Protein 6PNV (pdb70)

Foldseek 3Di:
DFQWAWFWPFAQVPAAEAEQAFAAEPDPDDDLDGLSVLLQVQCRVLSRYDYDDNVPQPDRDNDLQPDDLVSQVVVVHFKHKYWYWYQDPVQWIKTKIWIATSPPDGSDTQDMDIDTGHSVCSSVVSLVVSQVVCCSVPVFGGQQNWKKWWWFQFPDDAFRIFTWMAGPRRHPIDTLDTASFYKAAWEAALVRQKIWIWDCRVVAIWIWIAGRPPRDIGTQDDAPHDWAQWYHQNVRQWIWFWDCNVVAIFIWIAGVVPSDIDTQDDDPWHWGNWEDALVSFKTWIWTCPVPAIFIWMDGSVDDDIGTLQPDAPHWHNWYAANNRQKIWTWGDHPNATAIWIAGSPPRDIGTQDDAGQWDNWEARNSRQKIKTKHDPPQAIWIKMTTNVNRIIITIGGNRGHMGRMYIHHRD

Structure (mmCIF, N/CA/C/O backbone):
data_6PNV
#
_entry.id   6PNV
#
_cell.length_a   63.894
_cell.length_b   40.570
_cell.length_c   77.994
_cell.angle_alpha   90.000
_cell.angle_beta   111.610
_cell.angle_gamma   90.000
#
_symmetry.space_group_name_H-M   'P 1 21 1'
#
loop_
_entity.id
_entity.type
_entity.pdbx_description
1 polymer 'Tol-Pal system protein TolB'
2 non-polymer 'POTASSIUM ION'
3 non-polymer 'SODIUM ION'
4 water water
#
loop_
_atom_site.group_PDB
_atom_site.id
_atom_site.type_symbol
_atom_site.label_atom_id
_atom_site.label_alt_id
_atom_site.label_comp_id
_atom_site.label_asym_id
_atom_site.label_entity_id
_atom_site.label_seq_id
_atom_site.pdbx_PDB_ins_code
_atom_site.Cartn_x
_atom_site.Cartn_y
_atom_site.Cartn_z
_atom_site.occupancy
_atom_site.B_iso_or_equiv
_atom_site.auth_seq_id
_atom_site.auth_comp_id
_atom_site.auth_asym_id
_atom_site.auth_atom_id
_atom_site.pdbx_PDB_model_num
ATOM 1 N N . SER A 1 1 ? -11.534 9.606 0.282 1.00 29.97 21 SER A N 1
ATOM 2 C CA . SER A 1 1 ? -12.099 10.957 -0.022 1.00 27.50 21 SER A CA 1
ATOM 3 C C . SER A 1 1 ? -12.566 11.004 -1.479 1.00 22.86 21 SER A C 1
ATOM 4 O O . SER A 1 1 ? -12.162 10.119 -2.268 1.00 17.89 21 SER A O 1
ATOM 7 N N . ASN A 1 2 ? -13.369 12.019 -1.807 1.00 22.51 22 ASN A N 1
ATOM 8 C CA . ASN A 1 2 ? -13.929 12.191 -3.172 1.00 21.50 22 ASN A CA 1
ATOM 9 C C . ASN A 1 2 ? -14.212 13.682 -3.387 1.00 21.12 22 ASN A C 1
ATOM 10 O O . ASN A 1 2 ? -15.393 14.088 -3.315 1.00 24.44 22 ASN A O 1
ATOM 15 N N . ALA A 1 3 ? -13.164 14.467 -3.653 1.00 17.81 23 ALA A N 1
ATOM 16 C CA . ALA A 1 3 ? -13.319 15.929 -3.838 1.00 17.95 23 ALA A CA 1
ATOM 17 C C . ALA A 1 3 ? -13.993 16.257 -5.177 1.00 16.99 23 ALA A C 1
ATOM 18 O O . ALA A 1 3 ? -14.724 17.248 -5.231 1.00 17.21 23 ALA A O 1
ATOM 20 N N . VAL A 1 4 ? -13.728 15.470 -6.222 1.00 15.85 24 VAL A N 1
ATOM 21 C CA . VAL A 1 4 ? -14.303 15.725 -7.573 1.00 17.40 24 VAL A CA 1
ATOM 22 C C . VAL A 1 4 ? -15.601 14.933 -7.651 1.00 16.51 24 VAL A C 1
ATOM 23 O O . VAL A 1 4 ? -15.597 13.752 -7.258 1.00 16.59 24 VAL A O 1
ATOM 27 N N . ARG A 1 5 ? -16.672 15.593 -8.079 1.00 16.84 25 ARG A N 1
ATOM 28 C CA . ARG A 1 5 ? -18.012 14.957 -8.130 1.00 17.63 25 ARG A CA 1
ATOM 29 C C . ARG A 1 5 ? -18.655 15.322 -9.468 1.00 18.04 25 ARG A C 1
ATOM 30 O O . ARG A 1 5 ? -18.648 16.513 -9.807 1.00 20.89 25 ARG A O 1
ATOM 38 N N . ILE A 1 6 ? -19.171 14.322 -10.185 1.00 17.22 26 ILE A N 1
ATOM 39 C CA . ILE A 1 6 ? -19.826 14.534 -11.511 1.00 16.89 26 ILE A CA 1
ATOM 40 C C . ILE A 1 6 ? -21.232 15.128 -11.321 1.00 16.90 26 ILE A C 1
ATOM 41 O O . ILE A 1 6 ? -22.039 14.518 -10.601 1.00 19.68 26 ILE A O 1
ATOM 46 N N . GLU A 1 7 ? -21.491 16.291 -11.931 1.00 17.12 27 GLU A N 1
ATOM 47 C CA . GLU A 1 7 ? -22.847 16.911 -11.992 1.00 17.77 27 GLU A CA 1
ATOM 48 C C . GLU A 1 7 ? -23.249 16.976 -13.472 1.00 15.67 27 GLU A C 1
ATOM 49 O O . GLU A 1 7 ? -22.644 17.739 -14.221 1.00 16.27 27 GLU A O 1
ATOM 55 N N A ILE A 1 8 ? -24.221 16.167 -13.881 0.70 15.30 28 ILE A N 1
ATOM 56 N N B ILE A 1 8 ? -24.241 16.175 -13.863 0.30 15.73 28 ILE A N 1
ATOM 57 C CA A ILE A 1 8 ? -24.686 16.161 -15.299 0.70 15.14 28 ILE A CA 1
ATOM 58 C CA B ILE A 1 8 ? -24.732 16.171 -15.271 0.30 15.88 28 ILE A CA 1
ATOM 59 C C A ILE A 1 8 ? -25.401 17.480 -15.606 0.70 15.77 28 ILE A C 1
ATOM 60 C C B ILE A 1 8 ? -25.360 17.535 -15.564 0.30 15.95 28 ILE A C 1
ATOM 61 O O A ILE A 1 8 ? -26.319 17.849 -14.847 0.70 18.56 28 ILE A O 1
ATOM 62 O O B ILE A 1 8 ? -26.150 18.010 -14.724 0.30 17.27 28 ILE A O 1
ATOM 71 N N . THR A 1 9 ? -25.012 18.134 -16.705 1.00 16.02 29 THR A N 1
ATOM 72 C CA . THR A 1 9 ? -25.562 19.449 -17.129 1.00 15.96 29 THR A CA 1
ATOM 73 C C . THR A 1 9 ? -26.401 19.277 -18.396 1.00 16.62 29 THR A C 1
ATOM 74 O O . THR A 1 9 ? -27.304 20.107 -18.620 1.00 18.52 29 THR A O 1
ATOM 78 N N . GLN A 1 10 ? -26.095 18.257 -19.198 1.00 14.76 30 GLN A N 1
ATOM 79 C CA . GLN A 1 10 ? -26.887 17.980 -20.417 1.00 15.58 30 GLN A CA 1
ATOM 80 C C . GLN A 1 10 ? -26.997 16.465 -20.553 1.00 16.26 30 GLN A C 1
ATOM 81 O O . GLN A 1 10 ? -26.010 15.804 -20.947 1.00 15.06 30 GLN A O 1
ATOM 87 N N . GLY A 1 11 ? -28.143 15.932 -20.151 1.00 17.30 31 GLY A N 1
ATOM 88 C CA . GLY A 1 11 ? -28.359 14.487 -20.296 1.00 18.16 31 GLY A CA 1
ATOM 89 C C . GLY A 1 11 ? -28.753 14.158 -21.722 1.00 18.43 31 GLY A C 1
ATOM 90 O O . GLY A 1 11 ? -28.996 15.097 -22.524 1.00 18.42 31 GLY A O 1
ATOM 91 N N . VAL A 1 12 ? -28.803 12.867 -22.028 1.00 18.28 32 VAL A N 1
ATOM 92 C CA . VAL A 1 12 ? -29.229 12.379 -23.369 1.00 18.59 32 VAL A CA 1
ATOM 93 C C . VAL A 1 12 ? -30.661 11.861 -23.192 1.00 19.15 32 VAL A C 1
ATOM 94 O O . VAL A 1 12 ? -30.828 10.709 -22.740 1.00 18.31 32 VAL A O 1
ATOM 98 N N . ASP A 1 13 ? -31.652 12.717 -23.476 1.00 20.35 33 ASP A N 1
ATOM 99 C CA . ASP A 1 13 ? -33.081 12.375 -23.225 1.00 22.12 33 ASP A CA 1
ATOM 100 C C . ASP A 1 13 ? -33.449 11.024 -23.853 1.00 21.53 33 ASP A C 1
ATOM 101 O O . ASP A 1 13 ? -34.227 10.284 -23.226 1.00 21.95 33 ASP A O 1
ATOM 106 N N . SER A 1 14 ? -32.880 10.702 -25.016 1.00 20.91 34 SER A N 1
ATOM 107 C CA . SER A 1 14 ? -33.295 9.486 -25.765 1.00 20.71 34 SER A CA 1
ATOM 108 C C . SER A 1 14 ? -32.358 8.306 -25.497 1.00 18.08 34 SER A C 1
ATOM 109 O O . SER A 1 14 ? -32.491 7.300 -26.211 1.00 19.60 34 SER A O 1
ATOM 112 N N . ALA A 1 15 ? -31.474 8.402 -24.499 1.00 16.07 35 ALA A N 1
ATOM 113 C CA . ALA A 1 15 ? -30.527 7.292 -24.233 1.00 14.68 35 ALA A CA 1
ATOM 114 C C . ALA A 1 15 ? -31.284 5.985 -23.954 1.00 13.53 35 ALA A C 1
ATOM 115 O O . ALA A 1 15 ? -32.396 6.014 -23.417 1.00 15.18 35 ALA A O 1
ATOM 117 N N . ARG A 1 16 ? -30.649 4.861 -24.277 1.00 12.45 36 ARG A N 1
ATOM 118 C CA . ARG A 1 16 ? -31.276 3.526 -24.137 1.00 11.83 36 ARG A CA 1
ATOM 119 C C . ARG A 1 16 ? -31.819 3.290 -22.733 1.00 11.45 36 ARG A C 1
ATOM 120 O O . ARG A 1 16 ? -31.065 3.275 -21.766 1.00 10.71 36 ARG A O 1
ATOM 128 N N . PRO A 1 17 ? -33.145 3.102 -22.566 1.00 11.68 37 PRO A N 1
ATOM 129 C CA . PRO A 1 17 ? -33.685 2.788 -21.251 1.00 11.80 37 PRO A CA 1
ATOM 130 C C . PRO A 1 17 ? -33.193 1.415 -20.776 1.00 10.71 37 PRO A C 1
ATOM 131 O O . PRO A 1 17 ? -33.091 0.486 -21.569 1.00 12.84 37 PRO A O 1
ATOM 135 N N . ILE A 1 18 ? -32.938 1.316 -19.482 1.00 10.46 38 ILE A N 1
ATOM 136 C CA . ILE A 1 18 ? -32.502 0.041 -18.867 1.00 10.26 38 ILE A CA 1
ATOM 137 C C . ILE A 1 18 ? -33.044 0.025 -17.437 1.00 10.10 38 ILE A C 1
ATOM 138 O O . ILE A 1 18 ? -33.214 1.109 -16.839 1.00 10.47 38 ILE A O 1
ATOM 143 N N . GLY A 1 19 ? -33.339 -1.171 -16.945 1.00 9.76 39 GLY A N 1
ATOM 144 C CA . GLY A 1 19 ? -33.752 -1.339 -15.550 1.00 10.35 39 GLY A CA 1
ATOM 145 C C . GLY A 1 19 ? -32.572 -1.779 -14.714 1.00 9.98 39 GLY A C 1
ATOM 146 O O . GLY A 1 19 ? -31.896 -2.725 -15.115 1.00 12.36 39 GLY A O 1
ATOM 147 N N . VAL A 1 20 ? -32.270 -1.047 -13.648 1.00 10.18 40 VAL A N 1
ATOM 148 C CA . VAL A 1 20 ? -31.211 -1.470 -12.690 1.00 10.01 40 VAL A CA 1
ATOM 149 C C . VAL A 1 20 ? -31.882 -1.543 -11.321 1.00 10.53 40 VAL A C 1
ATOM 150 O O . VAL A 1 20 ? -32.261 -0.495 -10.757 1.00 12.06 40 VAL A O 1
ATOM 154 N N . VAL A 1 21 ? -32.018 -2.756 -10.814 1.00 11.41 41 VAL A N 1
ATOM 155 C CA . VAL A 1 21 ? -32.727 -3.015 -9.539 1.00 12.26 41 VAL A CA 1
ATOM 156 C C . VAL A 1 21 ? -31.723 -2.996 -8.395 1.00 12.18 41 VAL A C 1
ATOM 157 O O . VAL A 1 21 ? -30.581 -3.436 -8.556 1.00 12.91 41 VAL A O 1
ATOM 161 N N A PRO A 1 22 ? -32.082 -2.441 -7.218 0.60 13.20 42 PRO A N 1
ATOM 162 N N B PRO A 1 22 ? -32.086 -2.472 -7.201 0.40 12.96 42 PRO A N 1
ATOM 163 C CA A PRO A 1 22 ? -31.196 -2.514 -6.062 0.60 13.50 42 PRO A CA 1
ATOM 164 C CA B PRO A 1 22 ? -31.171 -2.506 -6.066 0.40 13.19 42 PRO A CA 1
ATOM 165 C C A PRO A 1 22 ? -30.785 -3.976 -5.825 0.60 13.08 42 PRO A C 1
ATOM 166 C C B PRO A 1 22 ? -30.787 -3.968 -5.800 0.40 13.11 42 PRO A C 1
ATOM 167 O O A PRO A 1 22 ? -31.628 -4.862 -5.989 0.60 13.92 42 PRO A O 1
ATOM 168 O O B PRO A 1 22 ? -31.649 -4.835 -5.908 0.40 14.02 42 PRO A O 1
ATOM 175 N N . PHE A 1 23 ? -29.509 -4.206 -5.500 1.00 13.18 43 PHE A N 1
ATOM 176 C CA . PHE A 1 23 ? -29.005 -5.582 -5.247 1.00 13.85 43 PHE A CA 1
ATOM 177 C C . PHE A 1 23 ? -29.505 -6.048 -3.880 1.00 14.90 43 PHE A C 1
ATOM 178 O O . PHE A 1 23 ? -29.637 -5.215 -2.962 1.00 16.99 43 PHE A O 1
ATOM 186 N N . LYS A 1 24 ? -29.761 -7.351 -3.756 1.00 15.00 44 LYS A N 1
ATOM 187 C CA A LYS A 1 24 ? -30.281 -7.933 -2.488 0.60 16.78 44 LYS A CA 1
ATOM 188 C CA B LYS A 1 24 ? -30.285 -7.904 -2.479 0.40 16.36 44 LYS A CA 1
ATOM 189 C C . LYS A 1 24 ? -29.111 -8.182 -1.531 1.00 16.55 44 LYS A C 1
ATOM 190 O O . LYS A 1 24 ? -28.272 -9.033 -1.857 1.00 16.94 44 LYS A O 1
ATOM 201 N N . TRP A 1 25 ? -29.068 -7.454 -0.411 1.00 17.92 45 TRP A N 1
ATOM 202 C CA . TRP A 1 25 ? -28.016 -7.621 0.629 1.00 18.43 45 TRP A CA 1
ATOM 203 C C . TRP A 1 25 ? -28.418 -8.800 1.519 1.00 19.29 45 TRP A C 1
ATOM 204 O O . TRP A 1 25 ? -29.516 -8.733 2.089 1.00 20.34 45 TRP A O 1
ATOM 215 N N . ALA A 1 26 ? -27.569 -9.831 1.616 1.00 20.14 46 ALA A N 1
ATOM 216 C CA . ALA A 1 26 ? -27.870 -11.068 2.384 1.00 22.08 46 ALA A CA 1
ATOM 217 C C . ALA A 1 26 ? -27.391 -10.995 3.840 1.00 24.91 46 ALA A C 1
ATOM 218 O O . ALA A 1 26 ? -27.739 -11.911 4.597 1.00 29.91 46 ALA A O 1
ATOM 220 N N . GLY A 1 27 ? -26.668 -9.943 4.231 1.00 23.59 47 GLY A N 1
ATOM 221 C CA . GLY A 1 27 ? -26.124 -9.876 5.599 1.00 23.93 47 GLY A CA 1
ATOM 222 C C . GLY A 1 27 ? -27.083 -9.187 6.559 1.00 25.39 47 GLY A C 1
ATOM 223 O O . GLY A 1 27 ? -28.176 -8.774 6.171 1.00 27.78 47 GLY A O 1
ATOM 224 N N . PRO A 1 28 ? -26.691 -9.028 7.839 1.00 28.95 48 PRO A N 1
ATOM 225 C CA . PRO A 1 28 ? -27.535 -8.353 8.815 1.00 30.44 48 PRO A CA 1
ATOM 226 C C . PRO A 1 28 ? -27.398 -6.831 8.694 1.00 30.18 48 PRO A C 1
ATOM 227 O O . PRO A 1 28 ? -26.419 -6.362 8.122 1.00 27.43 48 PRO A O 1
ATOM 231 N N . GLY A 1 29 ? -28.385 -6.111 9.229 1.00 31.45 49 GLY A N 1
ATOM 232 C CA . GLY A 1 29 ? -28.384 -4.637 9.228 1.00 32.26 49 GLY A CA 1
ATOM 233 C C . GLY A 1 29 ? -28.375 -4.052 7.826 1.00 29.84 49 GLY A C 1
ATOM 234 O O . GLY A 1 29 ? -28.819 -4.733 6.877 1.00 31.20 49 GLY A O 1
ATOM 235 N N . ALA A 1 30 ? -27.842 -2.838 7.697 1.00 30.22 50 ALA A N 1
ATOM 236 C CA . ALA A 1 30 ? -27.829 -2.102 6.415 1.00 29.65 50 ALA A CA 1
ATOM 237 C C . ALA A 1 30 ? -26.694 -2.576 5.498 1.00 27.83 50 ALA A C 1
ATOM 238 O O . ALA A 1 30 ? -25.597 -2.921 5.994 1.00 25.37 50 ALA A O 1
ATOM 240 N N . ALA A 1 31 ? -26.955 -2.561 4.191 1.00 26.73 51 ALA A N 1
ATOM 241 C CA . ALA A 1 31 ? -25.938 -2.943 3.186 1.00 25.67 51 ALA A CA 1
ATOM 242 C C . ALA A 1 31 ? -24.735 -2.015 3.321 1.00 24.62 51 ALA A C 1
ATOM 243 O O . ALA A 1 31 ? -24.894 -0.837 3.645 1.00 26.22 51 ALA A O 1
ATOM 245 N N . PRO A 1 32 ? -23.497 -2.511 3.097 1.00 25.61 52 PRO A N 1
ATOM 246 C CA . PRO A 1 32 ? -22.301 -1.670 3.211 1.00 26.42 52 PRO A CA 1
ATOM 247 C C . PRO A 1 32 ? -22.197 -0.635 2.078 1.00 25.56 52 PRO A C 1
ATOM 248 O O . PRO A 1 32 ? -21.515 0.376 2.248 1.00 25.62 52 PRO A O 1
ATOM 252 N N . GLU A 1 33 ? -22.866 -0.911 0.956 1.00 22.61 53 GLU A N 1
ATOM 253 C CA A GLU A 1 33 ? -22.852 0.006 -0.209 0.60 21.27 53 GLU A CA 1
ATOM 254 C CA B GLU A 1 33 ? -22.847 0.000 -0.221 0.40 20.68 53 GLU A CA 1
ATOM 255 C C . GLU A 1 33 ? -24.205 -0.088 -0.926 1.00 19.55 53 GLU A C 1
ATOM 256 O O . GLU A 1 33 ? -25.132 -0.731 -0.375 1.00 21.96 53 GLU A O 1
ATOM 267 N N . ASP A 1 34 ? -24.330 0.597 -2.057 1.00 16.12 54 ASP A N 1
ATOM 268 C CA . ASP A 1 34 ? -25.552 0.515 -2.890 1.00 15.68 54 ASP A CA 1
ATOM 269 C C . ASP A 1 34 ? -25.025 0.194 -4.286 1.00 13.75 54 ASP A C 1
ATOM 270 O O . ASP A 1 34 ? -24.842 1.118 -5.087 1.00 12.93 54 ASP A O 1
ATOM 275 N N . ILE A 1 35 ? -24.710 -1.084 -4.511 1.00 12.98 55 ILE A N 1
ATOM 276 C CA . ILE A 1 35 ? -24.086 -1.511 -5.798 1.00 11.95 55 ILE A CA 1
ATOM 277 C C . ILE A 1 35 ? -25.021 -1.204 -6.970 1.00 11.57 55 ILE A C 1
ATOM 278 O O . ILE A 1 35 ? -24.524 -0.776 -7.998 1.00 11.11 55 ILE A O 1
ATOM 283 N N . GLY A 1 36 ? -26.313 -1.481 -6.841 1.00 11.03 56 GLY A N 1
ATOM 284 C CA . GLY A 1 36 ? -27.234 -1.162 -7.945 1.00 11.60 56 GLY A CA 1
ATOM 285 C C . GLY A 1 36 ? -27.171 0.312 -8.273 1.00 11.37 56 GLY A C 1
ATOM 286 O O . GLY A 1 36 ? -27.264 0.676 -9.452 1.00 11.14 56 GLY A O 1
ATOM 287 N N . GLY A 1 37 ? -26.987 1.146 -7.254 1.00 11.12 57 GLY A N 1
ATOM 288 C CA . GLY A 1 37 ? -26.891 2.593 -7.481 1.00 11.90 57 GLY A CA 1
ATOM 289 C C . GLY A 1 37 ? -25.641 2.937 -8.264 1.00 10.91 57 GLY A C 1
ATOM 290 O O . GLY A 1 37 ? -25.702 3.840 -9.102 1.00 11.81 57 GLY A O 1
ATOM 291 N N . ILE A 1 38 ? -24.525 2.264 -7.976 1.00 10.18 58 ILE A N 1
ATOM 292 C CA . ILE A 1 38 ? -23.249 2.496 -8.701 1.00 10.07 58 ILE A CA 1
ATOM 293 C C . ILE A 1 38 ? -23.443 2.079 -10.163 1.00 9.54 58 ILE A C 1
ATOM 294 O O . ILE A 1 38 ? -23.001 2.824 -11.063 1.00 9.71 58 ILE A O 1
ATOM 299 N N . VAL A 1 39 ? -24.070 0.919 -10.393 1.00 9.25 59 VAL A N 1
ATOM 300 C CA . VAL A 1 39 ? -24.309 0.450 -11.785 1.00 8.73 59 VAL A CA 1
ATOM 301 C C . VAL A 1 39 ? -25.159 1.478 -12.543 1.00 8.93 59 VAL A C 1
ATOM 302 O O . VAL A 1 39 ? -24.786 1.854 -13.670 1.00 9.37 59 VAL A O 1
ATOM 306 N N . ALA A 1 40 ? -26.254 1.938 -11.942 1.00 9.03 60 ALA A N 1
ATOM 307 C CA . ALA A 1 40 ? -27.117 2.917 -12.637 1.00 8.69 60 ALA A CA 1
ATOM 308 C C . ALA A 1 40 ? -26.338 4.217 -12.877 1.00 8.59 60 ALA A C 1
ATOM 309 O O . ALA A 1 40 ? -26.470 4.774 -13.966 1.00 9.29 60 ALA A O 1
ATOM 311 N N . ALA A 1 41 ? -25.600 4.701 -11.877 1.00 8.73 61 ALA A N 1
ATOM 312 C CA . ALA A 1 41 ? -24.804 5.941 -12.051 1.00 8.92 61 ALA A CA 1
ATOM 313 C C . ALA A 1 41 ? -23.769 5.763 -13.177 1.00 8.81 61 ALA A C 1
ATOM 314 O O . ALA A 1 41 ? -23.634 6.656 -14.035 1.00 9.27 61 ALA A O 1
ATOM 316 N N . ASP A 1 42 ? -23.080 4.629 -13.208 1.00 8.58 62 ASP A N 1
ATOM 317 C CA . ASP A 1 42 ? -22.073 4.377 -14.267 1.00 8.34 62 ASP A CA 1
ATOM 318 C C . ASP A 1 42 ? -22.749 4.387 -15.641 1.00 8.26 62 ASP A C 1
ATOM 319 O O . ASP A 1 42 ? -22.279 5.101 -16.539 1.00 8.25 62 ASP A O 1
ATOM 324 N N . LEU A 1 43 ? -23.830 3.618 -15.804 1.00 8.11 63 LEU A N 1
ATOM 325 C CA . LEU A 1 43 ? -24.474 3.553 -17.134 1.00 8.51 63 LEU A CA 1
ATOM 326 C C . LEU A 1 43 ? -24.990 4.940 -17.529 1.00 8.93 63 LEU A C 1
ATOM 327 O O . LEU A 1 43 ? -24.847 5.303 -18.712 1.00 9.71 63 LEU A O 1
ATOM 332 N N . ARG A 1 44 ? -25.513 5.714 -16.579 1.00 8.61 64 ARG A N 1
ATOM 333 C CA . ARG A 1 44 ? -25.980 7.079 -16.931 1.00 10.22 64 ARG A CA 1
ATOM 334 C C . ARG A 1 44 ? -24.774 7.959 -17.295 1.00 10.42 64 ARG A C 1
ATOM 335 O O . ARG A 1 44 ? -24.875 8.723 -18.279 1.00 10.57 64 ARG A O 1
ATOM 343 N N . ASN A 1 45 ? -23.682 7.855 -16.535 1.00 10.23 65 ASN A N 1
ATOM 344 C CA . ASN A 1 45 ? -22.467 8.695 -16.734 1.00 12.19 65 ASN A CA 1
ATOM 345 C C . ASN A 1 45 ? -21.847 8.459 -18.103 1.00 11.15 65 ASN A C 1
ATOM 346 O O . ASN A 1 45 ? -21.074 9.326 -18.541 1.00 13.56 65 ASN A O 1
ATOM 351 N N . SER A 1 46 ? -22.176 7.328 -18.727 1.00 11.23 66 SER A N 1
ATOM 352 C CA . SER A 1 46 ? -21.590 6.982 -20.039 1.00 11.82 66 SER A CA 1
ATOM 353 C C . SER A 1 46 ? -22.259 7.783 -21.152 1.00 12.03 66 SER A C 1
ATOM 354 O O . SER A 1 46 ? -21.697 7.810 -22.263 1.00 13.08 66 SER A O 1
ATOM 357 N N . GLY A 1 47 ? -23.453 8.321 -20.895 1.00 12.00 67 GLY A N 1
ATOM 358 C CA . GLY A 1 47 ? -24.253 9.005 -21.930 1.00 13.29 67 GLY A CA 1
ATOM 359 C C . GLY A 1 47 ? -24.971 8.025 -22.866 1.00 12.95 67 GLY A C 1
ATOM 360 O O . GLY A 1 47 ? -25.654 8.484 -23.782 1.00 14.89 67 GLY A O 1
ATOM 361 N N A LYS A 1 48 ? -24.865 6.712 -22.625 0.50 11.94 68 LYS A N 1
ATOM 362 N N B LYS A 1 48 ? -24.832 6.717 -22.617 0.50 12.65 68 LYS A N 1
ATOM 363 C CA A LYS A 1 48 ? -25.476 5.712 -23.549 0.50 11.67 68 LYS A CA 1
ATOM 364 C CA B LYS A 1 48 ? -25.387 5.661 -23.510 0.50 12.67 68 LYS A CA 1
ATOM 365 C C A LYS A 1 48 ? -26.653 4.963 -22.919 0.50 11.61 68 LYS A C 1
ATOM 366 C C B LYS A 1 48 ? -26.676 5.040 -22.950 0.50 11.90 68 LYS A C 1
ATOM 367 O O A LYS A 1 48 ? -27.205 4.081 -23.600 0.50 11.56 68 LYS A O 1
ATOM 368 O O B LYS A 1 48 ? -27.375 4.380 -23.738 0.50 12.05 68 LYS A O 1
ATOM 379 N N . PHE A 1 49 ? -27.008 5.288 -21.678 1.00 10.85 69 PHE A N 1
ATOM 380 C CA . PHE A 1 49 ? -28.172 4.629 -21.033 1.00 10.25 69 PHE A CA 1
ATOM 381 C C . PHE A 1 49 ? -28.967 5.623 -20.201 1.00 10.59 69 PHE A C 1
ATOM 382 O O . PHE A 1 49 ? -28.399 6.586 -19.676 1.00 10.74 69 PHE A O 1
ATOM 390 N N . ASN A 1 50 ? -30.251 5.309 -20.044 1.00 10.95 70 ASN A N 1
ATOM 391 C CA . ASN A 1 50 ? -31.174 6.070 -19.170 1.00 11.38 70 ASN A CA 1
ATOM 392 C C . ASN A 1 50 ? -31.793 5.073 -18.192 1.00 11.41 70 ASN A C 1
ATOM 393 O O . ASN A 1 50 ? -32.865 4.515 -18.456 1.00 12.53 70 ASN A O 1
ATOM 398 N N . PRO A 1 51 ? -31.102 4.751 -17.074 1.00 10.66 71 PRO A N 1
ATOM 399 C CA . PRO A 1 51 ? -31.659 3.834 -16.080 1.00 10.45 71 PRO A CA 1
ATOM 400 C C . PRO A 1 51 ? -32.959 4.388 -15.477 1.00 10.65 71 PRO A C 1
ATOM 401 O O . PRO A 1 51 ? -33.032 5.549 -15.129 1.00 12.23 71 PRO A O 1
ATOM 405 N N . LEU A 1 52 ? -33.976 3.536 -15.392 1.00 11.48 72 LEU A N 1
ATOM 406 C CA . LEU A 1 52 ? -35.290 3.955 -14.836 1.00 12.87 72 LEU A CA 1
ATOM 407 C C . LEU A 1 52 ? -35.127 4.411 -13.379 1.00 13.41 72 LEU A C 1
ATOM 408 O O . LEU A 1 52 ? -34.390 3.748 -12.636 1.00 12.60 72 LEU A O 1
ATOM 413 N N . ASP A 1 53 ? -35.793 5.496 -12.975 1.00 14.64 73 ASP A N 1
ATOM 414 C CA A ASP A 1 53 ? -35.656 5.956 -11.564 0.70 16.44 73 ASP A CA 1
ATOM 415 C CA B ASP A 1 53 ? -35.723 5.981 -11.569 0.30 16.05 73 ASP A CA 1
ATOM 416 C C . ASP A 1 53 ? -36.126 4.834 -10.634 1.00 16.52 73 ASP A C 1
ATOM 417 O O . ASP A 1 53 ? -37.138 4.162 -10.952 1.00 16.80 73 ASP A O 1
ATOM 426 N N . ARG A 1 54 ? -35.392 4.648 -9.534 1.00 16.80 74 ARG A N 1
ATOM 427 C CA . ARG A 1 54 ? -35.677 3.569 -8.557 1.00 19.24 74 ARG A CA 1
ATOM 428 C C . ARG A 1 54 ? -37.123 3.658 -8.069 1.00 20.17 74 ARG A C 1
ATOM 429 O O . ARG A 1 54 ? -37.727 2.594 -7.813 1.00 22.83 74 ARG A O 1
ATOM 437 N N . SER A 1 55 ? -37.669 4.873 -7.979 1.00 21.29 75 SER A N 1
ATOM 438 C CA . SER A 1 55 ? -39.051 5.048 -7.460 1.00 22.90 75 SER A CA 1
ATOM 439 C C . SER A 1 55 ? -40.097 4.581 -8.484 1.00 21.66 75 SER A C 1
ATOM 440 O O . SER A 1 55 ? -41.248 4.377 -8.067 1.00 24.11 75 SER A O 1
ATOM 443 N N . ARG A 1 56 ? -39.691 4.342 -9.741 1.00 22.29 76 ARG A N 1
ATOM 444 C CA A ARG A 1 56 ? -40.644 3.948 -10.820 0.50 22.29 76 ARG A CA 1
ATOM 445 C CA B ARG A 1 56 ? -40.622 3.955 -10.838 0.50 22.22 76 ARG A CA 1
ATOM 446 C C . ARG A 1 56 ? -40.428 2.488 -11.249 1.00 21.26 76 ARG A C 1
ATOM 447 O O . ARG A 1 56 ? -41.061 2.081 -12.231 1.00 21.52 76 ARG A O 1
ATOM 462 N N . LEU A 1 57 ? -39.583 1.729 -10.542 1.00 20.49 77 LEU A N 1
ATOM 463 C CA . LEU A 1 57 ? -39.413 0.306 -10.958 1.00 19.19 77 LEU A CA 1
ATOM 464 C C . LEU A 1 57 ? -40.745 -0.429 -10.802 1.00 19.59 77 LEU A C 1
ATOM 465 O O . LEU A 1 57 ? -41.439 -0.264 -9.794 1.00 22.20 77 LEU A O 1
ATOM 470 N N . PRO A 1 58 ? -41.166 -1.250 -11.797 1.00 19.02 78 PRO A N 1
ATOM 471 C CA . PRO A 1 58 ? -42.412 -2.016 -11.680 1.00 20.58 78 PRO A CA 1
ATOM 472 C C . PRO A 1 58 ? -42.355 -3.129 -10.619 1.00 21.14 78 PRO A C 1
ATOM 473 O O . PRO A 1 58 ? -43.396 -3.547 -10.136 1.00 24.40 78 PRO A O 1
ATOM 477 N N . GLN A 1 59 ? -41.143 -3.571 -10.287 1.00 19.40 79 GLN A N 1
ATOM 478 C CA . GLN A 1 59 ? -40.872 -4.622 -9.269 1.00 19.57 79 GLN A CA 1
ATOM 479 C C . GLN A 1 59 ? -39.399 -4.506 -8.880 1.00 18.90 79 GLN A C 1
ATOM 480 O O . GLN A 1 59 ? -38.638 -3.856 -9.636 1.00 20.14 79 GLN A O 1
ATOM 486 N N . GLN A 1 60 ? -39.019 -5.094 -7.746 1.00 21.09 80 GLN A N 1
ATOM 487 C CA . GLN A 1 60 ? -37.596 -5.105 -7.310 1.00 20.83 80 GLN A CA 1
ATOM 488 C C . GLN A 1 60 ? -37.182 -6.567 -7.159 1.00 19.29 80 GLN A C 1
ATOM 489 O O . GLN A 1 60 ? -36.957 -7.052 -6.054 1.00 21.52 80 GLN A O 1
ATOM 495 N N . PRO A 1 61 ? -37.085 -7.322 -8.279 1.00 17.63 81 PRO A N 1
ATOM 496 C CA . PRO A 1 61 ? -36.680 -8.725 -8.233 1.00 17.73 81 PRO A CA 1
ATOM 497 C C . PRO A 1 61 ? -35.274 -8.884 -7.646 1.00 16.69 81 PRO A C 1
ATOM 498 O O . PRO A 1 61 ? -34.396 -8.137 -8.049 1.00 16.56 81 PRO A O 1
ATOM 502 N N . ALA A 1 62 ? -35.110 -9.841 -6.724 1.00 18.14 82 ALA A N 1
ATOM 503 C CA . ALA A 1 62 ? -33.821 -10.117 -6.043 1.00 18.48 82 ALA A CA 1
ATOM 504 C C . ALA A 1 62 ? -33.058 -11.223 -6.777 1.00 16.93 82 ALA A C 1
ATOM 505 O O . ALA A 1 62 ? -31.891 -11.434 -6.428 1.00 18.11 82 ALA A O 1
ATOM 507 N N . THR A 1 63 ? -33.705 -11.892 -7.741 1.00 16.14 83 THR A N 1
ATOM 508 C CA . THR A 1 63 ? -33.074 -12.979 -8.534 1.00 17.32 83 THR A CA 1
ATOM 509 C C . THR A 1 63 ? -33.492 -12.847 -9.998 1.00 16.73 83 THR A C 1
ATOM 510 O O . THR A 1 63 ? -34.489 -12.173 -10.289 1.00 17.17 83 THR A O 1
ATOM 514 N N . ALA A 1 64 ? -32.740 -13.483 -10.890 1.00 16.31 84 ALA A N 1
ATOM 515 C CA . ALA A 1 64 ? -33.075 -13.433 -12.327 1.00 16.66 84 ALA A CA 1
ATOM 516 C C . ALA A 1 64 ? -34.450 -14.067 -12.569 1.00 17.46 84 ALA A C 1
ATOM 517 O O . ALA A 1 64 ? -35.204 -13.552 -13.417 1.00 19.88 84 ALA A O 1
ATOM 519 N N . GLN A 1 65 ? -34.773 -15.139 -11.836 1.00 20.08 85 GLN A N 1
ATOM 520 C CA . GLN A 1 65 ? -36.055 -15.860 -12.064 1.00 21.93 85 GLN A CA 1
ATOM 521 C C . GLN A 1 65 ? -37.249 -14.987 -11.650 1.00 21.73 85 GLN A C 1
ATOM 522 O O . GLN A 1 65 ? -38.335 -15.175 -12.225 1.00 23.33 85 GLN A O 1
ATOM 528 N N . GLU A 1 66 ? -37.061 -14.077 -10.693 1.00 19.00 86 GLU A N 1
ATOM 529 C CA . GLU A 1 66 ? -38.167 -13.198 -10.225 1.00 20.98 86 GLU A CA 1
ATOM 530 C C . GLU A 1 66 ? -38.460 -12.094 -11.251 1.00 19.61 86 GLU A C 1
ATOM 531 O O . GLU A 1 66 ? -39.507 -11.439 -11.115 1.00 21.66 86 GLU A O 1
ATOM 537 N N . VAL A 1 67 ? -37.572 -11.865 -12.223 1.00 18.26 87 VAL A N 1
ATOM 538 C CA . VAL A 1 67 ? -37.844 -10.792 -13.225 1.00 17.18 87 VAL A CA 1
ATOM 539 C C . VAL A 1 67 ? -39.096 -11.174 -14.028 1.00 18.49 87 VAL A C 1
ATOM 540 O O . VAL A 1 67 ? -39.182 -12.336 -14.473 1.00 21.31 87 VAL A O 1
ATOM 544 N N . GLN A 1 68 ? -40.051 -10.247 -14.138 1.00 19.36 88 GLN A N 1
ATOM 545 C CA . GLN A 1 68 ? -41.288 -10.429 -14.950 1.00 21.40 88 GLN A CA 1
ATOM 546 C C . GLN A 1 68 ? -41.094 -9.589 -16.207 1.00 20.94 88 GLN A C 1
ATOM 547 O O . GLN A 1 68 ? -41.376 -8.396 -16.202 1.00 20.93 88 GLN A O 1
ATOM 553 N N . PRO A 1 69 ? -40.608 -10.168 -17.327 1.00 21.08 89 PRO A N 1
ATOM 554 C CA . PRO A 1 69 ? -40.243 -9.362 -18.495 1.00 20.71 89 PRO A CA 1
ATOM 555 C C . PRO A 1 69 ? -41.324 -8.426 -19.058 1.00 22.02 89 PRO A C 1
ATOM 556 O O . PRO A 1 69 ? -41.001 -7.323 -19.469 1.00 21.93 89 PRO A O 1
ATOM 560 N N A THR A 1 70 ? -42.585 -8.859 -19.010 0.50 23.37 90 THR A N 1
ATOM 561 N N B THR A 1 70 ? -42.581 -8.868 -19.031 0.50 23.40 90 THR A N 1
ATOM 562 C CA A THR A 1 70 ? -43.690 -8.056 -19.599 0.50 26.16 90 THR A CA 1
ATOM 563 C CA B THR A 1 70 ? -43.696 -8.059 -19.592 0.50 26.01 90 THR A CA 1
ATOM 564 C C A THR A 1 70 ? -43.789 -6.693 -18.898 0.50 24.99 90 THR A C 1
ATOM 565 C C B THR A 1 70 ? -43.775 -6.692 -18.900 0.50 24.90 90 THR A C 1
ATOM 566 O O A THR A 1 70 ? -44.119 -5.707 -19.584 0.50 25.72 90 THR A O 1
ATOM 567 O O B THR A 1 70 ? -44.077 -5.702 -19.595 0.50 25.32 90 THR A O 1
ATOM 574 N N . ALA A 1 71 ? -43.482 -6.642 -17.597 1.00 23.53 91 ALA A N 1
ATOM 575 C CA . ALA A 1 71 ? -43.556 -5.387 -16.808 1.00 23.36 91 ALA A CA 1
ATOM 576 C C . ALA A 1 71 ? -42.535 -4.364 -17.316 1.00 21.54 91 ALA A C 1
ATOM 577 O O . ALA A 1 71 ? -42.807 -3.141 -17.252 1.00 23.36 91 ALA A O 1
ATOM 579 N N . TRP A 1 72 ? -41.385 -4.841 -17.771 1.00 19.22 92 TRP A N 1
ATOM 580 C CA . TRP A 1 72 ? -40.317 -3.943 -18.265 1.00 18.16 92 TRP A C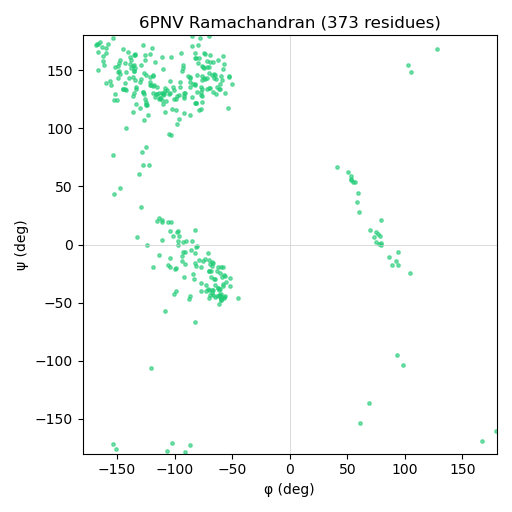A 1
ATOM 581 C C . TRP A 1 72 ? -40.512 -3.618 -19.747 1.00 18.54 92 TRP A C 1
ATOM 582 O O . TRP A 1 72 ? -40.343 -2.438 -20.114 1.00 18.37 92 TRP A O 1
ATOM 593 N N . SER A 1 73 ? -40.822 -4.626 -20.566 1.00 19.09 93 SER A N 1
ATOM 594 C CA . SER A 1 73 ? -41.050 -4.392 -22.015 1.00 20.53 93 SER A CA 1
ATOM 595 C C . SER A 1 73 ? -42.191 -3.382 -22.193 1.00 20.91 93 SER A C 1
ATOM 596 O O . SER A 1 73 ? -42.109 -2.555 -23.120 1.00 21.45 93 SER A O 1
ATOM 599 N N . ALA A 1 74 ? -43.177 -3.416 -21.293 1.00 21.83 94 ALA A N 1
ATOM 600 C CA . ALA A 1 74 ? -44.331 -2.489 -21.371 1.00 23.19 94 ALA A CA 1
ATOM 601 C C . ALA A 1 74 ? -43.846 -1.035 -21.271 1.00 22.95 94 ALA A C 1
ATOM 602 O O . ALA A 1 74 ? -44.538 -0.147 -21.815 1.00 24.58 94 ALA A O 1
ATOM 604 N N . LEU A 1 75 ? -42.675 -0.819 -20.661 1.00 22.64 95 LEU A N 1
ATOM 605 C CA . LEU A 1 75 ? -42.093 0.536 -20.452 1.00 22.56 95 LEU A CA 1
ATOM 606 C C . LEU A 1 75 ? -40.989 0.838 -21.475 1.00 22.53 95 LEU A C 1
ATOM 607 O O . LEU A 1 75 ? -40.320 1.873 -21.298 1.00 26.88 95 LEU A O 1
ATOM 612 N N . GLY A 1 76 ? -40.784 -0.015 -22.485 1.00 21.20 96 GLY A N 1
ATOM 613 C CA . GLY A 1 76 ? -39.729 0.231 -23.493 1.00 20.83 96 GLY A CA 1
ATOM 614 C C . GLY A 1 76 ? -38.350 -0.158 -22.983 1.00 17.90 96 GLY A C 1
ATOM 615 O O . GLY A 1 76 ? -37.324 0.332 -23.542 1.00 19.33 96 GLY A O 1
ATOM 616 N N . ILE A 1 77 ? -38.313 -1.019 -21.963 1.00 17.85 97 ILE A N 1
ATOM 617 C CA . ILE A 1 77 ? -37.028 -1.490 -21.372 1.00 16.00 97 ILE A CA 1
ATOM 618 C C . ILE A 1 77 ? -36.806 -2.945 -21.784 1.00 15.74 97 ILE A C 1
ATOM 619 O O . ILE A 1 77 ? -37.654 -3.781 -21.438 1.00 16.06 97 ILE A O 1
ATOM 624 N N . ASP A 1 78 ? -35.675 -3.230 -22.428 1.00 15.21 98 ASP A N 1
ATOM 625 C CA . ASP A 1 78 ? -35.437 -4.593 -22.968 1.00 14.70 98 ASP A CA 1
ATOM 626 C C . ASP A 1 78 ? -34.333 -5.317 -22.200 1.00 12.56 98 ASP A C 1
ATOM 627 O O . ASP A 1 78 ? -34.008 -6.438 -22.594 1.00 13.53 98 ASP A O 1
ATOM 632 N N . ALA A 1 79 ? -33.797 -4.714 -21.142 1.00 11.46 99 ALA A N 1
ATOM 633 C CA . ALA A 1 79 ? -32.788 -5.412 -20.314 1.00 11.10 99 ALA A CA 1
ATOM 634 C C . ALA A 1 79 ? -32.899 -4.931 -18.879 1.00 10.20 99 ALA A C 1
ATOM 635 O O . ALA A 1 79 ? -33.138 -3.738 -18.658 1.00 10.26 99 ALA A O 1
ATOM 637 N N . VAL A 1 80 ? -32.694 -5.856 -17.953 1.00 10.47 100 VAL A N 1
ATOM 638 C CA . VAL A 1 80 ? -32.787 -5.538 -16.509 1.00 10.16 100 VAL A CA 1
ATOM 639 C C . VAL A 1 80 ? -31.584 -6.133 -15.793 1.00 9.30 100 VAL A C 1
ATOM 640 O O . VAL A 1 80 ? -31.264 -7.305 -16.011 1.00 10.16 100 VAL A O 1
ATOM 644 N N . VAL A 1 81 ? -30.981 -5.325 -14.933 1.00 9.31 101 VAL A N 1
ATOM 645 C CA . VAL A 1 81 ? -29.872 -5.795 -14.073 1.00 9.53 101 VAL A CA 1
ATOM 646 C C . VAL A 1 81 ? -30.409 -6.084 -12.676 1.00 9.98 101 VAL A C 1
ATOM 647 O O . VAL A 1 81 ? -31.021 -5.191 -12.076 1.00 10.48 101 VAL A O 1
ATOM 651 N N . VAL A 1 82 ? -30.173 -7.297 -12.200 1.00 10.25 102 VAL A N 1
ATOM 652 C CA . VAL A 1 82 ? -30.484 -7.682 -10.796 1.00 10.84 102 VAL A CA 1
ATOM 653 C C . VAL A 1 82 ? -29.172 -8.131 -10.169 1.00 10.24 102 VAL A C 1
ATOM 654 O O . VAL A 1 82 ? -28.204 -8.367 -10.913 1.00 10.15 102 VAL A O 1
ATOM 658 N N . GLY A 1 83 ? -29.121 -8.205 -8.847 1.00 10.40 103 GLY A N 1
ATOM 659 C CA . GLY A 1 83 ? -27.871 -8.634 -8.215 1.00 10.48 103 GLY A CA 1
ATOM 660 C C . GLY A 1 83 ? -28.026 -8.949 -6.748 1.00 11.43 103 GLY A C 1
ATOM 661 O O . GLY A 1 83 ? -29.095 -8.681 -6.177 1.00 12.44 103 GLY A O 1
ATOM 662 N N . GLN A 1 84 ? -26.961 -9.498 -6.177 1.00 12.65 104 GLN A N 1
ATOM 663 C CA . GLN A 1 84 ? -26.926 -9.944 -4.772 1.00 13.05 104 GLN A CA 1
ATOM 664 C C . GLN A 1 84 ? -25.570 -9.570 -4.183 1.00 13.02 104 GLN A C 1
ATOM 665 O O . GLN A 1 84 ? -24.553 -9.621 -4.916 1.00 15.82 104 GLN A O 1
ATOM 671 N N . VAL A 1 85 ? -25.571 -9.184 -2.912 1.00 14.88 105 VAL A N 1
ATOM 672 C CA . VAL A 1 85 ? -24.301 -8.917 -2.181 1.00 14.54 105 VAL A CA 1
ATOM 673 C C . VAL A 1 85 ? -24.335 -9.804 -0.939 1.00 15.87 105 VAL A C 1
ATOM 674 O O . VAL A 1 85 ? -25.298 -9.698 -0.171 1.00 16.27 105 VAL A O 1
ATOM 678 N N . THR A 1 86 ? -23.335 -10.663 -0.771 1.00 17.64 106 THR A N 1
ATOM 679 C CA . THR A 1 86 ? -23.346 -11.617 0.361 1.00 18.35 106 THR A CA 1
ATOM 680 C C . THR A 1 86 ? -22.032 -11.499 1.114 1.00 16.87 106 THR A C 1
ATOM 681 O O . THR A 1 86 ? -20.973 -11.459 0.498 1.00 17.16 106 THR A O 1
ATOM 685 N N . PRO A 1 87 ? -22.065 -11.380 2.455 1.00 18.03 107 PRO A N 1
ATOM 686 C CA . PRO A 1 87 ? -20.839 -11.369 3.247 1.00 18.82 107 PRO A CA 1
ATOM 687 C C . PRO A 1 87 ? -20.315 -12.808 3.343 1.00 20.62 107 PRO A C 1
ATOM 688 O O . PRO A 1 87 ? -21.112 -13.704 3.551 1.00 23.05 107 PRO A O 1
ATOM 692 N N . ASN A 1 88 ? -19.012 -12.988 3.128 1.00 20.46 108 ASN A N 1
ATOM 693 C CA . ASN A 1 88 ? -18.338 -14.310 3.181 1.00 20.49 108 ASN A CA 1
ATOM 694 C C . ASN A 1 88 ? -17.782 -14.504 4.587 1.00 21.63 108 ASN A C 1
ATOM 695 O O . ASN A 1 88 ? -17.437 -13.534 5.260 1.00 20.64 108 ASN A O 1
ATOM 700 N N . PRO A 1 89 ? -17.694 -15.753 5.091 1.00 23.31 109 PRO A N 1
ATOM 701 C CA . PRO A 1 89 ? -17.166 -15.980 6.435 1.00 23.97 109 PRO A CA 1
ATOM 702 C C . PRO A 1 89 ?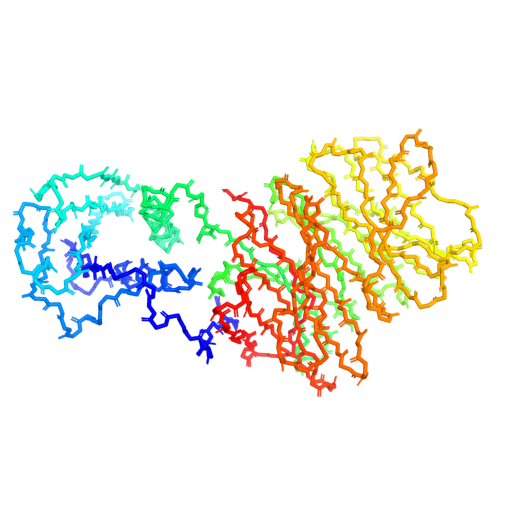 -15.725 -15.489 6.658 1.00 23.63 109 PRO A C 1
ATOM 703 O O . PRO A 1 89 ? -15.364 -15.302 7.804 1.00 25.80 109 PRO A O 1
ATOM 707 N N . ASP A 1 90 ? -14.953 -15.286 5.583 1.00 21.66 110 ASP A N 1
ATOM 708 C CA . ASP A 1 90 ? -13.543 -14.825 5.713 1.00 21.64 110 ASP A CA 1
ATOM 709 C C . ASP A 1 90 ? -13.503 -13.296 5.819 1.00 20.98 110 ASP A C 1
ATOM 710 O O . ASP A 1 90 ? -12.399 -12.745 5.874 1.00 20.65 110 ASP A O 1
ATOM 715 N N . GLY A 1 91 ? -14.663 -12.635 5.843 1.00 20.98 111 GLY A N 1
ATOM 716 C CA . GLY A 1 91 ? -14.712 -11.164 5.963 1.00 20.60 111 GLY A CA 1
ATOM 717 C C . GLY A 1 91 ? -14.798 -10.461 4.617 1.00 19.97 111 GLY A C 1
ATOM 718 O O . GLY A 1 91 ? -14.946 -9.219 4.618 1.00 21.37 111 GLY A O 1
ATOM 719 N N . SER A 1 92 ? -14.686 -11.210 3.511 1.00 19.39 112 SER A N 1
ATOM 720 C CA . SER A 1 92 ? -14.807 -10.603 2.157 1.00 18.14 112 SER A CA 1
ATOM 721 C C . SER A 1 92 ? -16.283 -10.566 1.747 1.00 17.79 112 SER A C 1
ATOM 722 O O . SER A 1 92 ? -17.144 -10.871 2.585 1.00 17.10 112 SER A O 1
ATOM 725 N N . TYR A 1 93 ? -16.549 -10.191 0.498 1.00 16.99 113 TYR A N 1
ATOM 726 C CA . TYR A 1 93 ? -17.935 -10.114 -0.021 1.00 16.68 113 TYR A CA 1
ATOM 727 C C . TYR A 1 93 ? -18.000 -10.730 -1.405 1.00 16.14 113 TYR A C 1
ATOM 728 O O . TYR A 1 93 ? -16.965 -10.747 -2.130 1.00 16.57 113 TYR A O 1
ATOM 737 N N . ASN A 1 94 ? -19.160 -11.292 -1.726 1.00 16.57 114 ASN A N 1
ATOM 738 C CA . ASN A 1 94 ? -19.418 -11.732 -3.115 1.00 16.14 114 ASN A CA 1
ATOM 739 C C . ASN A 1 94 ? -20.461 -10.776 -3.677 1.00 15.11 114 ASN A C 1
ATOM 740 O O . ASN A 1 94 ? -21.528 -10.632 -3.061 1.00 15.81 114 ASN A O 1
ATOM 745 N N . VAL A 1 95 ? -20.101 -10.092 -4.750 1.00 13.42 115 VAL A N 1
ATOM 746 C CA . VAL A 1 95 ? -21.012 -9.145 -5.449 1.00 13.81 115 VAL A CA 1
ATOM 747 C C . VAL A 1 95 ? -21.387 -9.834 -6.751 1.00 13.38 115 VAL A C 1
ATOM 748 O O . VAL A 1 95 ? -20.464 -10.079 -7.567 1.00 14.63 115 VAL A O 1
ATOM 752 N N . ALA A 1 96 ? -22.661 -10.196 -6.899 1.00 13.10 116 ALA A N 1
ATOM 753 C CA . ALA A 1 96 ? -23.103 -10.902 -8.118 1.00 12.55 116 ALA A CA 1
ATOM 754 C C . ALA A 1 96 ? -24.154 -10.076 -8.850 1.00 11.52 116 ALA A C 1
ATOM 755 O O . ALA A 1 96 ? -24.924 -9.368 -8.197 1.00 12.51 116 ALA A O 1
ATOM 757 N N . TYR A 1 97 ? -24.134 -10.162 -10.174 1.00 11.25 117 TYR A N 1
ATOM 758 C CA . TYR A 1 97 ? -25.173 -9.506 -10.994 1.00 10.32 117 TYR A CA 1
ATOM 759 C C . TYR A 1 97 ? -25.588 -10.491 -12.077 1.00 10.04 117 TYR A C 1
ATOM 760 O O . TYR A 1 97 ? -24.794 -11.390 -12.469 1.00 10.46 117 TYR A O 1
ATOM 769 N N . GLN A 1 98 ? -26.824 -10.320 -12.523 1.00 9.64 118 GLN A N 1
ATOM 770 C CA . GLN A 1 98 ? -27.318 -11.021 -13.722 1.00 9.82 118 GLN A CA 1
ATOM 771 C C . GLN A 1 98 ? -28.042 -9.987 -14.591 1.00 9.95 118 GLN A C 1
ATOM 772 O O . GLN A 1 98 ? -28.784 -9.152 -14.054 1.00 10.16 118 GLN A O 1
ATOM 778 N N . LEU A 1 99 ? -27.776 -10.029 -15.890 1.00 9.99 119 LEU A N 1
ATOM 779 C CA . LEU A 1 99 ? -28.414 -9.157 -16.893 1.00 10.03 119 LEU A CA 1
ATOM 780 C C . LEU A 1 99 ? -29.465 -10.011 -17.592 1.00 10.46 119 LEU A C 1
ATOM 781 O O . LEU A 1 99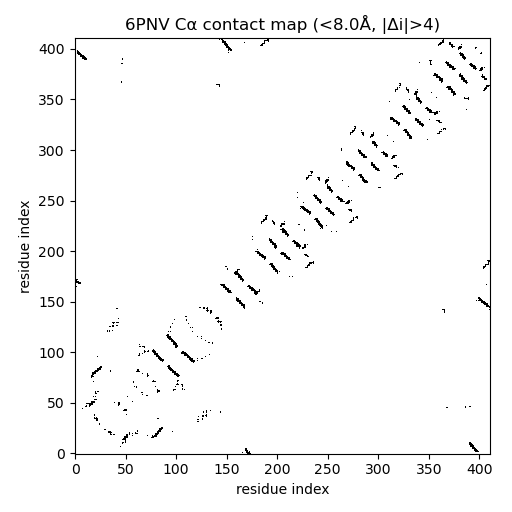 ? -29.108 -11.010 -18.235 1.00 11.15 119 LEU A O 1
ATOM 786 N N . VAL A 1 100 ? -30.722 -9.618 -17.437 1.00 10.43 120 VAL A N 1
ATOM 787 C CA . VAL A 1 100 ? -31.861 -10.415 -17.952 1.00 11.04 120 VAL A CA 1
ATOM 788 C C . VAL A 1 100 ? -32.503 -9.713 -19.147 1.00 11.58 120 VAL A C 1
ATOM 789 O O . VAL A 1 100 ? -32.822 -8.516 -19.059 1.00 11.57 120 VAL A O 1
ATOM 793 N N . ASP A 1 101 ? -32.678 -10.461 -20.228 1.00 13.43 121 ASP A N 1
ATOM 794 C CA . ASP A 1 101 ? -33.347 -9.921 -21.429 1.00 13.63 121 ASP A CA 1
ATOM 795 C C . ASP A 1 101 ? -34.847 -9.751 -21.148 1.00 14.38 121 ASP A C 1
ATOM 796 O O . ASP A 1 101 ? -35.462 -10.674 -20.601 1.00 14.35 121 ASP A O 1
ATOM 801 N N . THR A 1 102 ? -35.412 -8.598 -21.514 1.00 13.98 122 THR A N 1
ATOM 802 C CA . THR A 1 102 ? -36.876 -8.389 -21.372 1.00 15.06 122 THR A CA 1
ATOM 803 C C . THR A 1 102 ? -37.406 -7.888 -22.719 1.00 17.97 122 THR A C 1
ATOM 804 O O . THR A 1 102 ? -38.358 -7.089 -22.725 1.00 21.56 122 THR A O 1
ATOM 808 N N . GLY A 1 103 ? -36.783 -8.342 -23.809 1.00 18.86 123 GLY A N 1
ATOM 809 C CA . GLY A 1 103 ? -37.157 -7.955 -25.185 1.00 20.37 123 GLY A CA 1
ATOM 810 C C . GLY A 1 103 ? -37.544 -9.155 -26.033 1.00 22.10 123 GLY A C 1
ATOM 811 O O . GLY A 1 103 ? -38.626 -9.730 -25.792 1.00 23.66 123 GLY A O 1
ATOM 812 N N . GLY A 1 104 ? -36.655 -9.543 -26.952 1.00 23.32 124 GLY A N 1
ATOM 813 C CA . GLY A 1 104 ? -36.886 -10.635 -27.920 1.00 25.42 124 GLY A CA 1
ATOM 814 C C . GLY A 1 104 ? -36.651 -12.029 -27.359 1.00 24.96 124 GLY A C 1
ATOM 815 O O . GLY A 1 104 ? -37.129 -12.984 -27.998 1.00 29.40 124 GLY A O 1
ATOM 816 N N . ALA A 1 105 ? -35.923 -12.152 -26.244 1.00 21.74 125 ALA A N 1
ATOM 817 C CA . ALA A 1 105 ? -35.648 -13.454 -25.580 1.00 21.36 125 ALA A CA 1
ATOM 818 C C . ALA A 1 105 ? -35.964 -13.299 -24.097 1.00 20.06 125 ALA A C 1
ATOM 819 O O . ALA A 1 105 ? -35.106 -13.512 -23.238 1.00 18.13 125 ALA A O 1
ATOM 821 N N . PRO A 1 106 ? -37.229 -12.971 -23.757 1.00 20.37 126 PRO A N 1
ATOM 822 C CA . PRO A 1 106 ? -37.591 -12.624 -22.387 1.00 20.63 126 PRO A CA 1
ATOM 823 C C . PRO A 1 106 ? -37.243 -13.707 -21.362 1.00 19.14 126 PRO A C 1
ATOM 824 O O . PRO A 1 106 ? -37.540 -14.866 -21.586 1.00 21.86 126 PRO A O 1
ATOM 828 N N . GLY A 1 107 ? -36.573 -13.284 -20.289 1.00 18.17 127 GLY A N 1
ATOM 829 C CA . GLY A 1 107 ? -36.195 -14.174 -19.175 1.00 18.25 127 GLY A CA 1
ATOM 830 C C . GLY A 1 107 ? -34.808 -14.768 -19.343 1.00 18.05 127 GLY A C 1
ATOM 831 O O . GLY A 1 107 ? -34.288 -15.320 -18.356 1.00 21.01 127 GLY A O 1
ATOM 832 N N . THR A 1 108 ? -34.218 -14.675 -20.537 1.00 17.51 128 THR A N 1
ATOM 833 C CA A THR A 1 108 ? -32.871 -15.273 -20.741 0.50 17.49 128 THR A CA 1
ATOM 834 C CA B THR A 1 108 ? -32.857 -15.228 -20.790 0.50 16.97 128 THR A CA 1
ATOM 835 C C . THR A 1 108 ? -31.809 -14.420 -20.029 1.00 15.29 128 THR A C 1
ATOM 836 O O . THR A 1 108 ? -31.913 -13.187 -20.045 1.00 15.64 128 THR A O 1
ATOM 843 N N . VAL A 1 109 ? -30.846 -15.099 -19.408 1.00 14.86 129 VAL A N 1
ATOM 844 C CA . VAL A 1 109 ? -29.736 -14.385 -18.728 1.00 14.42 129 VAL A CA 1
ATOM 845 C C . VAL A 1 109 ? -28.667 -14.136 -19.795 1.00 14.46 129 VAL A C 1
ATOM 846 O O . VAL A 1 109 ? -28.073 -15.119 -20.276 1.00 16.58 129 VAL A O 1
ATOM 850 N N . LEU A 1 110 ? -28.473 -12.873 -20.173 1.00 14.11 130 LEU A N 1
ATOM 851 C CA . LEU A 1 110 ? -27.512 -12.468 -21.234 1.00 15.00 130 LEU A CA 1
ATOM 852 C C . LEU A 1 110 ? -26.079 -12.497 -20.713 1.00 14.22 130 LEU A C 1
ATOM 853 O O . LEU A 1 110 ? -25.145 -12.712 -21.508 1.00 17.27 130 LEU A O 1
ATOM 858 N N . ALA A 1 111 ? -25.910 -12.185 -19.438 1.00 13.76 131 ALA A N 1
ATOM 859 C CA . ALA A 1 111 ? -24.566 -12.120 -18.847 1.00 13.39 131 ALA A CA 1
ATOM 860 C C . ALA A 1 111 ? -24.704 -12.195 -17.337 1.00 12.09 131 ALA A C 1
ATOM 861 O O . ALA A 1 111 ? -25.731 -11.777 -16.798 1.00 12.40 131 ALA A O 1
ATOM 863 N N . GLN A 1 112 ? -23.660 -12.670 -16.693 1.00 12.47 132 GLN A N 1
ATOM 864 C CA . GLN A 1 112 ? -23.656 -12.708 -15.227 1.00 11.55 132 GLN A CA 1
ATOM 865 C C . GLN A 1 112 ? -22.227 -12.868 -14.750 1.00 11.77 132 GLN A C 1
ATOM 866 O O . GLN A 1 112 ? -21.345 -13.332 -15.534 1.00 12.93 132 GLN A O 1
ATOM 872 N N . ASN A 1 113 ? -22.016 -12.472 -13.513 1.00 11.63 133 ASN A N 1
ATOM 873 C CA . ASN A 1 113 ? -20.705 -12.750 -12.917 1.00 12.94 133 ASN A CA 1
ATOM 874 C C . ASN A 1 113 ? -20.865 -12.598 -11.414 1.00 12.79 133 ASN A C 1
ATOM 875 O O . ASN A 1 113 ? -21.948 -12.211 -10.939 1.00 14.41 133 ASN A O 1
ATOM 880 N N . SER A 1 114 ? -19.840 -13.018 -10.706 1.00 12.97 134 SER A N 1
ATOM 881 C CA A SER A 1 114 ? -19.777 -12.871 -9.234 0.50 14.09 134 SER A CA 1
ATOM 882 C CA B SER A 1 114 ? -19.770 -12.917 -9.232 0.50 13.95 134 SER A CA 1
ATOM 883 C C . SER A 1 114 ? -18.327 -12.553 -8.896 1.00 14.30 134 SER A C 1
ATOM 884 O O . SER A 1 114 ? -17.427 -13.241 -9.432 1.00 16.33 134 SER A O 1
ATOM 889 N N . TYR A 1 115 ? -18.144 -11.506 -8.112 1.00 14.40 135 TYR A N 1
ATOM 890 C CA . TYR A 1 115 ? -16.795 -11.005 -7.770 1.00 13.84 135 TYR A CA 1
ATOM 891 C C . TYR A 1 115 ? -16.542 -11.203 -6.290 1.00 15.30 135 TYR A C 1
ATOM 892 O O . TYR A 1 115 ? -17.370 -10.754 -5.483 1.00 15.61 135 TYR A O 1
ATOM 901 N N . LYS A 1 116 ? -15.446 -11.880 -5.973 1.00 14.35 136 LYS A N 1
ATOM 902 C CA . LYS A 1 116 ? -15.026 -12.003 -4.561 1.00 15.75 136 LYS A CA 1
ATOM 903 C C . LYS A 1 116 ? -14.068 -10.847 -4.290 1.00 15.80 136 LYS A C 1
ATOM 904 O O . LYS A 1 116 ? -12.958 -10.812 -4.901 1.00 17.00 136 LYS A O 1
ATOM 910 N N . VAL A 1 117 ? -14.494 -9.923 -3.432 1.00 15.39 137 VAL A N 1
ATOM 911 C CA . VAL A 1 117 ? -13.718 -8.674 -3.180 1.00 15.80 137 VAL A CA 1
ATOM 912 C C . VAL A 1 117 ? -13.702 -8.355 -1.689 1.00 16.32 137 VAL A C 1
ATOM 913 O O . VAL A 1 117 ? -14.652 -8.699 -0.962 1.00 17.71 137 VAL A O 1
ATOM 917 N N . ASN A 1 118 ? -12.642 -7.676 -1.283 1.00 17.35 138 ASN A N 1
ATOM 918 C CA . ASN A 1 118 ? -12.529 -7.142 0.086 1.00 18.70 138 ASN A CA 1
ATOM 919 C C . ASN A 1 118 ? -13.307 -5.812 0.096 1.00 18.74 138 ASN A C 1
ATOM 920 O O . ASN A 1 118 ? -13.549 -5.267 -0.997 1.00 18.57 138 ASN A O 1
ATOM 925 N N . LYS A 1 119 ? -13.696 -5.323 1.279 1.00 20.59 139 LYS A N 1
ATOM 926 C CA . LYS A 1 119 ? -14.494 -4.070 1.437 1.00 21.38 139 LYS A CA 1
ATOM 927 C C . LYS A 1 119 ? -13.954 -2.931 0.558 1.00 19.95 139 LYS A C 1
ATOM 928 O O . LYS A 1 119 ? -14.768 -2.227 -0.087 1.00 19.47 139 LYS A O 1
ATOM 934 N N . GLN A 1 120 ? -12.634 -2.729 0.565 1.00 19.31 140 GLN A N 1
ATOM 935 C CA . GLN A 1 120 ? -11.985 -1.633 -0.210 1.00 18.42 140 GLN A CA 1
ATOM 936 C C . GLN A 1 120 ? -12.429 -1.655 -1.675 1.00 17.13 140 GLN A C 1
ATOM 937 O O . GLN A 1 120 ? -12.484 -0.570 -2.283 1.00 17.18 140 GLN A O 1
ATOM 943 N N . TRP A 1 121 ? -12.775 -2.840 -2.193 1.00 15.48 141 TRP A N 1
ATOM 944 C CA . TRP A 1 121 ? -13.013 -3.009 -3.645 1.00 14.63 141 TRP A CA 1
ATOM 945 C C . TRP A 1 121 ? -14.499 -3.261 -3.938 1.00 14.41 141 TRP A C 1
ATOM 946 O O . TRP A 1 121 ? -14.791 -3.738 -5.030 1.00 14.79 141 TRP A O 1
ATOM 957 N N . LEU A 1 122 ? -15.404 -2.877 -3.026 1.00 13.78 142 LEU A N 1
ATOM 958 C CA . LEU A 1 122 ? -16.855 -3.015 -3.327 1.00 14.13 142 LEU A CA 1
ATOM 959 C C . LEU A 1 122 ? -17.239 -2.064 -4.468 1.00 11.90 142 LEU A C 1
ATOM 960 O O . LEU A 1 122 ? -17.966 -2.507 -5.374 1.00 12.13 142 LEU A O 1
ATOM 965 N N . ARG A 1 123 ? -16.764 -0.809 -4.451 1.00 11.60 143 ARG A N 1
ATOM 966 C CA . ARG A 1 123 ? -17.112 0.084 -5.586 1.00 10.93 143 ARG A CA 1
ATOM 967 C C . ARG A 1 123 ? -16.567 -0.544 -6.876 1.00 10.77 143 ARG A C 1
ATOM 968 O O . ARG A 1 123 ? -17.286 -0.540 -7.878 1.00 10.19 143 ARG A O 1
ATOM 976 N N . TYR A 1 124 ? -15.321 -1.035 -6.844 1.00 11.87 144 TYR A N 1
ATOM 977 C CA . TYR A 1 124 ? -14.678 -1.676 -8.025 1.00 12.33 144 TYR A CA 1
ATOM 978 C C . TYR A 1 124 ? -15.561 -2.836 -8.525 1.00 12.42 144 TYR A C 1
ATOM 979 O O . TYR A 1 124 ? -15.719 -2.983 -9.747 1.00 12.20 144 TYR A O 1
ATOM 988 N N . ALA A 1 125 ? -16.080 -3.665 -7.614 1.00 13.13 145 ALA A N 1
ATOM 989 C CA . ALA A 1 125 ? -17.007 -4.751 -8.019 1.00 12.81 145 ALA A CA 1
ATOM 990 C C . ALA A 1 125 ? -18.216 -4.157 -8.755 1.00 11.48 145 ALA A C 1
ATOM 991 O O . ALA A 1 125 ? -18.617 -4.723 -9.794 1.00 11.72 145 ALA A O 1
ATOM 993 N N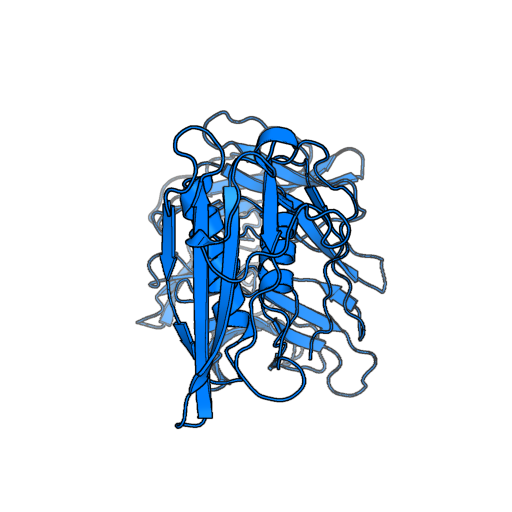 . GLY A 1 126 ? -18.791 -3.077 -8.216 1.00 10.66 146 GLY A N 1
ATOM 994 C CA . GLY A 1 126 ? -19.947 -2.456 -8.885 1.00 10.06 146 GLY A CA 1
ATOM 995 C C . GLY A 1 126 ? -19.544 -1.998 -10.273 1.00 9.26 146 GLY A C 1
ATOM 996 O O . GLY A 1 126 ? -20.284 -2.258 -11.248 1.00 9.80 146 GLY A O 1
ATOM 997 N N . HIS A 1 127 ? -18.368 -1.377 -10.367 1.00 8.80 147 HIS A N 1
ATOM 998 C CA . HIS A 1 127 ? -17.876 -0.887 -11.678 1.00 8.41 147 HIS A CA 1
ATOM 999 C C . HIS A 1 127 ? -17.621 -2.060 -12.635 1.00 9.04 147 HIS A C 1
ATOM 1000 O O . HIS A 1 127 ? -17.758 -1.861 -13.875 1.00 10.19 147 HIS A O 1
ATOM 1007 N N . THR A 1 128 ? -17.264 -3.229 -12.104 1.00 10.29 148 THR A N 1
ATOM 1008 C CA . THR A 1 128 ? -17.007 -4.390 -12.988 1.00 10.86 148 THR A CA 1
ATOM 1009 C C . THR A 1 128 ? -18.340 -4.841 -13.587 1.00 10.40 148 THR A C 1
ATOM 1010 O O . THR A 1 128 ? -18.403 -5.117 -14.802 1.00 10.87 148 THR A O 1
ATOM 1014 N N . ALA A 1 129 ? -19.381 -4.893 -12.754 1.00 9.71 149 ALA A N 1
ATOM 1015 C CA . ALA A 1 129 ? -20.719 -5.254 -13.268 1.00 9.25 149 ALA A CA 1
ATOM 1016 C C . ALA A 1 129 ? -21.126 -4.238 -14.345 1.00 8.60 149 ALA A C 1
ATOM 1017 O O . ALA A 1 129 ? -21.597 -4.647 -15.426 1.00 9.89 149 ALA A O 1
ATOM 1019 N N . SER A 1 130 ? -20.942 -2.947 -14.066 1.00 8.69 150 SER A N 1
ATOM 1020 C CA . SER A 1 130 ? -21.294 -1.906 -15.065 1.00 8.76 150 SER A CA 1
ATOM 1021 C C . SER A 1 130 ? -20.533 -2.152 -16.371 1.00 8.35 150 SER A C 1
ATOM 1022 O O . SER A 1 130 ? -21.131 -2.018 -17.447 1.00 8.49 150 SER A O 1
ATOM 1025 N N . ASP A 1 131 ? -19.234 -2.428 -16.256 1.00 8.46 151 ASP A N 1
ATOM 1026 C CA . ASP A 1 131 ? -18.373 -2.641 -17.442 1.00 9.28 151 ASP A CA 1
ATOM 1027 C C . ASP A 1 131 ? -18.909 -3.808 -18.263 1.00 8.89 151 ASP A C 1
ATOM 1028 O O . ASP A 1 131 ? -18.948 -3.698 -19.490 1.00 10.16 151 ASP A O 1
ATOM 1033 N N . GLU A 1 132 ? -19.313 -4.880 -17.596 1.00 8.86 152 GLU A N 1
ATOM 1034 C CA . GLU A 1 132 ? -19.803 -6.068 -18.342 1.00 9.80 152 GLU A CA 1
ATOM 1035 C C . GLU A 1 132 ? -21.150 -5.777 -18.992 1.00 9.59 152 GLU A C 1
ATOM 1036 O O . GLU A 1 132 ? -21.336 -6.170 -20.148 1.00 10.69 152 GLU A O 1
ATOM 1042 N N . VAL A 1 133 ? -22.077 -5.172 -18.250 1.00 9.38 153 VAL A N 1
ATOM 1043 C CA . VAL A 1 133 ? -23.404 -4.833 -18.824 1.00 10.57 153 VAL A CA 1
ATOM 1044 C C . VAL A 1 133 ? -23.212 -3.898 -20.019 1.00 9.62 153 VAL A C 1
ATOM 1045 O O . VAL A 1 133 ? -23.811 -4.130 -21.081 1.00 10.04 153 VAL A O 1
ATOM 1049 N N . PHE A 1 134 ? -22.375 -2.881 -19.834 1.00 9.87 154 PHE A N 1
ATOM 1050 C CA . PHE A 1 134 ? -22.137 -1.872 -20.887 1.00 9.40 154 PHE A CA 1
ATOM 1051 C C . PHE A 1 134 ? -21.585 -2.554 -22.144 1.00 10.00 154 PHE A C 1
ATOM 1052 O O . PHE A 1 134 ? -22.092 -2.320 -23.249 1.00 11.12 154 PHE A O 1
ATOM 1060 N N . GLU A 1 135 ? -20.581 -3.410 -21.977 1.00 10.04 155 GLU A N 1
ATOM 1061 C CA . GLU A 1 135 ? -19.959 -4.058 -23.156 1.00 10.74 155 GLU A CA 1
ATOM 1062 C C . GLU A 1 135 ? -20.909 -5.091 -23.774 1.00 10.72 155 GLU A C 1
ATOM 1063 O O . GLU A 1 135 ? -20.973 -5.171 -25.013 1.00 11.41 155 GLU A O 1
ATOM 1069 N N . LYS A 1 136 ? -21.649 -5.830 -22.948 1.00 10.70 156 LYS A N 1
ATOM 1070 C CA . LYS A 1 136 ? -22.571 -6.849 -23.499 1.00 11.49 156 LYS A CA 1
ATOM 1071 C C . LYS A 1 136 ? -23.601 -6.165 -24.402 1.00 12.46 156 LYS A C 1
ATOM 1072 O O . LYS A 1 136 ? -23.911 -6.731 -25.456 1.00 15.05 156 LYS A O 1
ATOM 1078 N N . LEU A 1 137 ? -24.077 -4.977 -24.016 1.00 12.33 157 LEU A N 1
ATOM 1079 C CA . LEU A 1 137 ? -25.193 -4.338 -24.762 1.00 13.49 157 LEU A CA 1
ATOM 1080 C C . LEU A 1 137 ? -24.709 -3.395 -25.868 1.00 14.30 157 LEU A C 1
ATOM 1081 O O . LEU A 1 137 ? -25.438 -3.277 -26.858 1.00 18.47 157 LEU A O 1
ATOM 1086 N N . THR A 1 138 ? -23.521 -2.785 -25.736 1.00 14.17 158 THR A N 1
ATOM 1087 C CA . THR A 1 138 ? -23.020 -1.803 -26.752 1.00 14.35 158 THR A CA 1
ATOM 1088 C C . THR A 1 138 ? -21.904 -2.357 -27.650 1.00 14.58 158 THR A C 1
ATOM 1089 O O . THR A 1 138 ? -21.650 -1.758 -28.716 1.00 15.73 158 THR A O 1
ATOM 1093 N N . GLY A 1 139 ? -21.258 -3.448 -27.254 1.00 13.32 159 GLY A N 1
ATOM 1094 C CA . GLY A 1 139 ? -20.080 -3.957 -27.981 1.00 13.42 159 GLY A CA 1
ATOM 1095 C C . GLY A 1 139 ? -18.844 -3.095 -27.750 1.00 13.50 159 GLY A C 1
ATOM 1096 O O . GLY A 1 139 ? -17.824 -3.354 -28.421 1.00 16.19 159 GLY A O 1
ATOM 1097 N N . ILE A 1 140 ? -18.928 -2.099 -26.853 1.00 12.37 160 ILE A N 1
ATOM 1098 C CA . ILE A 1 140 ? -17.795 -1.176 -26.540 1.00 11.88 160 ILE A CA 1
ATOM 1099 C C . ILE A 1 140 ? -17.288 -1.525 -25.138 1.00 10.94 160 ILE A C 1
ATOM 1100 O O . ILE A 1 140 ? -18.123 -1.725 -24.253 1.00 11.13 160 ILE A O 1
ATOM 1105 N N . LYS A 1 141 ? -15.975 -1.611 -24.958 1.00 11.39 161 LYS A N 1
ATOM 1106 C CA A LYS A 1 141 ? -15.425 -1.921 -23.617 0.70 11.22 161 LYS A CA 1
ATOM 1107 C CA B LYS A 1 141 ? -15.393 -1.895 -23.621 0.30 11.02 161 LYS A CA 1
ATOM 1108 C C . LYS A 1 141 ? -15.764 -0.764 -22.661 1.00 10.55 161 LYS A C 1
ATOM 1109 O O . LYS A 1 141 ? -15.675 0.406 -23.068 1.00 10.67 161 LYS A O 1
ATOM 1120 N N . GLY A 1 142 ? -16.143 -1.111 -21.439 1.00 10.27 162 GLY A N 1
ATOM 1121 C CA . GLY A 1 142 ? -16.481 -0.106 -20.423 1.00 9.84 162 GLY A CA 1
ATOM 1122 C C . GLY A 1 142 ? -15.245 0.555 -19.834 1.00 9.24 162 GLY A C 1
ATOM 1123 O O . GLY A 1 142 ? -14.176 -0.074 -19.802 1.00 10.39 162 GLY A O 1
ATOM 1124 N N . ALA A 1 143 ? -15.421 1.786 -19.354 1.00 8.59 163 ALA A N 1
ATOM 1125 C CA . ALA A 1 143 ? -14.334 2.577 -18.724 1.00 8.88 163 ALA A CA 1
ATOM 1126 C C . ALA A 1 143 ? -14.648 2.826 -17.238 1.00 8.53 163 ALA A C 1
ATOM 1127 O O . ALA A 1 143 ? -14.042 3.737 -16.640 1.00 10.04 163 ALA A O 1
ATOM 1129 N N . PHE A 1 144 ? -15.533 2.035 -16.626 1.00 8.17 164 PHE A N 1
ATOM 1130 C CA . PHE A 1 144 ? -15.948 2.383 -15.246 1.00 8.22 164 PHE A CA 1
ATOM 1131 C C . PHE A 1 144 ? -14.924 1.990 -14.182 1.00 8.31 164 PHE A C 1
ATOM 1132 O O . PHE A 1 144 ? -15.050 2.521 -13.049 1.00 9.43 164 PHE A O 1
ATOM 1140 N N . ARG A 1 145 ? -13.927 1.170 -14.524 1.00 8.71 165 ARG A N 1
ATOM 1141 C CA . ARG A 1 145 ? -12.854 0.782 -13.569 1.00 9.20 165 ARG A CA 1
ATOM 1142 C C . ARG A 1 145 ? -11.637 1.687 -13.770 1.00 9.26 165 ARG A C 1
ATOM 1143 O O . ARG A 1 145 ? -10.615 1.447 -13.131 1.00 11.66 165 ARG A O 1
ATOM 1151 N N . THR A 1 146 ? -11.773 2.718 -14.593 1.00 8.14 166 THR A N 1
ATOM 1152 C CA . THR A 1 146 ? -10.633 3.615 -14.879 1.00 8.50 166 THR A CA 1
ATOM 1153 C C . THR A 1 146 ? -10.486 4.713 -13.832 1.00 8.33 166 THR A C 1
ATOM 1154 O O . THR A 1 146 ? -11.375 4.901 -12.954 1.00 8.05 166 THR A O 1
ATOM 1158 N N . ARG A 1 147 ? -9.372 5.415 -13.950 1.00 8.55 167 ARG A N 1
ATOM 1159 C CA A ARG A 1 147 ? -9.013 6.508 -13.021 0.50 9.13 167 ARG A CA 1
ATOM 1160 C CA B ARG A 1 147 ? -8.996 6.504 -13.012 0.50 9.12 167 ARG A CA 1
ATOM 1161 C C . ARG A 1 147 ? -8.724 7.795 -13.785 1.00 8.99 167 ARG A C 1
ATOM 1162 O O . ARG A 1 147 ? -8.552 7.742 -15.011 1.00 9.35 167 ARG A O 1
ATOM 1177 N N . ILE A 1 148 ? -8.725 8.894 -13.062 1.00 6.79 168 ILE A N 1
ATOM 1178 C CA . ILE A 1 148 ? -8.330 10.200 -13.626 1.00 7.04 168 ILE A CA 1
ATOM 1179 C C . ILE A 1 148 ? -7.220 10.769 -12.747 1.00 7.53 168 ILE A C 1
ATOM 1180 O O . ILE A 1 148 ? -7.169 10.473 -11.541 1.00 8.36 168 ILE A O 1
ATOM 1185 N N . ALA A 1 149 ? -6.306 11.483 -13.375 1.00 6.97 169 ALA A N 1
ATOM 1186 C CA . ALA A 1 149 ? -5.290 12.269 -12.654 1.00 7.18 169 ALA A CA 1
ATOM 1187 C C . ALA A 1 149 ? -5.663 13.736 -12.881 1.00 7.06 169 ALA A C 1
ATOM 1188 O O . ALA A 1 149 ? -6.201 14.066 -13.957 1.00 8.52 169 ALA A O 1
ATOM 1190 N N . TYR A 1 150 ? -5.329 14.595 -11.938 1.00 7.08 170 TYR A N 1
ATOM 1191 C CA . TYR A 1 150 ? -5.660 16.033 -12.043 1.00 8.06 170 TYR A CA 1
ATOM 1192 C C . TYR A 1 150 ? -4.859 16.787 -10.994 1.00 8.56 170 TYR A C 1
ATOM 1193 O O . TYR A 1 150 ? -4.305 16.175 -10.066 1.00 9.05 170 TYR A O 1
ATOM 1202 N N . VAL A 1 151 ? -4.811 18.101 -11.151 1.00 9.56 171 VAL A N 1
ATOM 1203 C CA . VAL A 1 151 ? -4.046 18.936 -10.194 1.00 10.46 171 VAL A CA 1
ATOM 1204 C C . VAL A 1 151 ? -5.018 19.866 -9.465 1.00 10.92 171 VAL A C 1
ATOM 1205 O O . VAL A 1 151 ? -5.793 20.574 -10.127 1.00 10.25 171 VAL A O 1
ATOM 1209 N N . VAL A 1 152 ? -4.938 19.875 -8.134 1.00 11.47 172 VAL A N 1
ATOM 1210 C CA . VAL A 1 152 ? -5.799 20.746 -7.287 1.00 11.72 172 VAL A CA 1
ATOM 1211 C C . VAL A 1 152 ? -4.928 21.785 -6.590 1.00 12.20 172 VAL A C 1
ATOM 1212 O O . VAL A 1 152 ? -3.890 21.414 -6.008 1.00 13.39 172 VAL A O 1
ATOM 1216 N N . GLN A 1 153 ? -5.346 23.044 -6.698 1.00 11.94 173 GLN A N 1
ATOM 1217 C CA . GLN A 1 153 ? -4.726 24.142 -5.939 1.00 12.76 173 GLN A CA 1
ATOM 1218 C C . GLN A 1 153 ? -5.600 24.335 -4.706 1.00 13.03 173 GLN A C 1
ATOM 1219 O O . GLN A 1 153 ? -6.765 24.781 -4.851 1.00 13.26 173 GLN A O 1
ATOM 1225 N N . THR A 1 154 ? -5.081 23.940 -3.553 1.00 12.66 174 THR A N 1
ATOM 1226 C CA . THR A 1 154 ? -5.839 24.042 -2.288 1.00 13.16 174 THR A CA 1
ATOM 1227 C C . THR A 1 154 ? -5.673 25.441 -1.695 1.00 13.44 174 THR A C 1
ATOM 1228 O O . THR A 1 154 ? -4.961 26.276 -2.282 1.00 15.38 174 THR A O 1
ATOM 1232 N N . ASN A 1 155 ? -6.317 25.671 -0.557 1.00 15.35 175 ASN A N 1
ATOM 1233 C CA . ASN A 1 155 ? -6.266 26.968 0.160 1.00 18.27 175 ASN A CA 1
ATOM 1234 C C . ASN A 1 155 ? -5.093 26.940 1.163 1.00 19.12 175 ASN A C 1
ATOM 1235 O O . ASN A 1 155 ? -4.940 27.930 1.913 1.00 23.24 175 ASN A O 1
ATOM 1240 N N . GLY A 1 156 ? -4.319 25.838 1.170 1.00 19.35 176 GLY A N 1
ATOM 1241 C CA . GLY A 1 156 ? -3.208 25.549 2.101 1.00 21.96 176 GLY A CA 1
ATOM 1242 C C . GLY A 1 156 ? -1.981 26.394 1.843 1.00 20.41 176 GLY A C 1
ATOM 1243 O O . GLY A 1 156 ? -1.773 26.816 0.690 1.00 25.32 176 GLY A O 1
ATOM 1244 N N . GLY A 1 157 ? -1.144 26.526 2.872 1.00 19.80 177 GLY A N 1
ATOM 1245 C CA . GLY A 1 157 ? 0.025 27.406 2.846 1.00 22.11 177 GLY A CA 1
ATOM 1246 C C . GLY A 1 157 ? 1.246 26.807 2.176 1.00 20.02 177 GLY A C 1
ATOM 1247 O O . GLY A 1 157 ? 1.628 27.345 1.154 1.00 23.71 177 GLY A O 1
ATOM 1248 N N . GLN A 1 158 ? 1.852 25.764 2.756 1.00 18.78 178 GLN A N 1
ATOM 1249 C CA . GLN A 1 158 ? 3.209 25.359 2.292 1.00 16.85 178 GLN A CA 1
ATOM 1250 C C . GLN A 1 158 ? 3.157 24.584 0.972 1.00 15.24 178 GLN A C 1
ATOM 1251 O O . GLN A 1 158 ? 4.028 24.837 0.115 1.00 15.35 178 GLN A O 1
ATOM 1257 N N . PHE A 1 159 ? 2.183 23.695 0.805 1.00 14.32 179 PHE A N 1
ATOM 1258 C CA . PHE A 1 159 ? 2.108 22.819 -0.391 1.00 13.88 179 PHE A CA 1
ATOM 1259 C C . PHE A 1 159 ? 0.730 22.939 -1.017 1.00 13.93 179 PHE A C 1
ATOM 1260 O O . PHE A 1 159 ? -0.053 21.989 -0.977 1.00 16.21 179 PHE A O 1
ATOM 1268 N N . PRO A 1 160 ? 0.386 24.102 -1.613 1.00 13.93 180 PRO A N 1
ATOM 1269 C CA . PRO A 1 160 ? -0.960 24.291 -2.145 1.00 14.05 180 PRO A CA 1
ATOM 1270 C C . PRO A 1 160 ? -1.289 23.469 -3.397 1.00 13.38 180 PRO A C 1
ATOM 1271 O O . PRO A 1 160 ? -2.456 23.228 -3.662 1.00 14.17 180 PRO A O 1
ATOM 1275 N N . TYR A 1 161 ? -0.266 23.061 -4.139 1.00 12.41 181 TYR A N 1
ATOM 1276 C CA . TYR A 1 161 ? -0.511 22.297 -5.386 1.00 12.62 181 TYR A CA 1
ATOM 1277 C C . TYR A 1 161 ? -0.404 20.798 -5.132 1.00 11.11 181 TYR A C 1
ATOM 1278 O O . TYR A 1 161 ? 0.598 20.314 -4.576 1.00 12.17 181 TYR A O 1
ATOM 1287 N N . GLU A 1 162 ? -1.431 20.075 -5.567 1.00 10.56 182 GLU A N 1
ATOM 1288 C CA . GLU A 1 162 ? -1.448 18.613 -5.374 1.00 10.26 182 GLU A CA 1
ATOM 1289 C C . GLU A 1 162 ? -1.857 17.890 -6.650 1.00 10.02 182 GLU A C 1
ATOM 1290 O O . GLU A 1 162 ? -2.963 18.122 -7.161 1.00 11.46 182 GLU A O 1
ATOM 1296 N N . LEU A 1 163 ? -0.969 17.031 -7.115 1.00 8.64 183 LEU A N 1
ATOM 1297 C CA . LEU A 1 163 ? -1.296 16.084 -8.198 1.00 8.30 183 LEU A CA 1
ATOM 1298 C C . LEU A 1 163 ? -2.012 14.925 -7.511 1.00 7.49 183 LEU A C 1
ATOM 1299 O O . LEU A 1 163 ? -1.443 14.326 -6.578 1.00 7.96 183 LEU A O 1
ATOM 1304 N N . ARG A 1 164 ? -3.236 14.657 -7.936 1.00 7.84 184 ARG A N 1
ATOM 1305 C CA . ARG A 1 164 ? -4.051 13.596 -7.338 1.00 8.11 184 ARG A CA 1
ATOM 1306 C C . ARG A 1 164 ? -4.549 12.626 -8.400 1.00 7.74 184 ARG A C 1
ATOM 1307 O O . ARG A 1 164 ? -4.593 12.972 -9.586 1.00 8.52 184 ARG A O 1
ATOM 1315 N N . VAL A 1 165 ? -4.975 11.471 -7.917 1.00 7.58 185 VAL A N 1
ATOM 1316 C CA . VAL A 1 165 ? -5.617 10.422 -8.741 1.00 7.45 185 VAL A CA 1
ATOM 1317 C C . VAL A 1 165 ? -6.910 10.025 -8.037 1.00 7.59 185 VAL A C 1
ATOM 1318 O O . VAL A 1 165 ? -6.943 10.008 -6.788 1.00 8.89 185 VAL A O 1
ATOM 1322 N N . SER A 1 166 ? -7.941 9.759 -8.815 1.00 7.72 186 SER A N 1
ATOM 1323 C CA . SER A 1 166 ? -9.188 9.219 -8.232 1.00 7.85 186 SER A CA 1
ATOM 1324 C C . SER A 1 166 ? -9.812 8.250 -9.224 1.00 7.41 186 SER A C 1
ATOM 1325 O O . SER A 1 166 ? -9.357 8.177 -10.378 1.00 7.70 186 SER A O 1
ATOM 1328 N N . ASP A 1 167 ? -10.798 7.496 -8.773 1.00 7.75 187 ASP A N 1
ATOM 1329 C CA . ASP A 1 167 ? -11.612 6.739 -9.752 1.00 7.68 187 ASP A CA 1
ATOM 1330 C C . ASP A 1 167 ? -12.214 7.760 -10.736 1.00 7.25 187 ASP A C 1
ATOM 1331 O O . ASP A 1 167 ? -12.325 8.962 -10.382 1.00 7.61 187 ASP A O 1
ATOM 1336 N N . TYR A 1 168 ? -12.666 7.299 -11.892 1.00 6.94 188 TYR A N 1
ATOM 1337 C CA . TYR A 1 168 ? -13.216 8.226 -12.914 1.00 7.74 188 TYR A CA 1
ATOM 1338 C C . TYR A 1 168 ? -14.389 9.050 -12.347 1.00 7.51 188 TYR A C 1
ATOM 1339 O O . TYR A 1 168 ? -14.640 10.136 -12.876 1.00 8.89 188 TYR A O 1
ATOM 1348 N N . ASP A 1 169 ? -15.101 8.541 -11.335 1.00 7.69 189 ASP A N 1
ATOM 1349 C CA . ASP A 1 169 ? -16.285 9.214 -10.745 1.00 8.20 189 ASP A CA 1
ATOM 1350 C C . ASP A 1 169 ? -15.903 9.974 -9.469 1.00 8.19 189 ASP A C 1
ATOM 1351 O O . ASP A 1 169 ? -16.834 10.431 -8.778 1.00 8.74 189 ASP A O 1
ATOM 1356 N N . GLY A 1 170 ? -14.604 10.120 -9.190 1.00 8.50 190 GLY A N 1
ATOM 1357 C CA . GLY A 1 170 ? -14.114 10.937 -8.066 1.00 8.40 190 GLY A CA 1
ATOM 1358 C C . GLY A 1 170 ? -13.856 10.192 -6.772 1.00 8.85 190 GLY A C 1
ATOM 1359 O O . GLY A 1 170 ? -13.205 10.775 -5.889 1.00 9.72 190 GLY A O 1
ATOM 1360 N N . TYR A 1 171 ? -14.391 8.987 -6.609 1.00 8.91 191 TYR A N 1
ATOM 1361 C CA . TYR A 1 171 ? -14.139 8.257 -5.339 1.00 9.34 191 TYR A CA 1
ATOM 1362 C C . TYR A 1 171 ? -12.703 7.713 -5.273 1.00 9.38 191 TYR A C 1
ATOM 1363 O O . TYR A 1 171 ? -11.973 7.693 -6.282 1.00 9.11 191 TYR A O 1
ATOM 1372 N N . ASN A 1 172 ? -12.277 7.349 -4.059 1.00 10.59 192 ASN A N 1
ATOM 1373 C CA . ASN A 1 172 ? -10.928 6.760 -3.839 1.00 10.54 192 ASN A CA 1
ATOM 1374 C C . ASN A 1 172 ? -9.829 7.723 -4.299 1.00 10.00 192 ASN A C 1
ATOM 1375 O O . ASN A 1 172 ? -8.860 7.305 -4.925 1.00 10.80 192 ASN A O 1
ATOM 1380 N N . GLN A 1 173 ? -9.974 8.985 -3.941 1.00 10.11 193 GLN A N 1
ATOM 1381 C CA . GLN A 1 173 ? -8.949 9.989 -4.261 1.00 9.82 193 GLN A CA 1
ATOM 1382 C C . GLN A 1 173 ? -7.716 9.804 -3.375 1.00 9.79 193 GLN A C 1
ATOM 1383 O O . GLN A 1 173 ? -7.854 9.445 -2.187 1.00 11.71 193 GLN A O 1
ATOM 1389 N N . PHE A 1 174 ? -6.544 10.022 -3.965 1.00 9.67 194 PHE A N 1
ATOM 1390 C CA . PHE A 1 174 ? -5.298 10.040 -3.167 1.00 9.99 194 PHE A CA 1
ATOM 1391 C C . PHE A 1 174 ? -4.329 11.042 -3.799 1.00 9.09 194 PHE A C 1
ATOM 1392 O O . PHE A 1 174 ? -4.459 11.406 -4.984 1.00 8.98 194 PHE A O 1
ATOM 1400 N N . VAL A 1 175 ? -3.381 11.491 -2.990 1.00 9.84 195 VAL A N 1
ATOM 1401 C CA . VAL A 1 175 ? -2.368 12.479 -3.421 1.00 9.99 195 VAL A CA 1
ATOM 1402 C C . VAL A 1 175 ? -1.142 11.734 -3.940 1.00 10.07 195 VAL A C 1
ATOM 1403 O O . VAL A 1 175 ? -0.590 10.879 -3.227 1.00 12.18 195 VAL A O 1
ATOM 1407 N N . VAL A 1 176 ? -0.727 12.086 -5.147 1.00 10.07 196 VAL A N 1
ATOM 1408 C CA . VAL A 1 176 ? 0.488 11.551 -5.803 1.00 10.80 196 VAL A CA 1
ATOM 1409 C C . VAL A 1 176 ? 1.687 12.409 -5.381 1.00 11.09 196 VAL A C 1
ATOM 1410 O O . VAL A 1 176 ? 2.754 11.859 -5.045 1.00 11.28 196 VAL A O 1
ATOM 1414 N N . HIS A 1 177 ? 1.530 13.727 -5.446 1.00 10.60 197 HIS A N 1
ATOM 1415 C CA . HIS A 1 177 ? 2.645 14.632 -5.090 1.00 11.50 197 HIS A CA 1
ATOM 1416 C C . HIS A 1 177 ? 2.097 15.990 -4.667 1.00 11.50 197 HIS A C 1
ATOM 1417 O O . HIS A 1 177 ? 1.092 16.420 -5.221 1.00 10.98 197 HIS A O 1
ATOM 1424 N N . ARG A 1 178 ? 2.694 16.586 -3.648 1.00 13.24 198 ARG A N 1
ATOM 1425 C CA A ARG A 1 178 ? 2.302 17.949 -3.215 0.50 14.05 198 ARG A CA 1
ATOM 1426 C CA B ARG A 1 178 ? 2.300 17.947 -3.210 0.50 14.37 198 ARG A CA 1
ATOM 1427 C C . ARG A 1 178 ? 3.536 18.834 -3.392 1.00 14.57 198 ARG A C 1
ATOM 1428 O O . ARG A 1 178 ? 4.663 18.321 -3.203 1.00 16.07 198 ARG A O 1
ATOM 1443 N N . SER A 1 179 ? 3.312 20.094 -3.744 1.00 14.84 199 SER A N 1
ATOM 1444 C CA . SER A 1 179 ? 4.429 21.014 -4.039 1.00 15.54 199 SER A CA 1
ATOM 1445 C C . SER A 1 179 ? 4.065 22.441 -3.669 1.00 15.21 199 SER A C 1
ATOM 1446 O O . SER A 1 179 ? 2.903 22.823 -3.715 1.00 14.52 199 SER A O 1
ATOM 1449 N N . PRO A 1 180 ? 5.041 23.268 -3.257 1.00 16.38 200 PRO A N 1
ATOM 1450 C CA . PRO A 1 180 ? 4.786 24.693 -3.103 1.00 17.72 200 PRO A CA 1
ATOM 1451 C C . PRO A 1 180 ? 4.526 25.354 -4.462 1.00 18.05 200 PRO A C 1
ATOM 1452 O O . PRO A 1 180 ? 3.961 26.433 -4.514 1.00 20.65 200 PRO A O 1
ATOM 1456 N N . GLN A 1 181 ? 4.942 24.673 -5.528 1.00 20.73 201 GLN A N 1
ATOM 1457 C CA . GLN A 1 181 ? 4.907 25.269 -6.886 1.00 22.18 201 GLN A CA 1
ATOM 1458 C C . GLN A 1 181 ? 3.974 24.475 -7.791 1.00 20.81 201 GLN A C 1
ATOM 1459 O O . GLN A 1 181 ? 3.697 23.303 -7.561 1.00 19.01 201 GLN A O 1
ATOM 1465 N N . PRO A 1 182 ? 3.460 25.101 -8.865 1.00 24.03 202 PRO A N 1
ATOM 1466 C CA . PRO A 1 182 ? 2.541 24.423 -9.775 1.00 23.11 202 PRO A CA 1
ATOM 1467 C C . PRO A 1 182 ? 3.036 23.080 -10.330 1.00 20.06 202 PRO A C 1
ATOM 1468 O O . PRO A 1 182 ? 4.226 22.887 -10.504 1.00 21.40 202 PRO A O 1
ATOM 1472 N N . LEU A 1 183 ? 2.097 22.155 -10.494 1.00 15.41 203 LEU A N 1
ATOM 1473 C CA . LEU A 1 183 ? 2.357 20.832 -11.116 1.00 13.96 203 LEU A CA 1
ATOM 1474 C C . LEU A 1 183 ? 1.537 20.793 -12.399 1.00 13.39 203 LEU A C 1
ATOM 1475 O O . LEU A 1 183 ? 0.359 21.211 -12.357 1.00 15.50 203 LEU A O 1
ATOM 1480 N N . MET A 1 184 ? 2.127 20.315 -13.490 1.00 13.89 204 MET A N 1
ATOM 1481 C CA . MET A 1 184 ? 1.389 20.415 -14.766 1.00 15.23 204 MET A CA 1
ATOM 1482 C C . MET A 1 184 ? 1.495 19.143 -15.604 1.00 13.29 204 MET A C 1
ATOM 1483 O O . MET A 1 184 ? 2.410 18.313 -15.396 1.00 12.18 204 MET A O 1
ATOM 1488 N N . SER A 1 185 ? 0.532 19.017 -16.508 1.00 11.98 205 SER A N 1
ATOM 1489 C CA . SER A 1 185 ? 0.600 18.083 -17.655 1.00 11.39 205 SER A CA 1
ATOM 1490 C C . SER A 1 185 ? 0.824 16.630 -17.260 1.00 9.96 205 SER A C 1
ATOM 1491 O O . SER A 1 185 ? 1.705 15.969 -17.810 1.00 10.72 205 SER A O 1
ATOM 1494 N N . PRO A 1 186 ? 0.006 16.034 -16.371 1.00 9.90 206 PRO A N 1
ATOM 1495 C CA . PRO A 1 186 ? 0.174 14.621 -16.066 1.00 10.07 206 PRO A CA 1
ATOM 1496 C C . PRO A 1 186 ? -0.141 13.737 -17.280 1.00 9.56 206 PRO A C 1
ATOM 1497 O O . PRO A 1 186 ? -1.006 14.077 -18.097 1.00 9.15 206 PRO A O 1
ATOM 1501 N N . ALA A 1 187 ? 0.578 12.623 -17.374 1.00 9.07 207 ALA A N 1
ATOM 1502 C CA . ALA A 1 187 ? 0.394 11.655 -18.469 1.00 8.52 207 ALA A CA 1
ATOM 1503 C C . ALA A 1 187 ? 0.580 10.246 -17.910 1.00 8.06 207 ALA A C 1
ATOM 1504 O O . ALA A 1 187 ? 1.557 10.010 -17.191 1.00 8.66 207 ALA A O 1
ATOM 1506 N N . TRP A 1 188 ? -0.331 9.356 -18.277 1.00 7.46 208 TRP A N 1
ATOM 1507 C CA . TRP A 1 188 ? -0.319 7.961 -17.795 1.00 7.86 208 TRP A CA 1
ATOM 1508 C C . TRP A 1 188 ? 0.559 7.050 -18.649 1.00 8.92 208 TRP A C 1
ATOM 1509 O O . TRP A 1 188 ? 0.510 7.143 -19.882 1.00 8.73 208 TRP A O 1
ATOM 1520 N N . SER A 1 189 ? 1.284 6.147 -17.992 1.00 9.31 209 SER A N 1
ATOM 1521 C CA . SER A 1 189 ? 1.924 5.063 -18.767 1.00 9.99 209 SER A CA 1
ATOM 1522 C C . SER A 1 189 ? 0.804 4.129 -19.220 1.00 9.94 209 SER A C 1
ATOM 1523 O O . SER A 1 189 ? -0.226 4.027 -18.552 1.00 9.98 209 SER A O 1
ATOM 1526 N N . PRO A 1 190 ? 0.961 3.397 -20.341 1.00 10.24 210 PRO A N 1
ATOM 1527 C CA . PRO A 1 190 ? -0.130 2.563 -20.853 1.00 11.18 210 PRO A CA 1
ATOM 1528 C C . PRO A 1 190 ? -0.554 1.430 -19.904 1.00 11.88 210 PRO A C 1
ATOM 1529 O O . PRO A 1 190 ? -1.700 0.966 -20.017 1.00 12.57 210 PRO A O 1
ATOM 1533 N N . ASP A 1 191 ? 0.330 1.018 -18.992 1.00 11.98 211 ASP A N 1
ATOM 1534 C CA . ASP A 1 191 ? -0.039 -0.058 -18.029 1.00 13.06 211 ASP A CA 1
ATOM 1535 C C . ASP A 1 191 ? -0.744 0.557 -16.811 1.00 12.59 211 ASP A C 1
ATOM 1536 O O . ASP A 1 191 ? -1.168 -0.218 -15.947 1.00 16.13 211 ASP A O 1
ATOM 1541 N N . GLY A 1 192 ? -0.825 1.890 -16.740 1.00 11.27 212 GLY A N 1
ATOM 1542 C CA . GLY A 1 192 ? -1.534 2.598 -15.656 1.00 11.31 212 GLY A CA 1
ATOM 1543 C C . GLY A 1 192 ? -0.742 2.665 -14.361 1.00 11.33 212 GLY A C 1
ATOM 1544 O O . GLY A 1 192 ? -1.277 3.162 -13.374 1.00 12.30 212 GLY A O 1
ATOM 1545 N N . SER A 1 193 ? 0.522 2.243 -14.375 1.00 11.68 213 SER A N 1
ATOM 1546 C CA . SER A 1 193 ? 1.328 2.171 -13.129 1.00 11.74 213 SER A CA 1
ATOM 1547 C C . SER A 1 193 ? 2.114 3.455 -12.853 1.00 11.73 213 SER A C 1
ATOM 1548 O O . SER A 1 193 ? 2.602 3.614 -11.710 1.00 12.52 213 SER A O 1
ATOM 1551 N N . LYS A 1 194 ? 2.275 4.320 -13.858 1.00 11.48 214 LYS A N 1
ATOM 1552 C CA . LYS A 1 194 ? 3.133 5.506 -13.656 1.00 11.30 214 LYS A CA 1
ATOM 1553 C C . LYS A 1 194 ? 2.467 6.759 -14.206 1.00 9.85 214 LYS A C 1
ATOM 1554 O O . LYS A 1 194 ? 1.609 6.635 -15.112 1.00 10.51 214 LYS A O 1
ATOM 1560 N N . LEU A 1 195 ? 2.843 7.908 -13.637 1.00 9.41 215 LEU A N 1
ATOM 1561 C CA . LEU A 1 195 ? 2.439 9.239 -14.145 1.00 10.07 215 LEU A CA 1
ATOM 1562 C C . LEU A 1 195 ? 3.689 10.060 -14.372 1.00 10.28 215 LEU A C 1
ATOM 1563 O O . LEU A 1 195 ? 4.490 10.178 -13.430 1.00 11.78 215 LEU A O 1
ATOM 1568 N N . ALA A 1 196 ? 3.835 10.568 -15.586 1.00 10.53 216 ALA A N 1
ATOM 1569 C CA . ALA A 1 196 ? 4.835 11.599 -15.890 1.00 10.86 216 ALA A CA 1
ATOM 1570 C C . ALA A 1 196 ? 4.164 12.949 -15.630 1.00 10.68 216 ALA A C 1
ATOM 1571 O O . ALA A 1 196 ? 2.930 13.069 -15.825 1.00 11.25 216 ALA A O 1
ATOM 1573 N N . TYR A 1 197 ? 4.926 13.913 -15.140 1.00 10.64 217 TYR A N 1
ATOM 1574 C CA . TYR A 1 197 ? 4.363 15.257 -14.889 1.00 10.19 217 TYR A CA 1
ATOM 1575 C C . TYR A 1 197 ? 5.513 16.248 -14.824 1.00 10.92 217 TYR A C 1
ATOM 1576 O O . TYR A 1 197 ? 6.694 15.843 -14.764 1.00 11.65 217 TYR A O 1
ATOM 1585 N N . VAL A 1 198 ? 5.142 17.515 -14.834 1.00 11.66 218 VAL A N 1
ATOM 1586 C CA . VAL A 1 198 ? 6.122 18.630 -14.796 1.00 13.07 218 VAL A CA 1
ATOM 1587 C C . VAL A 1 198 ? 6.027 19.319 -13.443 1.00 13.24 218 VAL A C 1
ATOM 1588 O O . VAL A 1 198 ? 4.911 19.636 -13.017 1.00 13.00 218 VAL A O 1
ATOM 1592 N N . THR A 1 199 ? 7.175 19.513 -12.800 1.00 14.46 219 THR A N 1
ATOM 1593 C CA . THR A 1 199 ? 7.251 20.168 -11.477 1.00 15.40 219 THR A CA 1
ATOM 1594 C C . THR A 1 199 ? 8.097 21.435 -11.610 1.00 16.86 219 THR A C 1
ATOM 1595 O O . THR A 1 199 ? 9.033 21.420 -12.407 1.00 19.02 219 THR A O 1
ATOM 1599 N N . PHE A 1 200 ? 7.754 22.481 -10.857 1.00 18.81 220 PHE A N 1
ATOM 1600 C CA . PHE A 1 200 ? 8.492 23.771 -10.825 1.00 21.18 220 PHE A CA 1
ATOM 1601 C C . PHE A 1 200 ? 9.112 23.949 -9.435 1.00 25.25 220 PHE A C 1
ATOM 1602 O O . PHE A 1 200 ? 9.404 25.090 -9.058 1.00 29.54 220 PHE A O 1
ATOM 1610 N N . GLU A 1 201 ? 9.318 22.836 -8.721 1.00 27.20 221 GLU A N 1
ATOM 1611 C CA . GLU A 1 201 ? 9.853 22.844 -7.328 1.00 30.03 221 GLU A CA 1
ATOM 1612 C C . GLU A 1 201 ? 11.256 23.456 -7.262 1.00 31.76 221 GLU A C 1
ATOM 1613 O O . GLU A 1 201 ? 11.541 24.148 -6.268 1.00 31.46 221 GLU A O 1
ATOM 1619 N N . SER A 1 202 ? 12.106 23.175 -8.250 1.00 34.52 222 SER A N 1
ATOM 1620 C CA . SER A 1 202 ? 13.489 23.720 -8.287 1.00 37.23 222 SER A CA 1
ATOM 1621 C C . SER A 1 202 ? 13.465 25.220 -8.594 1.00 38.08 222 SER A C 1
ATOM 1622 O O . SER A 1 202 ? 14.534 25.853 -8.512 1.00 39.99 222 SER A O 1
ATOM 1625 N N . GLY A 1 203 ? 12.287 25.756 -8.928 1.00 37.38 223 GLY A N 1
ATOM 1626 C CA . GLY A 1 203 ? 12.155 27.166 -9.341 1.00 38.04 223 GLY A CA 1
ATOM 1627 C C . GLY A 1 203 ? 11.959 27.245 -10.845 1.00 37.69 223 GLY A C 1
ATOM 1628 O O . GLY A 1 203 ? 11.394 28.252 -11.313 1.00 41.14 223 GLY A O 1
ATOM 1629 N N . ARG A 1 204 ? 12.430 26.219 -11.570 1.00 36.81 224 ARG A N 1
ATOM 1630 C CA . ARG A 1 204 ? 12.258 26.119 -13.045 1.00 34.66 224 ARG A CA 1
ATOM 1631 C C . ARG A 1 204 ? 11.640 24.744 -13.349 1.00 29.64 224 ARG A C 1
ATOM 1632 O O . ARG A 1 204 ? 11.540 23.916 -12.415 1.00 30.97 224 ARG A O 1
ATOM 1640 N N . SER A 1 205 ? 11.241 24.512 -14.603 1.00 27.32 225 SER A N 1
ATOM 1641 C CA . SER A 1 205 ? 10.500 23.279 -14.984 1.00 23.46 225 SER A CA 1
ATOM 1642 C C . SER A 1 205 ? 11.404 22.037 -14.973 1.00 20.71 225 SER A C 1
ATOM 1643 O O . SER A 1 205 ? 12.597 22.142 -15.348 1.00 22.97 225 SER A O 1
ATOM 1646 N N . ALA A 1 206 ? 10.835 20.906 -14.546 1.00 19.37 226 ALA A N 1
ATOM 1647 C CA . ALA A 1 206 ? 11.498 19.585 -14.538 1.00 18.11 226 ALA A CA 1
ATOM 1648 C C . ALA A 1 206 ? 10.454 18.512 -14.858 1.00 16.37 226 ALA A C 1
ATOM 1649 O O . ALA A 1 206 ? 9.356 18.546 -14.283 1.00 17.49 226 ALA A O 1
ATOM 1651 N N . LEU A 1 207 ? 10.798 17.600 -15.760 1.00 15.53 227 LEU A N 1
ATOM 1652 C CA . LEU A 1 207 ? 9.909 16.477 -16.143 1.00 14.34 227 LEU A CA 1
ATOM 1653 C C . LEU A 1 207 ? 10.345 15.237 -15.364 1.00 14.17 227 LEU A C 1
ATOM 1654 O O . LEU A 1 207 ? 11.566 14.914 -15.378 1.00 15.50 227 LEU A O 1
ATOM 1659 N N . VAL A 1 208 ? 9.393 14.594 -14.693 1.00 13.76 228 VAL A N 1
ATOM 1660 C CA . VAL A 1 208 ? 9.672 13.383 -13.872 1.00 13.85 228 VAL A CA 1
ATOM 1661 C C . VAL A 1 208 ? 8.606 12.321 -14.148 1.00 12.45 228 VAL A C 1
ATOM 1662 O O . VAL A 1 208 ? 7.564 12.650 -14.716 1.00 12.12 228 VAL A O 1
ATOM 1666 N N . ILE A 1 209 ? 8.919 11.085 -13.770 1.00 12.19 229 ILE A N 1
ATOM 1667 C CA . ILE A 1 209 ? 7.994 9.930 -13.885 1.00 11.80 229 ILE A CA 1
ATOM 1668 C C . ILE A 1 209 ? 7.873 9.324 -12.500 1.00 12.16 229 ILE A C 1
ATOM 1669 O O . ILE A 1 209 ? 8.904 8.933 -11.923 1.00 14.24 229 ILE A O 1
ATOM 1674 N N . GLN A 1 210 ? 6.656 9.297 -11.975 1.00 11.48 230 GLN A N 1
ATOM 1675 C CA . GLN A 1 210 ? 6.454 8.710 -10.634 1.00 11.81 230 GLN A CA 1
ATOM 1676 C C . GLN A 1 210 ? 5.717 7.376 -10.738 1.00 11.54 230 GLN A C 1
ATOM 1677 O O . GLN A 1 210 ? 4.700 7.291 -11.464 1.00 12.37 230 GLN A O 1
ATOM 1683 N N . THR A 1 211 ? 6.240 6.368 -10.045 1.00 11.88 231 THR A N 1
ATOM 1684 C CA . THR A 1 211 ? 5.584 5.048 -9.935 1.00 12.56 231 THR A CA 1
ATOM 1685 C C . THR A 1 211 ? 4.529 5.195 -8.832 1.00 12.89 231 THR A C 1
ATOM 1686 O O . THR A 1 211 ? 4.908 5.465 -7.686 1.00 13.89 231 THR A O 1
ATOM 1690 N N . LEU A 1 212 ? 3.267 4.938 -9.143 1.00 12.58 232 LEU A N 1
ATOM 1691 C CA . LEU A 1 212 ? 2.188 5.295 -8.183 1.00 13.45 232 LEU A CA 1
ATOM 1692 C C . LEU A 1 212 ? 2.202 4.400 -6.942 1.00 14.82 232 LEU A C 1
ATOM 1693 O O . LEU A 1 212 ? 1.980 4.934 -5.846 1.00 15.81 232 LEU A O 1
ATOM 1698 N N . ALA A 1 213 ? 2.469 3.106 -7.107 1.00 15.06 233 ALA A N 1
ATOM 1699 C CA . ALA A 1 213 ? 2.343 2.168 -5.968 1.00 16.50 233 ALA A CA 1
ATOM 1700 C C . ALA A 1 213 ? 3.349 2.463 -4.850 1.00 17.08 233 ALA A C 1
ATOM 1701 O O . ALA A 1 213 ? 2.981 2.229 -3.668 1.00 19.05 233 ALA A O 1
ATOM 1703 N N . ASN A 1 214 ? 4.559 2.919 -5.188 1.00 16.66 234 ASN A N 1
ATOM 1704 C CA . ASN A 1 214 ? 5.622 3.064 -4.152 1.00 17.97 234 ASN A CA 1
ATOM 1705 C C . ASN A 1 214 ? 6.166 4.493 -4.093 1.00 16.88 234 ASN A C 1
ATOM 1706 O O . ASN A 1 214 ? 7.082 4.730 -3.275 1.00 18.03 234 ASN A O 1
ATOM 1711 N N . GLY A 1 215 ? 5.667 5.394 -4.940 1.00 15.57 235 GLY A N 1
ATOM 1712 C CA . GLY A 1 215 ? 6.117 6.798 -4.904 1.00 14.50 235 GLY A CA 1
ATOM 1713 C C . GLY A 1 215 ? 7.501 7.006 -5.487 1.00 14.83 235 GLY A C 1
ATOM 1714 O O . GLY A 1 215 ? 8.031 8.106 -5.300 1.00 16.48 235 GLY A O 1
ATOM 1715 N N . ALA A 1 216 ? 8.075 6.003 -6.155 1.00 15.04 236 ALA A N 1
ATOM 1716 C CA . ALA A 1 216 ? 9.426 6.180 -6.748 1.00 15.54 236 ALA A CA 1
ATOM 1717 C C . ALA A 1 216 ? 9.386 7.262 -7.833 1.00 14.74 236 ALA A C 1
ATOM 1718 O O . ALA A 1 216 ? 8.412 7.292 -8.605 1.00 14.85 236 ALA A O 1
ATOM 1720 N N . VAL A 1 217 ? 10.440 8.073 -7.934 1.00 15.29 237 VAL A N 1
ATOM 1721 C CA . VAL A 1 217 ? 10.482 9.178 -8.930 1.00 15.59 237 VAL A CA 1
ATOM 1722 C C . VAL A 1 217 ? 11.757 9.059 -9.764 1.00 16.28 237 VAL A C 1
ATOM 1723 O O . VAL A 1 217 ? 12.874 8.986 -9.200 1.00 19.42 237 VAL A O 1
ATOM 1727 N N . ARG A 1 218 ? 11.558 9.112 -11.073 1.00 15.60 238 ARG A N 1
ATOM 1728 C CA . ARG A 1 218 ? 12.645 9.059 -12.069 1.00 16.11 238 ARG A CA 1
ATOM 1729 C C . ARG A 1 218 ? 12.762 10.425 -12.733 1.00 16.07 238 ARG A C 1
ATOM 1730 O O . ARG A 1 218 ? 11.739 10.920 -13.239 1.00 15.64 238 ARG A O 1
ATOM 1738 N N . GLN A 1 219 ? 13.953 11.022 -12.692 1.00 17.44 239 GLN A N 1
ATOM 1739 C CA . GLN A 1 219 ? 14.176 12.328 -13.359 1.00 18.21 239 GLN A CA 1
ATOM 1740 C C . GLN A 1 219 ? 14.306 12.082 -14.859 1.00 18.47 239 GLN A C 1
ATOM 1741 O O . GLN A 1 219 ? 15.058 11.157 -15.252 1.00 21.44 239 GLN A O 1
ATOM 1747 N N . VAL A 1 220 ? 13.643 12.903 -15.669 1.00 16.07 240 VAL A N 1
ATOM 1748 C CA . VAL A 1 220 ? 13.749 12.755 -17.152 1.00 17.33 240 VAL A CA 1
ATOM 1749 C C . VAL A 1 220 ? 14.568 13.917 -17.725 1.00 17.86 240 VAL A C 1
ATOM 1750 O O . VAL A 1 220 ? 15.586 13.660 -18.390 1.00 19.39 240 VAL A O 1
ATOM 1754 N N . ALA A 1 221 ? 14.133 15.153 -17.481 1.00 18.21 241 ALA A N 1
ATOM 1755 C CA . ALA A 1 221 ? 14.790 16.323 -18.098 1.00 18.73 241 ALA A CA 1
ATOM 1756 C C . ALA A 1 221 ? 14.565 17.578 -17.254 1.00 18.72 241 ALA A C 1
ATOM 1757 O O . ALA A 1 221 ? 13.440 17.785 -16.782 1.00 19.30 241 ALA A O 1
ATOM 1759 N N . SER A 1 222 ? 15.622 18.368 -17.091 1.00 22.21 242 SER A N 1
ATOM 1760 C CA . SER A 1 222 ? 15.587 19.664 -16.373 1.00 24.04 242 SER A CA 1
ATOM 1761 C C . SER A 1 222 ? 16.603 20.591 -17.050 1.00 26.35 242 SER A C 1
ATOM 1762 O O . SER A 1 222 ? 17.454 21.174 -16.350 1.00 27.29 242 SER A O 1
ATOM 1765 N N . PHE A 1 223 ? 16.535 20.668 -18.379 1.00 26.95 243 PHE A N 1
ATOM 1766 C CA . PHE A 1 223 ? 17.445 21.537 -19.171 1.00 29.41 243 PHE A CA 1
ATOM 1767 C C . PHE A 1 223 ? 16.987 22.980 -18.992 1.00 30.98 243 PHE A C 1
ATOM 1768 O O . PHE A 1 223 ? 15.892 23.222 -18.493 1.00 30.94 243 PHE A O 1
ATOM 1776 N N . PRO A 1 224 ? 17.812 23.989 -19.344 1.00 34.24 244 PRO A N 1
ATOM 1777 C CA . PRO A 1 224 ? 17.384 25.385 -19.239 1.00 35.28 244 PRO A CA 1
ATOM 1778 C C . PRO A 1 224 ? 16.047 25.675 -19.947 1.00 34.69 244 PRO A C 1
ATOM 1779 O O . PRO A 1 224 ? 15.761 25.058 -20.968 1.00 33.87 244 PRO A O 1
ATOM 1783 N N . ARG A 1 225 ? 15.259 26.581 -19.362 1.00 34.78 245 ARG A N 1
ATOM 1784 C CA . ARG A 1 225 ? 13.941 27.048 -19.882 1.00 35.02 245 ARG A CA 1
ATOM 1785 C C . ARG A 1 225 ? 12.911 25.907 -19.793 1.00 32.82 245 ARG A C 1
ATOM 1786 O O . ARG A 1 225 ? 12.924 25.214 -18.757 1.00 34.69 245 ARG A O 1
ATOM 1794 N N . HIS A 1 226 ? 12.092 25.683 -20.831 1.00 32.29 246 HIS A N 1
ATOM 1795 C CA . HIS A 1 226 ? 10.926 24.760 -20.676 1.00 30.53 246 HIS A CA 1
ATOM 1796 C C . HIS A 1 226 ? 11.240 23.272 -20.921 1.00 25.52 246 HIS A C 1
ATOM 1797 O O . HIS A 1 226 ? 11.901 22.927 -21.932 1.00 26.51 246 HIS A O 1
ATOM 1804 N N . ASN A 1 227 ? 10.711 22.434 -20.018 1.00 23.24 247 ASN A N 1
ATOM 1805 C CA . ASN A 1 227 ? 10.744 20.948 -20.077 1.00 21.29 247 ASN A CA 1
ATOM 1806 C C . ASN A 1 227 ? 9.310 20.470 -19.838 1.00 21.34 247 ASN A C 1
ATOM 1807 O O . ASN A 1 227 ? 8.780 20.776 -18.751 1.00 22.77 247 ASN A O 1
ATOM 1812 N N . GLY A 1 228 ? 8.667 19.796 -20.800 1.00 19.24 248 GLY A N 1
ATOM 1813 C CA . GLY A 1 228 ? 7.277 19.420 -20.472 1.00 18.35 248 GLY A CA 1
ATOM 1814 C C . GLY A 1 228 ? 6.521 18.671 -21.554 1.00 16.19 248 GLY A C 1
ATOM 1815 O O . GLY A 1 228 ? 7.140 18.055 -22.420 1.00 16.30 248 GLY A O 1
ATOM 1816 N N . ALA A 1 229 ? 5.192 18.691 -21.426 1.00 15.40 249 ALA A N 1
ATOM 1817 C CA . ALA A 1 229 ? 4.235 18.047 -22.354 1.00 15.32 249 ALA A CA 1
ATOM 1818 C C . ALA A 1 229 ? 4.554 16.568 -22.566 1.00 14.09 249 ALA A C 1
ATOM 1819 O O . ALA A 1 229 ? 4.658 16.110 -23.701 1.00 15.69 249 ALA A O 1
ATOM 1821 N N . PRO A 1 230 ? 4.647 15.730 -21.508 1.00 11.83 250 PRO A N 1
ATOM 1822 C CA . PRO A 1 230 ? 4.982 14.327 -21.724 1.00 10.83 250 PRO A CA 1
ATOM 1823 C C . PRO A 1 230 ? 3.834 13.476 -22.279 1.00 9.76 250 PRO A C 1
ATOM 1824 O O . PRO A 1 230 ? 2.678 13.741 -22.003 1.00 10.12 250 PRO A O 1
ATOM 1828 N N . ALA A 1 231 ? 4.207 12.418 -22.994 1.00 9.71 251 ALA A N 1
ATOM 1829 C CA . ALA A 1 231 ? 3.241 11.431 -23.519 1.00 9.30 251 ALA A CA 1
ATOM 1830 C C . ALA A 1 231 ? 3.948 10.085 -23.659 1.00 9.19 251 ALA A C 1
ATOM 1831 O O . ALA A 1 231 ? 5.007 10.005 -24.340 1.00 9.64 251 ALA A O 1
ATOM 1833 N N . PHE A 1 232 ? 3.405 9.049 -23.025 1.00 9.24 252 PHE A N 1
ATOM 1834 C CA . PHE A 1 232 ? 3.999 7.696 -23.146 1.00 9.71 252 PHE A CA 1
ATOM 1835 C C . PHE A 1 232 ? 3.511 6.993 -24.404 1.00 9.90 252 PHE A C 1
ATOM 1836 O O . PHE A 1 232 ? 2.300 7.006 -24.707 1.00 9.96 252 PHE A O 1
ATOM 1844 N N . SER A 1 233 ? 4.434 6.311 -25.083 1.00 10.25 253 SER A N 1
ATOM 1845 C CA . SER A 1 233 ? 4.009 5.506 -26.254 1.00 10.67 253 SER A CA 1
ATOM 1846 C C . SER A 1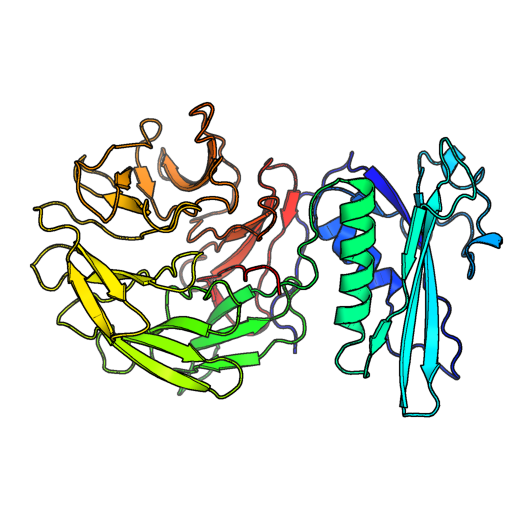 233 ? 3.155 4.334 -25.781 1.00 10.98 253 SER A C 1
ATOM 1847 O O . SER A 1 233 ? 3.384 3.754 -24.710 1.00 11.94 253 SER A O 1
ATOM 1850 N N . PRO A 1 234 ? 2.149 3.924 -26.580 1.00 11.48 254 PRO A N 1
ATOM 1851 C CA . PRO A 1 234 ? 1.281 2.807 -26.208 1.00 12.32 254 PRO A CA 1
ATOM 1852 C C . PRO A 1 234 ? 2.012 1.473 -25.984 1.00 13.39 254 PRO A C 1
ATOM 1853 O O . PRO A 1 234 ? 1.535 0.677 -25.186 1.00 14.04 254 PRO A O 1
ATOM 1857 N N . ASP A 1 235 ? 3.153 1.269 -26.647 1.00 13.54 255 ASP A N 1
ATOM 1858 C CA . ASP A 1 235 ? 3.923 -0.002 -26.532 1.00 15.11 255 ASP A CA 1
ATOM 1859 C C . ASP A 1 235 ? 4.790 -0.028 -25.260 1.00 15.42 255 ASP A C 1
ATOM 1860 O O . ASP A 1 235 ? 5.433 -1.065 -25.033 1.00 17.08 255 ASP A O 1
ATOM 1865 N N . GLY A 1 236 ? 4.786 1.042 -24.457 1.00 14.59 256 GLY A N 1
ATOM 1866 C CA . GLY A 1 236 ? 5.539 1.078 -23.186 1.00 14.95 256 GLY A CA 1
ATOM 1867 C C . GLY A 1 236 ? 7.039 1.288 -23.335 1.00 15.89 256 GLY A C 1
ATOM 1868 O O . GLY A 1 236 ? 7.753 1.192 -22.295 1.00 17.92 256 GLY A O 1
ATOM 1869 N N . THR A 1 237 ? 7.529 1.596 -24.543 1.00 15.63 257 THR A N 1
ATOM 1870 C CA . THR A 1 237 ? 9.004 1.700 -24.737 1.00 16.93 257 THR A CA 1
ATOM 1871 C C . THR A 1 237 ? 9.514 3.143 -24.695 1.00 15.57 257 THR A C 1
ATOM 1872 O O . THR A 1 237 ? 10.710 3.317 -24.398 1.00 16.08 257 THR A O 1
ATOM 1876 N N . LYS A 1 238 ? 8.648 4.134 -24.911 1.00 14.69 258 LYS A N 1
ATOM 1877 C CA . LYS A 1 238 ? 9.151 5.517 -25.089 1.00 14.06 258 LYS A CA 1
ATOM 1878 C C . LYS A 1 238 ? 8.291 6.561 -24.375 1.00 12.78 258 LYS A C 1
ATOM 1879 O O . LYS A 1 238 ? 7.095 6.309 -24.078 1.00 12.90 258 LYS A O 1
ATOM 1885 N N . LEU A 1 239 ? 8.931 7.680 -24.066 1.00 12.41 259 LEU A N 1
ATOM 1886 C CA . LEU A 1 239 ? 8.248 8.886 -23.543 1.00 11.58 259 LEU A CA 1
ATOM 1887 C C . LEU A 1 239 ? 8.613 10.038 -24.484 1.00 11.75 259 LEU A C 1
ATOM 1888 O O . LEU A 1 239 ? 9.829 10.289 -24.675 1.00 13.21 259 LEU A O 1
ATOM 1893 N N . ALA A 1 240 ? 7.612 10.660 -25.105 1.00 11.15 260 ALA A N 1
ATOM 1894 C CA . ALA A 1 240 ? 7.841 11.868 -25.924 1.00 11.38 260 ALA A CA 1
ATOM 1895 C C . ALA A 1 240 ? 7.629 13.081 -25.026 1.00 10.62 260 ALA A C 1
ATOM 1896 O O . ALA A 1 240 ? 6.781 13.007 -24.099 1.00 10.44 260 ALA A O 1
ATOM 1898 N N . PHE A 1 241 ? 8.298 14.177 -25.335 1.00 11.16 261 PHE A N 1
ATOM 1899 C CA . PHE A 1 241 ? 8.163 15.421 -24.546 1.00 11.20 261 PHE A CA 1
ATOM 1900 C C . PHE A 1 241 ? 8.787 16.552 -25.361 1.00 12.08 261 PHE A C 1
ATOM 1901 O O . PHE A 1 241 ? 9.355 16.263 -26.442 1.00 13.77 261 PHE A O 1
ATOM 1909 N N . ALA A 1 242 ? 8.633 17.783 -24.881 1.00 12.88 262 ALA A N 1
ATOM 1910 C CA . ALA A 1 242 ? 9.178 18.966 -25.574 1.00 14.81 262 ALA A CA 1
ATOM 1911 C C . ALA A 1 242 ? 10.156 19.731 -24.669 1.00 15.85 262 ALA A C 1
ATOM 1912 O O . ALA A 1 242 ? 9.884 19.848 -23.469 1.00 16.07 262 ALA A O 1
ATOM 1914 N N . LEU A 1 243 ? 11.260 20.210 -25.252 1.00 17.27 263 LEU A N 1
ATOM 1915 C CA . LEU A 1 243 ? 12.299 21.028 -24.557 1.00 19.26 263 LEU A CA 1
ATOM 1916 C C . LEU A 1 243 ? 12.561 22.272 -25.402 1.00 20.27 263 LEU A C 1
ATOM 1917 O O . LEU A 1 243 ? 12.626 22.102 -26.624 1.00 19.62 263 LEU A O 1
ATOM 1922 N N . SER A 1 244 ? 12.740 23.446 -24.785 1.00 23.27 264 SER A N 1
ATOM 1923 C CA . SER A 1 244 ? 13.018 24.689 -25.563 1.00 27.10 264 SER A CA 1
ATOM 1924 C C . SER A 1 244 ? 14.451 25.183 -25.345 1.00 31.90 264 SER A C 1
ATOM 1925 O O . SER A 1 244 ? 14.700 26.355 -25.671 1.00 37.23 264 SER A O 1
ATOM 1928 N N . LYS A 1 245 ? 15.360 24.323 -24.872 1.00 33.31 265 LYS A N 1
ATOM 1929 C CA . LYS A 1 245 ? 16.768 24.734 -24.607 1.00 37.20 265 LYS A CA 1
ATOM 1930 C C . LYS A 1 245 ? 17.418 25.336 -25.861 1.00 42.11 265 LYS A C 1
ATOM 1931 O O . LYS A 1 245 ? 18.294 26.195 -25.697 1.00 45.60 265 LYS A O 1
ATOM 1937 N N . THR A 1 246 ? 16.966 24.942 -27.058 1.00 44.16 266 THR A N 1
ATOM 1938 C CA . THR A 1 246 ? 17.585 25.389 -28.344 1.00 47.76 266 THR A CA 1
ATOM 1939 C C . THR A 1 246 ? 17.080 26.774 -28.783 1.00 49.31 266 THR A C 1
ATOM 1940 O O . THR A 1 246 ? 17.364 27.157 -29.937 1.00 50.80 266 THR A O 1
ATOM 1944 N N . GLY A 1 247 ? 16.386 27.510 -27.909 1.00 50.53 267 GLY A N 1
ATOM 1945 C CA . GLY A 1 247 ? 15.810 28.817 -28.283 1.00 49.22 267 GLY A CA 1
ATOM 1946 C C . GLY A 1 247 ? 14.414 28.627 -28.855 1.00 45.77 267 GLY A C 1
ATOM 1947 O O . GLY A 1 247 ? 13.667 29.623 -28.965 1.00 46.95 267 GLY A O 1
ATOM 1948 N N . SER A 1 248 ? 14.101 27.389 -29.254 1.00 35.46 268 SER A N 1
ATOM 1949 C CA . SER A 1 248 ? 12.751 27.031 -29.759 1.00 31.88 268 SER A CA 1
ATOM 1950 C C . SER A 1 248 ? 12.391 25.631 -29.247 1.00 27.27 268 SER A C 1
ATOM 1951 O O . SER A 1 248 ? 13.313 24.804 -29.040 1.00 25.47 268 SER A O 1
ATOM 1954 N N . LEU A 1 249 ? 11.099 25.397 -29.021 1.00 24.26 269 LEU A N 1
ATOM 1955 C CA . LEU A 1 249 ? 10.608 24.085 -28.527 1.00 23.12 269 LEU A CA 1
ATOM 1956 C C . LEU A 1 249 ? 10.826 23.005 -29.590 1.00 21.15 269 LEU A C 1
ATOM 1957 O O . LEU A 1 249 ? 10.458 23.230 -30.764 1.00 21.82 269 LEU A O 1
ATOM 1962 N N . ASN A 1 250 ? 11.397 21.878 -29.170 1.00 19.07 270 ASN A N 1
ATOM 1963 C CA . ASN A 1 250 ? 11.611 20.704 -30.051 1.00 18.66 270 ASN A CA 1
ATOM 1964 C C . ASN A 1 250 ? 11.051 19.468 -29.359 1.00 16.46 270 ASN A C 1
ATOM 1965 O O . ASN A 1 250 ? 10.933 19.476 -28.122 1.00 14.56 270 ASN A O 1
ATOM 1970 N N . LEU A 1 251 ? 10.676 18.472 -30.150 1.00 15.16 271 LEU A N 1
ATOM 1971 C CA . LEU A 1 251 ? 10.224 17.181 -29.585 1.00 14.14 271 LEU A CA 1
ATOM 1972 C C . LEU A 1 251 ? 11.452 16.305 -29.361 1.00 14.52 271 LEU A C 1
ATOM 1973 O O . LEU A 1 251 ? 12.425 16.377 -30.153 1.00 14.64 271 LEU A O 1
ATOM 1978 N N . TYR A 1 252 ? 11.408 15.545 -28.277 1.00 13.56 272 TYR A N 1
ATOM 1979 C CA . TYR A 1 252 ? 12.453 14.595 -27.849 1.00 14.42 272 TYR A CA 1
ATOM 1980 C C . TYR A 1 252 ? 11.761 13.303 -27.455 1.00 13.85 272 TYR A C 1
ATOM 1981 O O . TYR A 1 252 ? 10.582 13.333 -27.056 1.00 13.31 272 TYR A O 1
ATOM 1990 N N . VAL A 1 253 ? 12.467 12.198 -27.594 1.00 14.83 273 VAL A N 1
ATOM 1991 C CA . VAL A 1 253 ? 11.921 10.893 -27.157 1.00 15.33 273 VAL A CA 1
ATOM 1992 C C . VAL A 1 253 ? 12.951 10.261 -26.236 1.00 15.87 273 VAL A C 1
ATOM 1993 O O . VAL A 1 253 ? 14.145 10.274 -26.596 1.00 18.25 273 VAL A O 1
ATOM 1997 N N . MET A 1 254 ? 12.511 9.778 -25.079 1.00 15.29 274 MET A N 1
ATOM 1998 C CA . MET A 1 254 ? 13.420 9.009 -24.203 1.00 15.65 274 MET A CA 1
ATOM 1999 C C . MET A 1 254 ? 13.087 7.518 -24.326 1.00 16.09 274 MET A C 1
ATOM 2000 O O . MET A 1 254 ? 11.907 7.156 -24.242 1.00 16.06 274 MET A O 1
ATOM 2005 N N . ASP A 1 255 ? 14.101 6.693 -24.545 1.00 17.26 275 ASP A N 1
ATOM 2006 C CA . ASP A 1 255 ? 13.918 5.221 -24.499 1.00 17.93 275 ASP A CA 1
ATOM 2007 C C . ASP A 1 255 ? 13.847 4.850 -23.013 1.00 17.79 275 ASP A C 1
ATOM 2008 O O . ASP A 1 255 ? 14.824 5.113 -22.295 1.00 18.58 275 ASP A O 1
ATOM 2013 N N . LEU A 1 256 ? 12.717 4.315 -22.547 1.00 16.64 276 LEU A N 1
ATOM 2014 C CA . LEU A 1 256 ? 12.553 4.092 -21.084 1.00 16.81 276 LEU A CA 1
ATOM 2015 C C . LEU A 1 256 ? 13.527 3.035 -20.539 1.00 17.50 276 LEU A C 1
ATOM 2016 O O . LEU A 1 256 ? 13.934 3.188 -19.384 1.00 19.50 276 LEU A O 1
ATOM 2021 N N . ALA A 1 257 ? 13.939 2.050 -21.340 1.00 17.67 277 ALA A N 1
ATOM 2022 C CA . ALA A 1 257 ? 14.860 1.004 -20.832 1.00 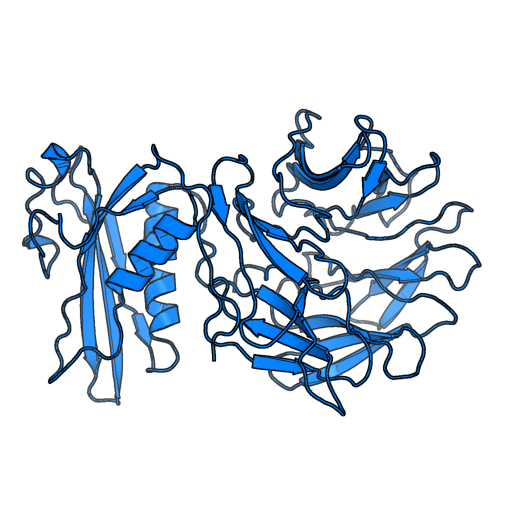19.34 277 ALA A CA 1
ATOM 2023 C C . ALA A 1 257 ? 16.290 1.551 -20.649 1.00 20.49 277 ALA A C 1
ATOM 2024 O O . ALA A 1 257 ? 16.914 1.238 -19.611 1.00 21.98 277 ALA A O 1
ATOM 2026 N N . SER A 1 258 ? 16.772 2.389 -21.573 1.00 21.39 278 SER A N 1
ATOM 2027 C CA . SER A 1 258 ? 18.182 2.870 -21.524 1.00 22.42 278 SER A CA 1
ATOM 2028 C C . SER A 1 258 ? 18.301 4.273 -20.920 1.00 22.38 278 SER A C 1
ATOM 2029 O O . SER A 1 258 ? 19.424 4.615 -20.467 1.00 23.83 278 SER A O 1
ATOM 2032 N N . GLY A 1 259 ? 17.210 5.051 -20.924 1.00 20.89 279 GLY A N 1
ATOM 2033 C CA . GLY A 1 259 ? 17.248 6.454 -20.462 1.00 20.92 279 GLY A CA 1
ATOM 2034 C C . GLY A 1 259 ? 17.818 7.378 -21.534 1.00 21.46 279 GLY A C 1
ATOM 2035 O O . GLY A 1 259 ? 17.939 8.590 -21.275 1.00 22.99 279 GLY A O 1
ATOM 2036 N N . GLN A 1 260 ? 18.157 6.828 -22.705 1.00 22.54 280 GLN A N 1
ATOM 2037 C CA . GLN A 1 260 ? 18.748 7.633 -23.804 1.00 23.16 280 GLN A CA 1
ATOM 2038 C C . GLN A 1 260 ? 17.695 8.584 -24.367 1.00 20.67 280 GLN A C 1
ATOM 2039 O O . GLN A 1 260 ? 16.572 8.135 -24.603 1.00 19.11 280 GLN A O 1
ATOM 2045 N N . ILE A 1 261 ? 18.077 9.841 -24.578 1.00 20.26 281 ILE A N 1
ATOM 2046 C CA . ILE A 1 261 ? 17.162 10.874 -25.134 1.00 19.53 281 ILE A CA 1
ATOM 2047 C C . ILE A 1 261 ? 17.619 11.223 -26.551 1.00 20.92 281 ILE A C 1
ATOM 2048 O O . ILE A 1 261 ? 18.814 11.508 -26.726 1.00 22.94 281 ILE A O 1
ATOM 2053 N N . ARG A 1 262 ? 16.691 11.179 -27.511 1.00 20.88 282 ARG A N 1
ATOM 2054 C CA . ARG A 1 262 ? 16.989 11.564 -28.910 1.00 22.89 282 ARG A CA 1
ATOM 2055 C C . ARG A 1 262 ? 16.123 12.763 -29.283 1.00 20.63 282 ARG A C 1
ATOM 2056 O O . ARG A 1 262 ? 14.937 12.800 -28.868 1.00 19.66 282 ARG A O 1
ATOM 2064 N N . GLN A 1 263 ? 16.709 13.733 -29.970 1.00 22.98 283 GLN A N 1
ATOM 2065 C CA . GLN A 1 263 ? 15.965 14.920 -30.463 1.00 22.49 283 GLN A CA 1
ATOM 2066 C C . GLN A 1 263 ? 15.340 14.539 -31.811 1.00 22.80 283 GLN A C 1
ATOM 2067 O O . GLN A 1 263 ? 16.087 14.061 -32.666 1.00 25.16 283 GLN A O 1
ATOM 2073 N N . ILE A 1 264 ? 14.023 14.725 -31.989 1.00 21.12 284 ILE A N 1
ATOM 2074 C CA . ILE A 1 264 ? 13.380 14.259 -33.259 1.00 21.69 284 ILE A CA 1
ATOM 2075 C C . ILE A 1 264 ? 12.887 15.451 -34.089 1.00 22.39 284 ILE A C 1
ATOM 2076 O O . ILE A 1 264 ? 12.462 15.224 -35.243 1.00 24.04 284 ILE A O 1
ATOM 2081 N N . THR A 1 265 ? 12.920 16.665 -33.534 1.00 22.28 285 THR A N 1
ATOM 2082 C CA . THR A 1 265 ? 12.702 17.866 -34.390 1.00 22.94 285 THR A CA 1
ATOM 2083 C C . THR A 1 265 ? 13.895 18.808 -34.158 1.00 25.32 285 THR A C 1
ATOM 2084 O O . THR A 1 265 ? 14.458 18.785 -33.048 1.00 24.71 285 THR A O 1
ATOM 2088 N N . ASP A 1 266 ? 14.317 19.562 -35.175 1.00 27.47 286 ASP A N 1
ATOM 2089 C CA . ASP A 1 266 ? 15.435 20.527 -34.966 1.00 29.32 286 ASP A CA 1
ATOM 2090 C C . ASP A 1 266 ? 15.281 21.672 -35.967 1.00 29.77 286 ASP A C 1
ATOM 2091 O O . ASP A 1 266 ? 16.293 22.082 -36.549 1.00 32.07 286 ASP A O 1
ATOM 2096 N N . GLY A 1 267 ? 14.050 22.166 -36.139 1.00 28.05 287 GLY A N 1
ATOM 2097 C CA . GLY A 1 267 ? 13.791 23.300 -37.051 1.00 28.47 287 GLY A CA 1
ATOM 2098 C C . GLY A 1 267 ? 13.613 24.593 -36.274 1.00 26.39 287 GLY A C 1
ATOM 2099 O O . GLY A 1 267 ? 13.803 24.580 -35.048 1.00 26.93 287 GLY A O 1
ATOM 2100 N N . ARG A 1 268 ? 13.190 25.657 -36.947 1.00 26.47 288 ARG A N 1
ATOM 2101 C CA . ARG A 1 268 ? 12.991 26.983 -36.305 1.00 27.57 288 ARG A CA 1
ATOM 2102 C C . ARG A 1 268 ? 11.617 27.089 -35.625 1.00 26.74 288 ARG A C 1
ATOM 2103 O O . ARG A 1 268 ? 11.477 27.910 -34.699 1.00 29.19 288 ARG A O 1
ATOM 2111 N N . SER A 1 269 ? 10.629 26.324 -36.087 1.00 26.38 289 SER A N 1
ATOM 2112 C CA . SER A 1 269 ? 9.269 26.424 -35.499 1.00 24.21 289 SER A CA 1
ATOM 2113 C C . SER A 1 269 ? 9.233 25.757 -34.125 1.00 22.55 289 SER A C 1
ATOM 2114 O O . SER A 1 269 ? 10.023 24.821 -33.888 1.00 22.85 289 SER A O 1
ATOM 2117 N N . ASN A 1 270 ? 8.344 26.243 -33.263 1.00 20.69 290 ASN A N 1
ATOM 2118 C CA . ASN A 1 270 ? 8.091 25.607 -31.945 1.00 20.19 290 ASN A CA 1
ATOM 2119 C C . ASN A 1 270 ? 7.234 24.365 -32.193 1.00 17.98 290 ASN A C 1
ATOM 2120 O O . ASN A 1 270 ? 6.212 24.474 -32.915 1.00 17.75 290 ASN A O 1
ATOM 2125 N N . ASN A 1 271 ? 7.687 23.232 -31.661 1.00 15.74 291 ASN A N 1
ATOM 2126 C CA . ASN A 1 271 ? 7.003 21.919 -31.782 1.00 14.66 291 ASN A CA 1
ATOM 2127 C C . ASN A 1 271 ? 6.790 21.408 -30.358 1.00 13.40 291 ASN A C 1
ATOM 2128 O O . ASN A 1 271 ? 7.798 21.239 -29.649 1.00 13.72 291 ASN A O 1
ATOM 2133 N N . THR A 1 272 ? 5.537 21.158 -29.968 1.00 12.70 292 THR A N 1
ATOM 2134 C CA . THR A 1 272 ? 5.267 20.735 -28.574 1.00 12.76 292 THR A CA 1
ATOM 2135 C C . THR A 1 272 ? 4.013 19.855 -28.503 1.00 11.55 292 THR A C 1
ATOM 2136 O O . THR A 1 272 ? 3.454 19.505 -29.554 1.00 11.33 292 THR A O 1
ATOM 2140 N N . GLU A 1 273 ? 3.613 19.486 -27.291 1.00 11.65 293 GLU A N 1
ATOM 2141 C CA . GLU A 1 273 ? 2.334 18.762 -27.062 1.00 11.24 293 GLU A CA 1
ATOM 2142 C C . GLU A 1 273 ? 2.225 17.508 -27.927 1.00 10.59 293 GLU A C 1
ATOM 2143 O O . GLU A 1 273 ? 1.237 17.298 -28.641 1.00 10.22 293 GLU A O 1
ATOM 2149 N N . PRO A 1 274 ? 3.195 16.578 -27.844 1.00 10.91 294 PRO A N 1
ATOM 2150 C CA . PRO A 1 274 ? 3.091 15.344 -28.605 1.00 10.73 294 PRO A CA 1
ATOM 2151 C C . PRO A 1 274 ? 1.987 14.424 -28.078 1.00 10.85 294 PRO A C 1
ATOM 2152 O O . PRO A 1 274 ? 1.724 14.414 -26.867 1.00 10.87 294 PRO A O 1
ATOM 2156 N N . THR A 1 275 ? 1.365 13.680 -28.984 1.00 11.06 295 THR A N 1
ATOM 2157 C CA . THR A 1 275 ? 0.320 12.679 -28.647 1.00 11.56 295 THR A CA 1
ATOM 2158 C C . THR A 1 275 ? 0.569 11.516 -29.608 1.00 11.26 295 THR A C 1
ATOM 2159 O O . THR A 1 275 ? 0.765 11.758 -30.789 1.00 12.96 295 THR A O 1
ATOM 2163 N N . TRP A 1 276 ? 0.574 10.300 -29.095 1.00 10.14 296 TRP A N 1
ATOM 2164 C CA . TRP A 1 276 ? 0.913 9.114 -29.924 1.00 10.03 296 TRP A CA 1
ATOM 2165 C C . TRP A 1 276 ? -0.275 8.517 -30.676 1.00 10.58 296 TRP A C 1
ATOM 2166 O O . TRP A 1 276 ? -1.411 8.494 -30.163 1.00 11.38 296 TRP A O 1
ATOM 2177 N N . PHE A 1 277 ? 0.030 8.038 -31.869 1.00 11.68 297 PHE A N 1
ATOM 2178 C CA . PHE A 1 277 ? -0.888 7.159 -32.617 1.00 12.25 297 PHE A CA 1
ATOM 2179 C C . PHE A 1 277 ? -0.699 5.746 -32.073 1.00 13.18 297 PHE A C 1
ATOM 2180 O O . PHE A 1 277 ? 0.267 5.454 -31.363 1.00 12.22 297 PHE A O 1
ATOM 2188 N N . PRO A 1 278 ? -1.632 4.824 -32.371 1.00 14.37 298 PRO A N 1
ATOM 2189 C CA . PRO A 1 278 ? -1.550 3.462 -31.838 1.00 14.99 298 PRO A CA 1
ATOM 2190 C C . PRO A 1 278 ? -0.272 2.672 -32.173 1.00 15.67 298 PRO A C 1
ATOM 2191 O O . PRO A 1 278 ? 0.028 1.745 -31.440 1.00 16.98 298 PRO A O 1
ATOM 2195 N N . ASP A 1 279 ? 0.471 3.077 -33.210 1.00 16.52 299 ASP A N 1
ATOM 2196 C CA . ASP A 1 279 ? 1.667 2.318 -33.683 1.00 17.53 299 ASP A CA 1
ATOM 2197 C C . ASP A 1 279 ? 2.938 2.612 -32.863 1.00 16.70 299 ASP A C 1
ATOM 2198 O O . ASP A 1 279 ? 3.965 1.974 -33.143 1.00 18.24 299 ASP A O 1
ATOM 2203 N N . SER A 1 280 ? 2.908 3.580 -31.942 1.00 14.59 300 SER A N 1
ATOM 2204 C CA . SER A 1 280 ? 4.118 3.942 -31.155 1.00 14.53 300 SER A CA 1
ATOM 2205 C C . SER A 1 280 ? 5.267 4.410 -32.074 1.00 15.43 300 SER A C 1
ATOM 2206 O O . SER A 1 280 ? 6.441 4.290 -31.665 1.00 16.65 300 SER A O 1
ATOM 2209 N N . GLN A 1 281 ? 4.954 4.971 -33.244 1.00 17.20 301 GLN A N 1
ATOM 2210 C CA A GLN A 1 281 ? 5.996 5.475 -34.183 0.70 18.77 301 GLN A CA 1
ATOM 2211 C CA B GLN A 1 281 ? 6.033 5.516 -34.117 0.30 18.13 301 GLN A CA 1
ATOM 2212 C C . GLN A 1 281 ? 5.540 6.786 -34.821 1.00 18.28 301 GLN A C 1
ATOM 2213 O O . GLN A 1 281 ? 6.386 7.457 -35.423 1.00 21.26 301 GLN A O 1
ATOM 2224 N N . THR A 1 282 ? 4.243 7.081 -34.735 1.00 16.73 302 THR A N 1
ATOM 2225 C CA A THR A 1 282 ? 3.691 8.335 -35.302 0.60 15.94 302 THR A CA 1
ATOM 2226 C CA B THR A 1 282 ? 3.692 8.340 -35.307 0.40 16.02 302 THR A CA 1
ATOM 2227 C C . THR A 1 282 ? 3.140 9.196 -34.162 1.00 14.75 302 THR A C 1
ATOM 2228 O O . THR A 1 282 ? 2.485 8.630 -33.256 1.00 13.77 302 THR A O 1
ATOM 2235 N N . LEU A 1 283 ? 3.437 10.495 -34.218 1.00 13.97 303 LEU A N 1
ATOM 2236 C CA . LEU A 1 283 ? 3.025 11.501 -33.211 1.00 14.38 303 LEU A CA 1
ATOM 2237 C C . LEU A 1 283 ? 2.208 12.588 -33.890 1.00 14.17 303 LEU A C 1
ATOM 2238 O O . LEU A 1 283 ? 2.590 12.978 -35.014 1.00 14.67 303 LEU A O 1
ATOM 2243 N N . ALA A 1 284 ? 1.116 13.009 -33.256 1.00 12.55 304 ALA A N 1
ATOM 2244 C CA . ALA A 1 284 ? 0.528 14.311 -33.624 1.00 11.56 304 ALA A CA 1
ATOM 2245 C C . ALA A 1 284 ? 1.170 15.296 -32.649 1.00 11.28 304 ALA A C 1
ATOM 2246 O O . ALA A 1 284 ? 1.610 14.878 -31.545 1.00 11.36 304 ALA A O 1
ATOM 2248 N N . PHE A 1 285 ? 1.261 16.553 -33.038 1.00 10.62 305 PHE A N 1
ATOM 2249 C CA . PHE A 1 285 ? 1.914 17.557 -32.170 1.00 10.16 305 PHE A CA 1
ATOM 2250 C C . PHE A 1 285 ? 1.459 18.946 -32.585 1.00 9.95 305 PHE A C 1
ATOM 2251 O O . PHE A 1 285 ? 0.945 19.120 -33.699 1.00 10.81 305 PHE A O 1
ATOM 2259 N N . THR A 1 286 ? 1.705 19.913 -31.712 1.00 10.08 306 THR A N 1
ATOM 2260 C CA . THR A 1 286 ? 1.354 21.315 -32.020 1.00 10.90 306 THR A CA 1
ATOM 2261 C C . THR A 1 286 ? 2.572 22.033 -32.594 1.00 11.44 306 THR A C 1
ATOM 2262 O O . THR A 1 286 ? 3.666 21.863 -32.047 1.00 12.13 306 THR A O 1
ATOM 2266 N N . SER A 1 287 ? 2.365 22.806 -33.657 1.00 12.16 307 SER A N 1
ATOM 2267 C CA . SER A 1 287 ? 3.463 23.612 -34.244 1.00 13.05 307 SER A CA 1
ATOM 2268 C C . SER A 1 287 ? 2.963 25.021 -34.557 1.00 14.58 307 SER A C 1
ATOM 2269 O O . SER A 1 287 ? 1.774 25.158 -34.913 1.00 14.54 307 SER A O 1
ATOM 2272 N N . ASP A 1 288 ? 3.857 26.007 -34.477 1.00 15.37 308 ASP A N 1
ATOM 2273 C CA . ASP A 1 288 ? 3.510 27.401 -34.875 1.00 17.18 308 ASP A CA 1
ATOM 2274 C C . ASP A 1 288 ? 4.115 27.676 -36.252 1.00 18.79 308 ASP A C 1
ATOM 2275 O O . ASP A 1 288 ? 4.207 28.856 -36.632 1.00 20.02 308 ASP A O 1
ATOM 2280 N N . GLN A 1 289 ? 4.455 26.628 -37.008 1.00 18.20 309 GLN A N 1
ATOM 2281 C CA . GLN A 1 289 ? 5.168 26.906 -38.281 1.00 21.09 309 GLN A CA 1
ATOM 2282 C C . GLN A 1 289 ? 4.249 27.589 -39.312 1.00 21.45 309 GLN A C 1
ATOM 2283 O O . GLN A 1 289 ? 4.806 28.191 -40.241 1.00 23.91 309 GLN A O 1
ATOM 2289 N N . ALA A 1 290 ? 2.922 27.549 -39.120 1.00 20.66 310 ALA A N 1
ATOM 2290 C CA . ALA A 1 290 ? 1.956 28.234 -40.015 1.00 21.91 310 ALA A CA 1
ATOM 2291 C C . ALA A 1 290 ? 1.410 29.481 -39.307 1.00 22.63 310 ALA A C 1
ATOM 2292 O O . ALA A 1 290 ? 0.342 29.990 -39.723 1.00 26.25 310 ALA A O 1
ATOM 2294 N N . GLY A 1 291 ? 2.119 29.957 -38.282 1.00 21.53 311 GLY A N 1
ATOM 2295 C CA . GLY A 1 291 ? 1.716 31.157 -37.520 1.00 21.97 311 GLY A CA 1
ATOM 2296 C C . GLY A 1 291 ? 1.011 30.758 -36.242 1.00 20.73 311 GLY A C 1
ATOM 2297 O O . GLY A 1 291 ? 1.690 30.323 -35.290 1.00 20.89 311 GLY A O 1
ATOM 2298 N N . ARG A 1 292 ? -0.312 30.882 -36.214 1.00 19.01 312 ARG A N 1
ATOM 2299 C CA . ARG A 1 292 ? -1.057 30.410 -35.022 1.00 17.87 312 ARG A CA 1
ATOM 2300 C C . ARG A 1 292 ? -0.905 28.895 -34.919 1.00 15.42 312 ARG A C 1
ATOM 2301 O O . ARG A 1 292 ? -0.826 28.202 -35.931 1.00 14.73 312 ARG A O 1
ATOM 2309 N N . PRO A 1 293 ? -0.856 28.339 -33.691 1.00 14.43 313 PRO A N 1
ATOM 2310 C CA . PRO A 1 293 ? -0.735 26.897 -33.508 1.00 13.21 313 PRO A CA 1
ATOM 2311 C C . PRO A 1 293 ? -1.739 26.075 -34.323 1.00 12.12 313 PRO A C 1
ATOM 2312 O O . PRO A 1 293 ? -2.905 26.459 -34.468 1.00 12.58 313 PRO A O 1
ATOM 2316 N N . GLN A 1 294 ? -1.222 24.992 -34.887 1.00 11.13 314 GLN A N 1
ATOM 2317 C CA . GLN A 1 294 ? -2.005 24.002 -35.659 1.00 11.45 314 GLN A CA 1
ATOM 2318 C C . GLN A 1 294 ? -1.455 22.626 -35.292 1.00 10.65 314 GLN A C 1
ATOM 2319 O O . GLN A 1 294 ? -0.340 22.542 -34.719 1.00 11.05 314 GLN A O 1
ATOM 2325 N N . VAL A 1 295 ? -2.193 21.576 -35.630 1.00 10.43 315 VAL A N 1
ATOM 2326 C CA . VAL A 1 295 ? -1.733 20.205 -35.294 1.00 10.94 315 VAL A CA 1
ATOM 2327 C C . VAL A 1 295 ? -1.126 19.575 -36.546 1.00 11.57 315 VAL A C 1
ATOM 2328 O O . VAL A 1 295 ? -1.729 19.659 -37.628 1.00 12.11 315 VAL A O 1
ATOM 2332 N N . TYR A 1 296 ? 0.047 18.977 -36.352 1.00 11.69 316 TYR A N 1
ATOM 2333 C CA . TYR A 1 296 ? 0.844 18.293 -37.395 1.00 13.06 316 TYR A CA 1
ATOM 2334 C C . TYR A 1 296 ? 1.012 16.824 -36.999 1.00 13.61 316 TYR A C 1
ATOM 2335 O O . TYR A 1 296 ? 0.744 16.446 -35.844 1.00 12.86 316 TYR A O 1
ATOM 2344 N N . LYS A 1 297 ? 1.515 16.033 -37.932 1.00 15.33 317 LYS A N 1
ATOM 2345 C CA . LYS A 1 297 ? 1.744 14.586 -37.722 1.00 15.86 317 LYS A CA 1
ATOM 2346 C C . LYS A 1 297 ? 3.139 14.277 -38.259 1.00 15.79 317 LYS A C 1
ATOM 2347 O O . LYS A 1 297 ? 3.535 14.873 -39.289 1.00 16.99 317 LYS A O 1
ATOM 2353 N N . MET A 1 298 ? 3.865 13.401 -37.575 1.00 15.19 318 MET A N 1
ATOM 2354 C CA . MET A 1 298 ? 5.220 13.020 -38.046 1.00 16.60 318 MET A CA 1
ATOM 2355 C C . MET A 1 298 ? 5.529 11.607 -37.574 1.00 16.92 318 MET A C 1
ATOM 2356 O O . MET A 1 298 ? 4.968 11.171 -36.557 1.00 16.77 318 MET A O 1
ATOM 2361 N N . ASN A 1 299 ? 6.383 10.927 -38.322 1.00 18.19 319 ASN A N 1
ATOM 2362 C CA . ASN A 1 299 ? 6.929 9.610 -37.922 1.00 18.80 319 ASN A CA 1
ATOM 2363 C C . ASN A 1 299 ? 8.226 9.906 -37.163 1.00 19.27 319 ASN A C 1
ATOM 2364 O O . ASN A 1 299 ? 9.041 10.694 -37.681 1.00 21.56 319 ASN A O 1
ATOM 2369 N N . ILE A 1 300 ? 8.405 9.317 -35.980 1.00 17.79 320 ILE A N 1
ATOM 2370 C CA . ILE A 1 300 ? 9.606 9.621 -35.140 1.00 18.70 320 ILE A CA 1
ATOM 2371 C C . ILE A 1 300 ? 10.886 9.123 -35.820 1.00 20.21 320 ILE A C 1
ATOM 2372 O O . ILE A 1 300 ? 11.969 9.573 -35.406 1.00 23.06 320 ILE A O 1
ATOM 2377 N N . ASN A 1 301 ? 10.769 8.252 -36.825 1.00 22.02 321 ASN A N 1
ATOM 2378 C CA . ASN A 1 301 ? 11.963 7.642 -37.476 1.00 24.21 321 ASN A CA 1
ATOM 2379 C C . ASN A 1 301 ? 12.422 8.448 -38.694 1.00 27.41 321 ASN A C 1
ATOM 2380 O O . ASN A 1 301 ? 13.398 8.025 -39.325 1.00 29.55 321 ASN A O 1
ATOM 2385 N N . GLY A 1 302 ? 11.770 9.574 -38.991 1.00 28.12 322 GLY A N 1
ATOM 2386 C CA . GLY A 1 302 ? 12.189 10.399 -40.140 1.00 30.17 322 GLY A CA 1
ATOM 2387 C C . GLY A 1 302 ? 11.029 10.710 -41.062 1.00 30.27 322 GLY A C 1
ATOM 2388 O O . GLY A 1 302 ? 9.967 10.086 -40.924 1.00 32.89 322 GLY A O 1
ATOM 2389 N N . GLY A 1 303 ? 11.238 11.641 -41.986 1.00 31.87 323 GLY A N 1
ATOM 2390 C CA . GLY A 1 303 ? 10.174 12.060 -42.914 1.00 31.71 323 GLY A CA 1
ATOM 2391 C C . GLY A 1 303 ? 9.607 13.395 -42.480 1.00 30.45 323 GLY A C 1
ATOM 2392 O O . GLY A 1 303 ? 9.671 13.703 -41.277 1.00 28.96 323 GLY A O 1
ATOM 2393 N N . ALA A 1 304 ? 9.061 14.144 -43.429 1.00 32.48 324 ALA A N 1
ATOM 2394 C CA . ALA A 1 304 ? 8.550 15.504 -43.160 1.00 31.23 324 ALA A CA 1
ATOM 2395 C C . ALA A 1 304 ? 7.295 15.460 -42.286 1.00 28.82 324 ALA A C 1
ATOM 2396 O O . ALA A 1 304 ? 6.629 14.407 -42.218 1.00 28.17 324 ALA A O 1
ATOM 2398 N N . ALA A 1 305 ? 7.041 16.574 -41.604 1.00 27.31 325 ALA A N 1
ATOM 2399 C CA . ALA A 1 305 ? 5.809 16.770 -40.822 1.00 24.77 325 ALA A CA 1
ATOM 2400 C C . ALA A 1 305 ? 4.678 17.078 -41.805 1.00 23.51 325 ALA A C 1
ATOM 2401 O O . ALA A 1 305 ? 4.930 17.737 -42.822 1.00 27.05 325 ALA A O 1
ATOM 2403 N N . GLN A 1 306 ? 3.478 16.603 -41.492 1.00 21.13 326 GLN A N 1
ATOM 2404 C CA . GLN A 1 306 ? 2.269 16.851 -42.309 1.00 20.10 326 GLN A CA 1
ATOM 2405 C C . GLN A 1 306 ? 1.261 17.645 -41.474 1.00 18.46 326 GLN A C 1
ATOM 2406 O O . GLN A 1 306 ? 0.950 17.206 -40.350 1.00 18.49 326 GLN A O 1
ATOM 2412 N N . ARG A 1 307 ? 0.782 18.771 -42.000 1.00 17.42 327 ARG A N 1
ATOM 2413 C CA . ARG A 1 307 ? -0.267 19.527 -41.274 1.00 16.23 327 ARG A CA 1
ATOM 2414 C C . ARG A 1 307 ? -1.555 18.706 -41.337 1.00 17.17 327 ARG A C 1
ATOM 2415 O O . ARG A 1 307 ? -1.860 18.217 -42.425 1.00 21.30 327 ARG A O 1
ATOM 2423 N N . ILE A 1 308 ? -2.282 18.559 -40.223 1.00 16.36 328 ILE A N 1
ATOM 2424 C CA . ILE A 1 308 ? -3.564 17.796 -40.328 1.00 18.00 328 ILE A CA 1
ATOM 2425 C C . ILE A 1 308 ? -4.765 18.674 -39.945 1.00 16.87 328 ILE A C 1
ATOM 2426 O O . ILE A 1 308 ? -5.875 18.342 -40.412 1.00 18.38 328 ILE A O 1
ATOM 2431 N N . THR A 1 309 ? -4.571 19.788 -39.222 1.00 14.54 329 THR A N 1
ATOM 2432 C CA . THR A 1 309 ? -5.737 20.682 -38.957 1.00 14.13 329 THR A CA 1
ATOM 2433 C C . THR A 1 309 ? -5.726 21.842 -39.960 1.00 14.90 329 THR A C 1
ATOM 2434 O O . THR A 1 309 ? -4.954 22.797 -39.780 1.00 14.70 329 THR A O 1
ATOM 2438 N N . TRP A 1 310 ? -6.599 21.760 -40.962 1.00 16.75 330 TRP A N 1
ATOM 2439 C CA . TRP A 1 310 ? -6.717 22.800 -42.017 1.00 18.11 330 TRP A CA 1
ATOM 2440 C C . TRP A 1 310 ? -7.960 23.662 -41.778 1.00 19.66 330 TRP A C 1
ATOM 2441 O O . TRP A 1 310 ? -8.075 24.696 -42.458 1.00 22.94 330 TRP A O 1
ATOM 2452 N N . GLU A 1 311 ? -8.848 23.250 -40.863 1.00 20.39 331 GLU A N 1
ATOM 2453 C CA . GLU A 1 311 ? -10.064 24.048 -40.536 1.00 21.81 331 GLU A CA 1
ATOM 2454 C C . GLU A 1 311 ? -9.881 24.745 -39.188 1.00 20.29 331 GLU A C 1
ATOM 2455 O O . GLU A 1 311 ? -9.522 24.061 -38.219 1.00 19.17 331 GLU A O 1
ATOM 2461 N N . GLY A 1 312 ? -10.137 26.053 -39.142 1.00 20.71 332 GLY A N 1
ATOM 2462 C CA . GLY A 1 312 ? -10.058 26.815 -37.879 1.00 19.45 332 GLY A CA 1
ATOM 2463 C C . GLY A 1 312 ? -8.818 27.685 -37.790 1.00 18.05 332 GLY A C 1
ATOM 2464 O O . GLY A 1 312 ? -7.754 27.295 -38.319 1.00 18.70 332 GLY A O 1
ATOM 2465 N N . SER A 1 313 ? -8.949 28.818 -37.098 1.00 17.31 333 SER A N 1
ATOM 2466 C CA A SER A 1 313 ? -7.839 29.790 -36.929 0.50 17.39 333 SER A CA 1
ATOM 2467 C CA B SER A 1 313 ? -7.834 29.787 -36.938 0.50 17.61 333 SER A CA 1
ATOM 2468 C C . SER A 1 313 ? -6.709 29.204 -36.073 1.00 16.04 333 SER A C 1
ATOM 2469 O O . SER A 1 313 ? -5.551 29.608 -36.271 1.00 17.09 333 SER A O 1
ATOM 2474 N N . GLN A 1 314 ? -7.034 28.291 -35.159 1.00 14.98 334 GLN A N 1
ATOM 2475 C CA . GLN A 1 314 ? -5.968 27.771 -34.263 1.00 13.89 334 GLN A CA 1
ATOM 2476 C C . GLN A 1 314 ? -6.427 26.438 -33.681 1.00 12.72 334 GLN A C 1
ATOM 2477 O O . GLN A 1 314 ? -7.619 26.314 -33.331 1.00 12.85 334 GLN A O 1
ATOM 2483 N N . ASN A 1 315 ? -5.508 25.483 -33.614 1.00 11.39 335 ASN A N 1
ATOM 2484 C CA . ASN A 1 315 ? -5.806 24.138 -33.072 1.00 11.35 335 ASN A CA 1
ATOM 2485 C C . ASN A 1 315 ? -4.581 23.660 -32.315 1.00 11.27 335 ASN A C 1
ATOM 2486 O O . ASN A 1 315 ? -3.479 23.774 -32.870 1.00 12.07 335 ASN A O 1
ATOM 2491 N N . GLN A 1 316 ? -4.775 23.037 -31.159 1.00 10.72 336 GLN A N 1
ATOM 2492 C CA . GLN A 1 316 ? -3.603 22.624 -30.353 1.00 11.51 336 GLN A CA 1
ATOM 2493 C C . GLN A 1 316 ? -4.017 21.621 -29.281 1.00 11.36 336 GLN A C 1
ATOM 2494 O O . GLN A 1 316 ? -5.220 21.332 -29.138 1.00 11.13 336 GLN A O 1
ATOM 2500 N N . ASP A 1 317 ? -3.016 21.098 -28.584 1.00 11.74 337 ASP A N 1
ATOM 2501 C CA . ASP A 1 317 ? -3.174 20.190 -27.426 1.00 12.35 337 ASP A CA 1
ATOM 2502 C C . ASP A 1 317 ? -4.069 19.006 -27.817 1.00 11.31 337 ASP A C 1
ATOM 2503 O O . ASP A 1 317 ? -5.117 18.770 -27.176 1.00 11.41 337 ASP A O 1
ATOM 2508 N N . ALA A 1 318 ? -3.648 18.268 -28.831 1.00 10.16 338 ALA A N 1
ATOM 2509 C CA . ALA A 1 318 ? -4.435 17.127 -29.327 1.00 10.24 338 ALA A CA 1
ATOM 2510 C C . ALA A 1 318 ? -4.255 15.872 -28.467 1.00 10.25 338 ALA A C 1
ATOM 2511 O O . ALA A 1 318 ? -3.228 15.700 -27.790 1.00 10.56 338 ALA A O 1
ATOM 2513 N N . ASP A 1 319 ? -5.261 15.007 -28.533 1.00 10.21 339 ASP A N 1
ATOM 2514 C CA . ASP A 1 319 ? -5.200 13.669 -27.907 1.00 9.97 339 ASP A CA 1
ATOM 2515 C C . ASP A 1 319 ? -5.789 12.714 -28.948 1.00 9.90 339 ASP A C 1
ATOM 2516 O O . ASP A 1 319 ? -6.949 12.875 -29.300 1.00 10.24 339 ASP A O 1
ATOM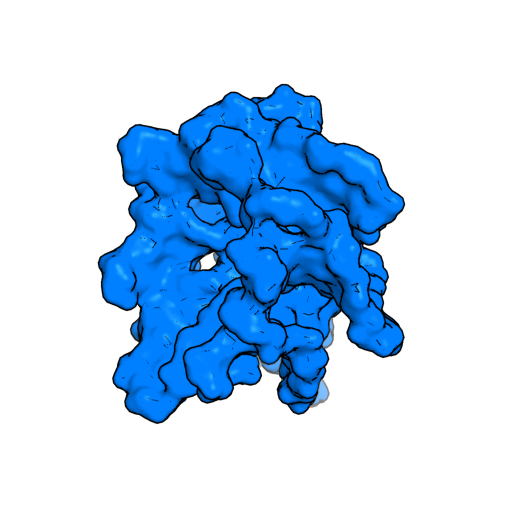 2521 N N . VAL A 1 320 ? -4.970 11.820 -29.482 1.00 10.43 340 VAL A N 1
ATOM 2522 C CA . VAL A 1 320 ? -5.420 10.852 -30.520 1.00 10.96 340 VAL A CA 1
ATOM 2523 C C . VAL A 1 320 ? -6.092 9.667 -29.830 1.00 11.31 340 VAL A C 1
ATOM 2524 O O . VAL A 1 320 ? -5.594 9.185 -28.786 1.00 12.61 340 VAL A O 1
ATOM 2528 N N . SER A 1 321 ? -7.208 9.233 -30.393 1.00 11.86 341 SER A N 1
ATOM 2529 C CA . SER A 1 321 ? -7.970 8.108 -29.806 1.00 13.14 341 SER A CA 1
ATOM 2530 C C . SER A 1 321 ? -7.134 6.821 -29.804 1.00 14.33 341 SER A C 1
ATOM 2531 O O . SER A 1 321 ? -6.169 6.677 -30.607 1.00 13.61 341 SER A O 1
ATOM 2534 N N . SER A 1 322 ? -7.524 5.897 -28.936 1.00 16.20 342 SER A N 1
ATOM 2535 C CA A SER A 1 322 ? -6.810 4.600 -28.806 0.60 16.70 342 SER A CA 1
ATOM 2536 C CA B SER A 1 322 ? -6.790 4.611 -28.815 0.40 16.73 342 SER A CA 1
ATOM 2537 C C . SER A 1 322 ? -6.868 3.817 -30.125 1.00 17.39 342 SER A C 1
ATOM 2538 O O . SER A 1 322 ? -5.937 3.032 -30.362 1.00 19.50 342 SER A O 1
ATOM 2543 N N . ASP A 1 323 ? -7.918 4.035 -30.930 1.00 17.62 343 ASP A N 1
ATOM 2544 C CA . ASP A 1 323 ? -8.067 3.317 -32.232 1.00 19.13 343 ASP A CA 1
ATOM 2545 C C . ASP A 1 323 ? -7.448 4.132 -33.390 1.00 18.10 343 ASP A C 1
ATOM 2546 O O . ASP A 1 323 ? -7.414 3.623 -34.525 1.00 20.44 343 ASP A O 1
ATOM 2551 N N . GLY A 1 324 ? -6.999 5.357 -33.133 1.00 17.13 344 GLY A N 1
ATOM 2552 C CA . GLY A 1 324 ? -6.358 6.197 -34.166 1.00 16.89 344 GLY A CA 1
ATOM 2553 C C . GLY A 1 324 ? -7.327 6.805 -35.172 1.00 17.04 344 GLY A C 1
ATOM 2554 O O . GLY A 1 324 ? -6.850 7.517 -36.068 1.00 19.02 344 GLY A O 1
ATOM 2555 N N . LYS A 1 325 ? -8.635 6.584 -35.027 1.00 17.20 345 LYS A N 1
ATOM 2556 C CA . LYS A 1 325 ? -9.616 7.054 -36.047 1.00 18.50 345 LYS A CA 1
ATOM 2557 C C . LYS A 1 325 ? -9.983 8.530 -35.844 1.00 16.50 345 LYS A C 1
ATOM 2558 O O . LYS A 1 325 ? -10.573 9.113 -36.761 1.00 16.51 345 LYS A O 1
ATOM 2564 N N . PHE A 1 326 ? -9.691 9.109 -34.680 1.00 13.69 346 PHE A N 1
ATOM 2565 C CA . PHE A 1 326 ? -10.032 10.539 -34.480 1.00 13.28 346 PHE A CA 1
ATOM 2566 C C . PHE A 1 326 ? -9.164 11.110 -33.372 1.00 12.19 346 PHE A C 1
ATOM 2567 O O . PHE A 1 326 ? -8.386 10.375 -32.736 1.00 12.17 346 PHE A O 1
ATOM 2575 N N . MET A 1 327 ? -9.262 12.422 -33.207 1.00 11.48 347 MET A N 1
ATOM 2576 C CA . MET A 1 327 ? -8.530 13.078 -32.103 1.00 11.36 347 MET A CA 1
ATOM 2577 C C . MET A 1 327 ? -9.406 14.186 -31.549 1.00 10.63 347 MET A C 1
ATOM 2578 O O . MET A 1 327 ? -10.324 14.663 -32.271 1.00 11.61 347 MET A O 1
ATOM 2583 N N . VAL A 1 328 ? -9.153 14.546 -30.303 1.00 10.22 348 VAL A N 1
ATOM 2584 C CA . VAL A 1 328 ? -9.804 15.749 -29.738 1.00 10.21 348 VAL A CA 1
ATOM 2585 C C . VAL A 1 328 ? -8.696 16.783 -29.548 1.00 10.02 348 VAL A C 1
ATOM 2586 O O . VAL A 1 328 ? -7.498 16.406 -29.515 1.00 10.50 348 VAL A O 1
ATOM 2590 N N . MET A 1 329 ? -9.090 18.040 -29.426 1.00 10.18 349 MET A N 1
ATOM 2591 C CA . MET A 1 329 ? -8.103 19.136 -29.391 1.00 10.39 349 MET A CA 1
ATOM 2592 C C . MET A 1 329 ? -8.805 20.401 -28.926 1.00 9.61 349 MET A C 1
ATOM 2593 O O . MET A 1 329 ? -10.040 20.381 -28.756 1.00 10.46 349 MET A O 1
ATOM 2598 N N . VAL A 1 330 ? -8.016 21.440 -28.692 1.00 9.90 350 VAL A N 1
ATOM 2599 C CA . VAL A 1 330 ? -8.522 22.781 -28.321 1.00 10.46 350 VAL A CA 1
ATOM 2600 C C . VAL A 1 330 ? -8.523 23.605 -29.606 1.00 11.02 350 VAL A C 1
ATOM 2601 O O . VAL A 1 330 ? -7.442 23.795 -30.209 1.00 11.38 350 VAL A O 1
ATOM 2605 N N . SER A 1 331 ? -9.710 23.998 -30.039 1.00 12.76 351 SER A N 1
ATOM 2606 C CA . SER A 1 331 ? -9.888 24.754 -31.293 1.00 14.52 351 SER A CA 1
ATOM 2607 C C . SER A 1 331 ? -10.359 26.164 -30.960 1.00 15.45 351 SER A C 1
ATOM 2608 O O . SER A 1 331 ? -11.342 26.312 -30.207 1.00 16.46 351 SER A O 1
ATOM 2611 N N . SER A 1 332 ? -9.640 27.158 -31.470 1.00 17.58 352 SER A N 1
ATOM 2612 C CA . SER A 1 332 ? -9.972 28.569 -31.164 1.00 20.04 352 SER A CA 1
ATOM 2613 C C . SER A 1 332 ? -10.510 29.237 -32.427 1.00 23.07 352 SER A C 1
ATOM 2614 O O . SER A 1 332 ? -9.876 29.079 -33.499 1.00 25.57 352 SER A O 1
ATOM 2617 N N . ASN A 1 333 ? -11.659 29.911 -32.306 1.00 25.59 353 ASN A N 1
ATOM 2618 C CA . ASN A 1 333 ? -12.293 30.651 -33.431 1.00 29.01 353 ASN A CA 1
ATOM 2619 C C . ASN A 1 333 ? -13.112 31.805 -32.849 1.00 29.85 353 ASN A C 1
ATOM 2620 O O . ASN A 1 333 ? -13.857 31.556 -31.876 1.00 31.28 353 ASN A O 1
ATOM 2625 N N . ASN A 1 334 ? -12.900 33.019 -33.369 1.00 32.69 354 ASN A N 1
ATOM 2626 C CA . ASN A 1 334 ? -13.670 34.226 -32.969 1.00 35.64 354 ASN A CA 1
ATOM 2627 C C . ASN A 1 334 ? -13.537 34.497 -31.461 1.00 35.38 354 ASN A C 1
ATOM 2628 O O . ASN A 1 334 ? -14.529 34.960 -30.859 1.00 38.25 354 ASN A O 1
ATOM 2633 N N . GLY A 1 335 ? -12.356 34.248 -30.881 1.00 36.45 355 GLY A N 1
ATOM 2634 C CA . GLY A 1 335 ? -12.113 34.509 -29.447 1.00 36.63 355 GLY A CA 1
ATOM 2635 C C . GLY A 1 335 ? -12.684 33.425 -28.546 1.00 36.94 355 GLY A C 1
ATOM 2636 O O . GLY A 1 335 ? -12.545 33.556 -27.311 1.00 40.72 355 GLY A O 1
ATOM 2637 N N . GLN A 1 336 ? -13.322 32.407 -29.137 1.00 33.17 356 GLN A N 1
ATOM 2638 C CA . GLN A 1 336 ? -13.886 31.256 -28.385 1.00 30.16 356 GLN A CA 1
ATOM 2639 C C . GLN A 1 336 ? -12.834 30.137 -28.407 1.00 24.69 356 GLN A C 1
ATOM 2640 O O . GLN A 1 336 ? -12.177 29.961 -29.450 1.00 26.96 356 GLN A O 1
ATOM 2646 N N . GLN A 1 337 ? -12.671 29.432 -27.290 1.00 19.80 357 GLN A N 1
ATOM 2647 C CA . GLN A 1 337 ? -11.688 28.330 -27.140 1.00 19.79 357 GLN A CA 1
ATOM 2648 C C . GLN A 1 337 ? -12.445 27.100 -26.651 1.00 16.88 357 GLN A C 1
ATOM 2649 O O . GLN A 1 337 ? -12.814 27.078 -25.462 1.00 17.79 357 GLN A O 1
ATOM 2655 N N . HIS A 1 338 ? -12.651 26.108 -27.518 1.00 13.75 358 HIS A N 1
ATOM 2656 C CA . HIS A 1 338 ? -13.489 24.959 -27.110 1.00 13.43 358 HIS A CA 1
ATOM 2657 C C . HIS A 1 338 ? -12.837 23.637 -27.491 1.00 11.48 358 HIS A C 1
ATOM 2658 O O . HIS A 1 338 ? -11.889 23.627 -28.285 1.00 13.00 358 HIS A O 1
ATOM 2665 N N . ILE A 1 339 ? -13.316 22.570 -26.875 1.00 11.04 359 ILE A N 1
ATOM 2666 C CA . ILE A 1 339 ? -12.878 21.200 -27.235 1.00 9.94 359 ILE A CA 1
ATOM 2667 C C . ILE A 1 339 ? -13.574 20.801 -28.538 1.00 11.25 359 ILE A C 1
ATOM 2668 O O . ILE A 1 339 ? -14.798 20.946 -28.642 1.00 11.68 359 ILE A O 1
ATOM 2673 N N . ALA A 1 340 ? -12.786 20.338 -29.497 1.00 10.94 360 ALA A N 1
ATOM 2674 C CA . ALA A 1 340 ? -13.312 19.873 -30.787 1.00 11.13 360 ALA A CA 1
ATOM 2675 C C . ALA A 1 340 ? -12.823 18.455 -31.068 1.00 10.65 360 ALA A C 1
ATOM 2676 O O . ALA A 1 340 ? -11.811 18.038 -30.499 1.00 10.91 360 ALA A O 1
ATOM 2678 N N . LYS A 1 341 ? -13.532 17.760 -31.940 1.00 12.13 361 LYS A N 1
ATOM 2679 C CA . LYS A 1 341 ? -13.144 16.415 -32.406 1.00 12.32 361 LYS A CA 1
ATOM 2680 C C . LYS A 1 341 ? -12.849 16.497 -33.904 1.00 13.15 361 LYS A C 1
ATOM 2681 O O . LYS A 1 341 ? -13.651 17.091 -34.643 1.00 13.88 361 LYS A O 1
ATOM 2687 N N . GLN A 1 342 ? -11.702 15.979 -34.314 1.00 13.20 362 GLN A N 1
ATOM 2688 C CA . GLN A 1 342 ? -11.437 15.882 -35.762 1.00 14.10 362 GLN A CA 1
ATOM 2689 C C . GLN A 1 342 ? -11.412 14.403 -36.132 1.00 14.13 362 GLN A C 1
ATOM 2690 O O . GLN A 1 342 ? -10.664 13.631 -35.491 1.00 13.62 362 GLN A O 1
ATOM 2696 N N . ASP A 1 343 ? -12.225 14.039 -37.115 1.00 15.62 363 ASP A N 1
ATOM 2697 C CA . ASP A 1 343 ? -12.289 12.645 -37.615 1.00 17.36 363 ASP A CA 1
ATOM 2698 C C . ASP A 1 343 ? -11.068 12.490 -38.523 1.00 16.85 363 ASP A C 1
ATOM 2699 O O . ASP A 1 343 ? -10.945 13.269 -39.487 1.00 18.34 363 ASP A O 1
ATOM 2704 N N . LEU A 1 344 ? -10.135 11.612 -38.161 1.00 16.91 364 LEU A N 1
ATOM 2705 C CA . LEU A 1 344 ? -8.899 11.449 -38.968 1.00 18.22 364 LEU A CA 1
ATOM 2706 C C . LEU A 1 344 ? -9.167 10.537 -40.172 1.00 21.66 364 LEU A C 1
ATOM 2707 O O . LEU A 1 344 ? -8.238 10.356 -40.952 1.00 26.27 364 LEU A O 1
ATOM 2712 N N . VAL A 1 345 ? -10.387 9.996 -40.302 1.00 21.72 365 VAL A N 1
ATOM 2713 C CA . VAL A 1 345 ? -10.767 9.141 -41.467 1.00 22.39 365 VAL A CA 1
ATOM 2714 C C . VAL A 1 345 ? -11.531 10.007 -42.476 1.00 23.16 365 VAL A C 1
ATOM 2715 O O . VAL A 1 345 ? -11.239 9.898 -43.670 1.00 23.53 365 VAL A O 1
ATOM 2719 N N . THR A 1 346 ? -12.410 10.899 -42.003 1.00 23.75 366 THR A N 1
ATOM 2720 C CA . THR A 1 346 ? -13.247 11.734 -42.912 1.00 25.41 366 THR A CA 1
ATOM 2721 C C . THR A 1 346 ? -12.728 13.174 -43.001 1.00 24.74 366 THR A C 1
ATOM 2722 O O . THR A 1 346 ? -13.113 13.845 -43.976 1.00 23.56 366 THR A O 1
ATOM 2726 N N . GLY A 1 347 ? -11.917 13.625 -42.033 1.00 24.50 367 GLY A N 1
ATOM 2727 C CA . GLY A 1 347 ? -11.348 14.995 -42.027 1.00 23.84 367 GLY A CA 1
ATOM 2728 C C . GLY A 1 347 ? -12.269 16.037 -41.386 1.00 23.11 367 GLY A C 1
ATOM 2729 O O . GLY A 1 347 ? -11.800 17.166 -41.118 1.00 22.52 367 GLY A O 1
ATOM 2730 N N . GLY A 1 348 ? -13.524 15.683 -41.110 1.00 20.91 368 GLY A N 1
ATOM 2731 C CA . GLY A 1 348 ? -14.483 16.653 -40.546 1.00 20.50 368 GLY A CA 1
ATOM 2732 C C . GLY A 1 348 ? -14.176 17.040 -39.109 1.00 17.90 368 GLY A C 1
ATOM 2733 O O . GLY A 1 348 ? -13.579 16.232 -38.360 1.00 17.10 368 GLY A O 1
ATOM 2734 N N . VAL A 1 349 ? -14.593 18.247 -38.730 1.00 17.70 369 VAL A N 1
ATOM 2735 C CA . VAL A 1 349 ? -14.385 18.761 -37.351 1.00 17.49 369 VAL A CA 1
ATOM 2736 C C . VAL A 1 349 ? -15.747 19.064 -36.740 1.00 16.32 369 VAL A C 1
ATOM 2737 O O . VAL A 1 349 ? -16.611 19.582 -37.456 1.00 17.97 369 VAL A O 1
ATOM 2741 N N . GLN A 1 350 ? -15.919 18.694 -35.475 1.00 15.94 370 GLN A N 1
ATOM 2742 C CA A GLN A 1 350 ? -17.165 18.965 -34.716 0.60 16.66 370 GLN A CA 1
ATOM 2743 C CA B GLN A 1 350 ? -17.170 19.004 -34.738 0.40 16.90 370 GLN A CA 1
ATOM 2744 C C . GLN A 1 350 ? -16.778 19.615 -33.387 1.00 15.17 370 GLN A C 1
ATOM 2745 O O . GLN A 1 350 ? -15.916 19.054 -32.705 1.00 14.71 370 GLN A O 1
ATOM 2756 N N . VAL A 1 351 ? -17.340 20.780 -33.079 1.00 15.99 371 VAL A N 1
ATOM 2757 C CA . VAL A 1 351 ? -17.059 21.422 -31.765 1.00 15.23 371 VAL A CA 1
ATOM 2758 C C . VAL A 1 351 ? -17.892 20.660 -30.733 1.00 13.70 371 VAL A C 1
ATOM 2759 O O . VAL A 1 351 ? -19.111 20.459 -30.970 1.00 15.85 371 VAL A O 1
ATOM 2763 N N . LEU A 1 352 ? -17.266 20.255 -29.630 1.00 11.75 372 LEU A N 1
ATOM 2764 C CA . LEU A 1 352 ? -17.984 19.449 -28.609 1.00 12.27 372 LEU A CA 1
ATOM 2765 C C . LEU A 1 352 ? -18.431 20.305 -27.422 1.00 12.85 372 LEU A C 1
ATOM 2766 O O . LEU A 1 352 ? -19.565 20.107 -26.987 1.00 13.66 372 LEU A O 1
ATOM 2771 N N . SER A 1 353 ? -17.588 21.213 -26.923 1.00 13.62 373 SER A N 1
ATOM 2772 C CA . SER A 1 353 ? -17.914 21.951 -25.667 1.00 13.48 373 SER A CA 1
ATOM 2773 C C . SER A 1 353 ? -18.396 23.383 -25.915 1.00 15.29 373 SER A C 1
ATOM 2774 O O . SER A 1 353 ? -18.085 23.959 -26.967 1.00 15.96 373 SER A O 1
ATOM 2777 N N . SER A 1 354 ? -19.053 23.942 -24.896 1.00 17.38 374 SER A N 1
ATOM 2778 C CA . SER A 1 354 ? -19.646 25.303 -24.921 1.00 17.34 374 SER A CA 1
ATOM 2779 C C . SER A 1 354 ? -19.262 26.081 -23.657 1.00 15.15 374 SER A C 1
ATOM 2780 O O . SER A 1 354 ? -19.816 27.170 -23.456 1.00 18.54 374 SER A O 1
ATOM 2783 N N . THR A 1 355 ? -18.386 25.507 -22.826 1.00 13.62 375 THR A N 1
ATOM 2784 C CA . THR A 1 355 ? -17.895 26.157 -21.584 1.00 13.04 375 THR A CA 1
ATOM 2785 C C . THR A 1 355 ? -16.831 27.205 -21.935 1.00 13.85 375 THR A C 1
ATOM 2786 O O . THR A 1 355 ? -16.488 27.343 -23.130 1.00 16.32 375 THR A O 1
ATOM 2790 N N . PHE A 1 356 ? -16.318 27.906 -20.924 1.00 14.80 376 PHE A N 1
ATOM 2791 C CA . PHE A 1 356 ? -15.387 29.031 -21.172 1.00 15.87 376 PHE A CA 1
ATOM 2792 C C . PHE A 1 356 ? -13.937 28.621 -20.921 1.00 17.80 376 PHE A C 1
ATOM 2793 O O . PHE A 1 356 ? -13.653 27.997 -19.883 1.00 18.65 376 PHE A O 1
ATOM 2801 N N . LEU A 1 357 ? -13.065 29.019 -21.853 1.00 17.94 377 LEU A N 1
ATOM 2802 C CA . LEU A 1 357 ? -11.601 28.783 -21.775 1.00 17.32 377 LEU A CA 1
ATOM 2803 C C . LEU A 1 357 ? -11.346 27.307 -21.488 1.00 14.67 377 LEU A C 1
ATOM 2804 O O . LEU A 1 357 ? -10.726 26.948 -20.457 1.00 16.36 377 LEU A O 1
ATOM 2809 N N . ASP A 1 358 ? -11.777 26.500 -22.437 1.00 14.98 378 ASP A N 1
ATOM 2810 C CA . ASP A 1 358 ? -11.616 25.036 -22.356 1.00 12.40 378 ASP A CA 1
ATOM 2811 C C . ASP A 1 358 ? -10.175 24.670 -22.673 1.00 12.53 378 ASP A C 1
ATOM 2812 O O . ASP A 1 358 ? -9.575 25.279 -23.571 1.00 15.37 378 ASP A O 1
ATOM 2817 N N . GLU A 1 359 ? -9.641 23.693 -21.967 1.00 11.61 379 GLU A N 1
ATOM 2818 C CA A GLU A 1 359 ? -8.238 23.301 -22.235 0.50 12.79 379 GLU A CA 1
ATOM 2819 C CA B GLU A 1 359 ? -8.251 23.289 -22.285 0.50 12.79 379 GLU A CA 1
ATOM 2820 C C . GLU A 1 359 ? -7.988 21.838 -21.877 1.00 10.98 379 GLU A C 1
ATOM 2821 O O . GLU A 1 359 ? -8.867 21.195 -21.262 1.00 10.34 379 GLU A O 1
ATOM 2832 N N . THR A 1 360 ? -6.839 21.352 -22.323 1.00 11.01 380 THR A N 1
ATOM 2833 C CA . THR A 1 360 ? -6.241 20.033 -22.029 1.00 10.89 380 THR A CA 1
ATOM 2834 C C . THR A 1 360 ? -7.265 18.899 -22.019 1.00 9.44 380 THR A C 1
ATOM 2835 O O . THR A 1 360 ? -7.481 18.257 -20.992 1.00 11.29 380 THR A O 1
ATOM 2839 N N . PRO A 1 361 ? -7.873 18.568 -23.176 1.00 9.21 381 PRO A N 1
ATOM 2840 C CA . PRO A 1 361 ? -8.783 17.432 -23.259 1.00 9.25 381 PRO A CA 1
ATOM 2841 C C . PRO A 1 361 ? -8.031 16.084 -23.244 1.00 9.00 381 PRO A C 1
ATOM 2842 O O . PRO A 1 361 ? -6.941 15.947 -23.806 1.00 10.81 381 PRO A O 1
ATOM 2846 N N . SER A 1 362 ? -8.637 15.108 -22.584 1.00 8.25 382 SER A N 1
ATOM 2847 C CA . SER A 1 362 ? -8.105 13.730 -22.483 1.00 7.76 382 SER A CA 1
ATOM 2848 C C . SER A 1 362 ? -9.239 12.733 -22.709 1.00 7.95 382 SER A C 1
ATOM 2849 O O . SER A 1 362 ? -10.268 12.814 -22.016 1.00 8.66 382 SER A O 1
ATOM 2852 N N . LEU A 1 363 ? -9.033 11.798 -23.627 1.00 7.96 383 LEU A N 1
ATOM 2853 C CA . LEU A 1 363 ? -10.048 10.771 -23.958 1.00 8.59 383 LEU A CA 1
ATOM 2854 C C . LEU A 1 363 ? -10.057 9.579 -23.001 1.00 7.86 383 LEU A C 1
ATOM 2855 O O . LEU A 1 363 ? -8.971 9.072 -22.623 1.00 8.04 383 LEU A O 1
ATOM 2860 N N . ALA A 1 364 ? -11.265 9.146 -22.643 1.00 8.20 384 ALA A N 1
ATOM 2861 C CA . ALA A 1 364 ? -11.448 7.845 -21.963 1.00 7.87 384 ALA A CA 1
ATOM 2862 C C . ALA A 1 364 ? -10.855 6.770 -22.875 1.00 8.15 384 ALA A C 1
ATOM 2863 O O . ALA A 1 364 ? -10.828 6.924 -24.105 1.00 8.73 384 ALA A O 1
ATOM 2865 N N . PRO A 1 365 ? -10.439 5.613 -22.328 1.00 7.33 385 PRO A N 1
ATOM 2866 C CA . PRO A 1 365 ? -9.777 4.595 -23.149 1.00 8.35 385 PRO A CA 1
ATOM 2867 C C . PRO A 1 365 ? -10.670 3.914 -24.203 1.00 8.68 385 PRO A C 1
ATOM 2868 O O . PRO A 1 365 ? -10.163 3.239 -25.061 1.00 10.69 385 PRO A O 1
ATOM 2872 N N . ASN A 1 366 ? -11.987 4.075 -24.080 1.00 9.11 386 ASN A N 1
ATOM 2873 C CA . ASN A 1 366 ? -12.929 3.508 -25.081 1.00 9.85 386 ASN A CA 1
ATOM 2874 C C . ASN A 1 366 ? -13.325 4.585 -26.108 1.00 10.45 386 ASN A C 1
ATOM 2875 O O . ASN A 1 366 ? -14.177 4.280 -26.954 1.00 12.13 386 ASN A O 1
ATOM 2880 N N . GLY A 1 367 ? -12.754 5.793 -26.011 1.00 10.11 387 GLY A N 1
ATOM 2881 C CA . GLY A 1 367 ? -13.001 6.891 -26.975 1.00 10.69 387 GLY A CA 1
ATOM 2882 C C . GLY A 1 367 ? -14.403 7.478 -26.911 1.00 12.02 387 GLY A C 1
ATOM 2883 O O . GLY A 1 367 ? -14.747 8.236 -27.827 1.00 14.68 387 GLY A O 1
ATOM 2884 N N . THR A 1 368 ? -15.188 7.170 -25.872 1.00 10.70 388 THR A N 1
ATOM 2885 C CA . THR A 1 368 ? -16.604 7.631 -25.804 1.00 12.82 388 THR A CA 1
ATOM 2886 C C . THR A 1 368 ? -16.774 8.954 -25.046 1.00 11.25 388 THR A C 1
ATOM 2887 O O . THR A 1 368 ? -17.853 9.560 -25.155 1.00 11.99 388 THR A O 1
ATOM 2891 N N . MET A 1 369 ? -15.756 9.390 -24.311 1.00 10.06 389 MET A N 1
ATOM 2892 C CA . MET A 1 369 ? -15.925 10.526 -23.379 1.00 9.42 389 MET A CA 1
ATOM 2893 C C . MET A 1 369 ? -14.614 11.310 -23.304 1.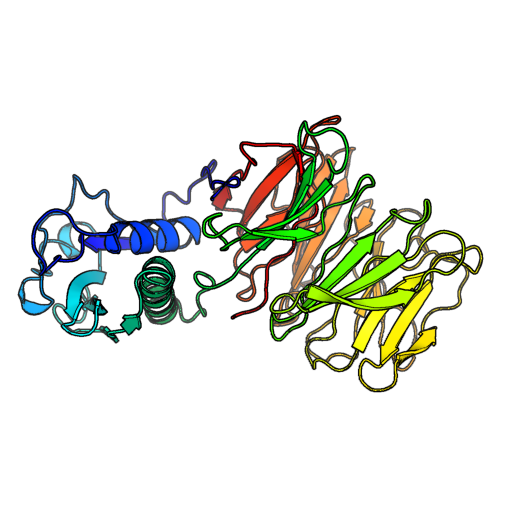00 8.59 389 MET A C 1
ATOM 2894 O O . MET A 1 369 ? -13.535 10.707 -23.413 1.00 9.16 389 MET A O 1
ATOM 2899 N N . VAL A 1 370 ? -14.740 12.617 -23.118 1.00 8.41 390 VAL A N 1
ATOM 2900 C CA . VAL A 1 370 ? -13.594 13.550 -22.971 1.00 8.23 390 VAL A CA 1
ATOM 2901 C C . VAL A 1 370 ? -13.668 14.212 -21.606 1.00 7.93 390 VAL A C 1
ATOM 2902 O O . VAL A 1 370 ? -14.754 14.661 -21.230 1.00 9.11 390 VAL A O 1
ATOM 2906 N N . ILE A 1 371 ? -12.560 14.203 -20.878 1.00 7.30 391 ILE A N 1
ATOM 2907 C CA . ILE A 1 371 ? -12.440 15.031 -19.652 1.00 8.29 391 ILE A CA 1
ATOM 2908 C C . ILE A 1 371 ? -11.561 16.223 -20.025 1.00 7.97 391 ILE A C 1
ATOM 2909 O O . ILE A 1 371 ? -10.576 16.060 -20.801 1.00 9.37 391 ILE A O 1
ATOM 2914 N N . TYR A 1 372 ? -11.902 17.395 -19.528 1.00 9.00 392 TYR A N 1
ATOM 2915 C CA . TYR A 1 372 ? -11.107 18.598 -19.850 1.00 8.73 392 TYR A CA 1
ATOM 2916 C C . TYR A 1 372 ? -11.281 19.585 -18.702 1.00 10.02 392 TYR A C 1
ATOM 2917 O O . TYR A 1 372 ? -12.025 19.294 -17.737 1.00 10.91 392 TYR A O 1
ATOM 2926 N N . SER A 1 373 ? -10.607 20.716 -18.777 1.00 10.04 393 SER A N 1
ATOM 2927 C CA A SER A 1 373 ? -10.766 21.730 -17.709 0.50 10.81 393 SER A CA 1
ATOM 2928 C CA B SER A 1 373 ? -10.723 21.739 -17.717 0.50 11.24 393 SER A CA 1
ATOM 2929 C C . SER A 1 373 ? -11.222 23.047 -18.323 1.00 11.62 393 SER A C 1
ATOM 2930 O O . SER A 1 373 ? -10.982 23.286 -19.515 1.00 10.01 393 SER A O 1
ATOM 2935 N N A SER A 1 374 ? -11.847 23.862 -17.495 0.60 12.02 394 SER A N 1
ATOM 2936 N N B SER A 1 374 ? -11.882 23.869 -17.509 0.40 12.85 394 SER A N 1
ATOM 2937 C CA A SER A 1 374 ? -12.289 25.209 -17.913 0.60 12.66 394 SER A CA 1
ATOM 2938 C CA B SER A 1 374 ? -12.350 25.213 -17.944 0.40 14.27 394 SER A CA 1
ATOM 2939 C C A SER A 1 374 ? -11.791 26.186 -16.854 0.60 13.44 394 SER A C 1
ATOM 2940 C C B SER A 1 374 ? -11.893 26.238 -16.895 0.40 15.18 394 SER A C 1
ATOM 2941 O O A SER A 1 374 ? -12.038 25.936 -15.662 0.60 12.07 394 SER A O 1
ATOM 2942 O O B SER A 1 374 ? -12.318 26.113 -15.733 0.40 15.99 394 SER A O 1
ATOM 2947 N N . SER A 1 375 ? -11.021 27.184 -17.287 1.00 16.09 395 SER A N 1
ATOM 2948 C CA . SER A 1 375 ? -10.445 28.194 -16.363 1.00 17.43 395 SER A CA 1
ATOM 2949 C C . SER A 1 375 ? -11.476 29.272 -16.038 1.00 18.52 395 SER A C 1
ATOM 2950 O O . SER A 1 375 ? -12.149 29.772 -16.980 1.00 20.68 395 SER A O 1
ATOM 2953 N N . GLN A 1 376 ? -11.555 29.622 -14.748 1.00 18.89 396 GLN A N 1
ATOM 2954 C CA . GLN A 1 376 ? -12.422 30.697 -14.202 1.00 19.83 396 GLN A CA 1
ATOM 2955 C C . GLN A 1 376 ? -11.542 31.910 -13.881 1.00 20.71 396 GLN A C 1
ATOM 2956 O O . GLN A 1 376 ? -12.036 32.859 -13.237 1.00 21.48 396 GLN A O 1
ATOM 2962 N N . GLY A 1 377 ? -10.292 31.880 -14.343 1.00 20.05 397 GLY A N 1
ATOM 2963 C CA . GLY A 1 377 ? -9.310 32.934 -14.017 1.00 21.12 397 GLY A CA 1
ATOM 2964 C C . GLY A 1 377 ? -8.533 32.494 -12.794 1.00 20.72 397 GLY A C 1
ATOM 2965 O O . GLY A 1 377 ? -7.601 31.688 -12.948 1.00 23.40 397 GLY A O 1
ATOM 2966 N N . MET A 1 378 ? -8.951 32.936 -11.607 1.00 20.73 398 MET A N 1
ATOM 2967 C CA . MET A 1 378 ? -8.307 32.460 -10.356 1.00 19.42 398 MET A CA 1
ATOM 2968 C C . MET A 1 378 ? -8.618 30.971 -10.158 1.00 18.88 398 MET A C 1
ATOM 2969 O O . MET A 1 378 ? -7.711 30.215 -9.735 1.00 24.27 398 MET A O 1
ATOM 2974 N N . GLY A 1 379 ? -9.848 30.560 -10.471 1.00 18.40 399 GLY A N 1
ATOM 2975 C CA . GLY A 1 379 ? -10.272 29.180 -10.194 1.00 18.22 399 GLY A CA 1
ATOM 2976 C C . GLY A 1 379 ? -10.373 28.307 -11.425 1.00 16.16 399 GLY A C 1
ATOM 2977 O O . GLY A 1 379 ? -10.122 28.777 -12.540 1.00 17.40 399 GLY A O 1
ATOM 2978 N N . SER A 1 380 ? -10.794 27.067 -11.216 1.00 13.66 400 SER A N 1
ATOM 2979 C CA . SER A 1 380 ? -10.867 26.090 -12.325 1.00 14.09 400 SER A CA 1
ATOM 2980 C C . SER A 1 380 ? -11.682 24.889 -11.878 1.00 12.77 400 SER A C 1
ATOM 2981 O O . SER A 1 380 ? -11.681 24.575 -10.646 1.00 12.36 400 SER A O 1
ATOM 2984 N N . VAL A 1 381 ? -12.346 24.270 -12.854 1.00 12.45 401 VAL A N 1
ATOM 2985 C CA . VAL A 1 381 ? -13.105 23.005 -12.664 1.00 12.65 401 VAL A CA 1
ATOM 2986 C C . VAL A 1 381 ? -12.767 22.053 -13.811 1.00 12.57 401 VAL A C 1
ATOM 2987 O O . VAL A 1 381 ? -12.208 22.488 -14.856 1.00 13.74 401 VAL A O 1
ATOM 2991 N N . LEU A 1 382 ? -13.093 20.782 -13.611 1.00 11.87 402 LEU A N 1
ATOM 2992 C CA . LEU A 1 382 ? -13.015 19.804 -14.716 1.00 10.97 402 LEU A CA 1
ATOM 2993 C C . LEU A 1 382 ? -14.408 19.734 -15.340 1.00 11.52 402 LEU A C 1
ATOM 2994 O O . LEU A 1 382 ? -15.369 20.162 -14.691 1.00 11.96 402 LEU A O 1
ATOM 2999 N N . ASN A 1 383 ? -14.506 19.160 -16.532 1.00 10.70 403 ASN A N 1
ATOM 3000 C CA . ASN A 1 383 ? -15.781 18.994 -17.266 1.00 10.96 403 ASN A CA 1
ATOM 3001 C C . ASN A 1 383 ? -15.709 17.714 -18.090 1.00 10.31 403 ASN A C 1
ATOM 3002 O O . ASN A 1 383 ? -14.588 17.263 -18.404 1.00 10.49 403 ASN A O 1
ATOM 3007 N N . LEU A 1 384 ? -16.871 17.154 -18.404 1.00 10.65 404 LEU A N 1
ATOM 3008 C CA . LEU A 1 384 ? -16.954 15.982 -19.300 1.00 9.75 404 LEU A CA 1
ATOM 3009 C C . LEU A 1 384 ? -17.832 16.316 -20.498 1.00 10.03 404 LEU A C 1
ATOM 3010 O O . LEU A 1 384 ? -18.863 16.983 -20.330 1.00 11.08 404 LEU A O 1
ATOM 3015 N N . VAL A 1 385 ? -17.464 15.787 -21.654 1.00 9.49 405 VAL A N 1
ATOM 3016 C CA . VAL A 1 385 ? -18.353 15.888 -22.836 1.00 9.11 405 VAL A CA 1
ATOM 3017 C C . VAL A 1 385 ? -18.181 14.590 -23.619 1.00 9.01 405 VAL A C 1
ATOM 3018 O O . VAL A 1 385 ? -17.035 14.132 -23.773 1.00 8.81 405 VAL A O 1
ATOM 3022 N N . SER A 1 386 ? -19.287 13.990 -24.045 1.00 9.71 406 SER A N 1
ATOM 3023 C CA . SER A 1 386 ? -19.178 12.777 -24.887 1.00 10.02 406 SER A CA 1
ATOM 3024 C C . SER A 1 386 ? -18.566 13.136 -26.249 1.00 10.56 406 SER A C 1
ATOM 3025 O O . SER A 1 386 ? -18.688 14.287 -26.707 1.00 10.15 406 SER A O 1
ATOM 3028 N N . THR A 1 387 ? -17.976 12.150 -26.906 1.00 11.51 407 THR A N 1
ATOM 3029 C CA . THR A 1 387 ? -17.326 12.396 -28.218 1.00 12.39 407 THR A CA 1
ATOM 3030 C C . THR A 1 387 ? -18.388 12.685 -29.293 1.00 13.81 407 THR A C 1
ATOM 3031 O O . THR A 1 387 ? -18.019 13.189 -30.359 1.00 16.86 407 THR A O 1
ATOM 3035 N N . ASP A 1 388 ? -19.662 12.418 -29.017 1.00 14.46 408 ASP A N 1
ATOM 3036 C CA . ASP A 1 388 ? -20.712 12.762 -30.019 1.00 16.28 408 ASP A CA 1
ATOM 3037 C C . ASP A 1 388 ? -21.335 14.114 -29.640 1.00 15.80 408 ASP A C 1
ATOM 3038 O O . ASP A 1 388 ? -22.262 14.558 -30.342 1.00 19.26 408 ASP A O 1
ATOM 3043 N N . GLY A 1 389 ? -20.877 14.714 -28.536 1.00 14.54 409 GLY A N 1
ATOM 3044 C CA . GLY A 1 389 ? -21.327 16.053 -28.092 1.00 14.22 409 GLY A CA 1
ATOM 3045 C C . GLY A 1 389 ? -22.690 16.091 -27.411 1.00 14.13 409 GLY A C 1
ATOM 3046 O O . GLY A 1 389 ? -23.070 17.186 -26.977 1.00 14.96 409 GLY A O 1
ATOM 3047 N N . ARG A 1 390 ? -23.374 14.956 -27.256 1.00 13.03 410 ARG A N 1
ATOM 3048 C CA . ARG A 1 390 ? -24.754 14.978 -26.685 1.00 13.09 410 ARG A CA 1
ATOM 3049 C C . ARG A 1 390 ? -24.788 15.011 -25.151 1.00 12.30 410 ARG A C 1
ATOM 3050 O O . ARG A 1 390 ? -25.757 15.549 -24.600 1.00 12.82 410 ARG A O 1
ATOM 3058 N N . PHE A 1 391 ? -23.789 14.444 -24.489 1.00 10.83 411 PHE A N 1
ATOM 3059 C CA . PHE A 1 391 ? -23.741 14.358 -23.012 1.00 10.93 411 PHE A CA 1
ATOM 3060 C C . PHE A 1 391 ? -22.715 15.348 -22.470 1.00 9.88 411 PHE A C 1
ATOM 3061 O O . PHE A 1 391 ? -21.590 15.390 -22.983 1.00 9.81 411 PHE A O 1
ATOM 3069 N N . LYS A 1 392 ? -23.102 16.110 -21.446 1.00 9.99 412 LYS A N 1
ATOM 3070 C CA . LYS A 1 392 ? -22.190 17.078 -20.786 1.00 10.14 412 LYS A CA 1
ATOM 3071 C C . LYS A 1 392 ? -22.336 16.981 -19.271 1.00 10.88 412 LYS A C 1
ATOM 3072 O O . LYS A 1 392 ? -23.478 16.820 -18.785 1.00 10.71 412 LYS A O 1
ATOM 3078 N N . ALA A 1 393 ? -21.221 17.147 -18.559 1.00 11.18 413 ALA A N 1
ATOM 3079 C CA . ALA A 1 393 ? -21.246 17.164 -17.077 1.00 11.84 413 ALA A CA 1
ATOM 3080 C C . ALA A 1 393 ? -20.123 18.074 -16.574 1.00 11.63 413 ALA A C 1
ATOM 3081 O O . ALA A 1 393 ? -19.149 18.287 -17.316 1.00 12.17 413 ALA A O 1
ATOM 3083 N N . ARG A 1 394 ? -20.286 18.642 -15.372 1.00 13.17 414 ARG A N 1
ATOM 3084 C CA . ARG A 1 394 ? -19.233 19.489 -14.760 1.00 13.89 414 ARG A CA 1
ATOM 3085 C C . ARG A 1 394 ? -18.684 18.711 -13.560 1.00 13.86 414 ARG A C 1
ATOM 3086 O O . ARG A 1 394 ? -19.455 17.966 -12.905 1.00 16.85 414 ARG A O 1
ATOM 3094 N N A LEU A 1 395 ? -17.386 18.868 -13.309 0.60 14.26 415 LEU A N 1
ATOM 3095 N N B LEU A 1 395 ? -17.375 18.838 -13.324 0.40 13.48 415 LEU A N 1
ATOM 3096 C CA A LEU A 1 395 ? -16.604 18.125 -12.290 0.60 15.14 415 LEU A CA 1
ATOM 3097 C CA B LEU A 1 395 ? -16.638 18.102 -12.262 0.40 13.19 415 LEU A CA 1
ATOM 3098 C C A LEU A 1 395 ? -15.790 19.083 -11.425 0.60 14.64 415 LEU A C 1
ATOM 3099 C C B LEU A 1 395 ? -15.802 19.056 -11.414 0.40 13.83 415 LEU A C 1
ATOM 3100 O O A LEU A 1 395 ? -14.571 19.175 -11.574 0.60 14.72 415 LEU A O 1
ATOM 3101 O O B LEU A 1 395 ? -14.581 19.108 -11.557 0.40 13.80 415 LEU A O 1
ATOM 3110 N N . PRO A 1 396 ? -16.423 19.819 -10.496 1.00 15.01 416 PRO A N 1
ATOM 3111 C CA . PRO A 1 396 ? -15.671 20.691 -9.604 1.00 14.56 416 PRO A CA 1
ATOM 3112 C C . PRO A 1 396 ? -15.017 19.878 -8.477 1.00 14.99 416 PRO A C 1
ATOM 3113 O O . PRO A 1 396 ? -15.455 18.752 -8.228 1.00 15.61 416 PRO A O 1
ATOM 3117 N N . ALA A 1 397 ? -13.956 20.427 -7.879 1.00 15.56 417 ALA A N 1
ATOM 3118 C CA . ALA A 1 397 ? -13.285 19.880 -6.674 1.00 15.25 417 ALA A CA 1
ATOM 3119 C C . ALA A 1 397 ? -13.812 20.659 -5.467 1.00 15.77 417 ALA A C 1
ATOM 3120 O O . ALA A 1 397 ? -13.784 21.902 -5.492 1.00 17.10 417 ALA A O 1
ATOM 3122 N N A THR A 1 398 ? -14.281 19.945 -4.440 0.70 15.88 418 THR A N 1
ATOM 3123 N N B THR A 1 398 ? -14.254 19.934 -4.437 0.30 15.75 418 THR A N 1
ATOM 3124 C CA A THR A 1 398 ? -14.845 20.604 -3.229 0.70 16.01 418 THR A CA 1
ATOM 3125 C CA B THR A 1 398 ? -14.851 20.545 -3.218 0.30 15.93 418 THR A CA 1
ATOM 3126 C C A THR A 1 398 ? -13.777 21.433 -2.507 0.70 15.74 418 THR A C 1
ATOM 3127 C C B THR A 1 398 ? -13.802 21.307 -2.400 0.30 15.87 418 THR A C 1
ATOM 3128 O O A THR A 1 398 ? -14.145 22.487 -1.936 0.70 17.28 418 THR A O 1
ATOM 3129 O O B THR A 1 398 ? -14.218 22.185 -1.610 0.30 16.87 418 THR A O 1
ATOM 3136 N N . ASP A 1 399 ? -12.509 20.996 -2.566 1.00 14.80 419 ASP A N 1
ATOM 3137 C CA . ASP A 1 399 ? -11.450 21.628 -1.730 1.00 15.42 419 ASP A CA 1
ATOM 3138 C C . ASP A 1 399 ? -10.464 22.489 -2.526 1.00 15.06 419 ASP A C 1
ATOM 3139 O O . ASP A 1 399 ? -9.402 22.825 -1.957 1.00 16.36 419 ASP A O 1
ATOM 3144 N N . GLY A 1 400 ? -10.793 22.875 -3.755 1.00 13.34 420 GLY A N 1
ATOM 3145 C CA . GLY A 1 400 ? -9.854 23.756 -4.469 1.00 13.43 420 GLY A CA 1
ATOM 3146 C C . GLY A 1 400 ? -10.133 23.901 -5.945 1.00 12.72 420 GLY A C 1
ATOM 3147 O O . GLY A 1 400 ? -11.191 23.440 -6.430 1.00 14.49 420 GLY A O 1
ATOM 3148 N N . GLN A 1 401 ? -9.168 24.505 -6.636 1.00 12.66 421 GLN A N 1
ATOM 3149 C CA . GLN A 1 401 ? -9.257 24.764 -8.095 1.00 12.50 421 GLN A CA 1
ATOM 3150 C C . GLN A 1 401 ? -8.620 23.580 -8.812 1.00 11.50 421 GLN A C 1
ATOM 3151 O O . GLN A 1 401 ? -7.460 23.290 -8.515 1.00 13.24 421 GLN A O 1
ATOM 3157 N N . VAL A 1 402 ? -9.343 22.948 -9.739 1.00 11.16 422 VAL A N 1
ATOM 3158 C CA . VAL A 1 402 ? -8.822 21.696 -10.348 1.00 10.84 422 VAL A CA 1
ATOM 3159 C C . VAL A 1 402 ? -8.654 21.893 -11.854 1.00 10.44 422 VAL A C 1
ATOM 3160 O O . VAL A 1 402 ? -9.513 22.507 -12.487 1.00 11.00 422 VAL A O 1
ATOM 3164 N N . LYS A 1 403 ? -7.534 21.418 -12.380 1.00 10.80 423 LYS A N 1
ATOM 3165 C CA . LYS A 1 403 ? -7.236 21.511 -13.826 1.00 10.64 423 LYS A CA 1
ATOM 3166 C C . LYS A 1 403 ? -6.285 20.375 -14.201 1.00 10.24 423 LYS A C 1
ATOM 3167 O O . LYS A 1 403 ? -6.097 19.453 -13.396 1.00 9.40 423 LYS A O 1
ATOM 3173 N N . SER A 1 404 ? -5.787 20.418 -15.428 1.00 11.26 424 SER A N 1
ATOM 3174 C CA . SER A 1 404 ? -4.749 19.467 -15.906 1.00 12.05 424 SER A CA 1
ATOM 3175 C C . SER A 1 404 ? -5.183 18.010 -15.731 1.00 10.83 424 SER A C 1
ATOM 3176 O O . SER A 1 404 ? -4.455 17.217 -15.124 1.00 11.94 424 SER A O 1
ATOM 3179 N N . PRO A 1 405 ? -6.361 17.583 -16.250 1.00 9.40 425 PRO A N 1
ATOM 3180 C CA . PRO A 1 405 ? -6.757 16.185 -16.110 1.00 8.64 425 PRO A CA 1
ATOM 3181 C C . PRO A 1 405 ? -6.052 15.267 -17.118 1.00 9.11 425 PRO A C 1
ATOM 3182 O O . PRO A 1 405 ? -5.575 15.731 -18.156 1.00 13.41 425 PRO A O 1
ATOM 3186 N N . ALA A 1 406 ? -6.053 13.981 -16.791 1.00 7.80 426 ALA A N 1
ATOM 3187 C CA . ALA A 1 406 ? -5.601 12.938 -17.727 1.00 7.82 426 ALA A CA 1
ATOM 3188 C C . ALA A 1 406 ? -6.378 11.670 -17.397 1.00 7.23 426 ALA A C 1
ATOM 3189 O O . ALA A 1 406 ? -6.393 11.262 -16.230 1.00 7.58 426 ALA A O 1
ATOM 3191 N N . TRP A 1 407 ? -7.058 11.120 -18.393 1.00 7.51 427 TRP A N 1
ATOM 3192 C CA . TRP A 1 407 ? -7.850 9.883 -18.203 1.00 7.75 427 TRP A CA 1
ATOM 3193 C C . TRP A 1 407 ? -6.911 8.679 -18.266 1.00 8.20 427 TRP A C 1
ATOM 3194 O O . TRP A 1 407 ? -6.133 8.561 -19.227 1.00 9.42 427 TRP A O 1
ATOM 3205 N N . SER A 1 408 ? -7.008 7.774 -17.303 1.00 7.85 428 SER A N 1
ATOM 3206 C CA . SER A 1 408 ? -6.102 6.608 -17.283 1.00 8.07 428 SER A CA 1
ATOM 3207 C C . SER A 1 408 ? -6.422 5.669 -18.433 1.00 8.32 428 SER A C 1
ATOM 3208 O O . SER A 1 408 ? -7.510 5.719 -19.005 1.00 8.66 428 SER A O 1
ATOM 3211 N N . PRO A 1 409 ? -5.486 4.757 -18.757 1.00 9.28 429 PRO A N 1
ATOM 3212 C CA . PRO A 1 409 ? -5.794 3.652 -19.651 1.00 9.45 429 PRO A CA 1
ATOM 3213 C C . PRO A 1 409 ? -6.735 2.673 -18.932 1.00 9.58 429 PRO A C 1
ATOM 3214 O O . PRO A 1 409 ? -7.096 2.893 -17.764 1.00 9.87 429 PRO A O 1
ATOM 3218 N N . TYR A 1 410 ? -7.121 1.605 -19.629 1.00 10.52 430 TYR A N 1
ATOM 3219 C CA . TYR A 1 410 ? -7.899 0.536 -18.967 1.00 11.61 430 TYR A CA 1
ATOM 3220 C C . TYR A 1 410 ? -7.050 0.005 -17.820 1.00 13.89 430 TYR A C 1
ATOM 3221 O O . TYR A 1 410 ? -5.813 -0.074 -17.975 1.00 15.45 430 TYR A O 1
ATOM 3230 N N . LEU A 1 411 ? -7.681 -0.303 -16.695 1.00 16.77 431 LEU A N 1
ATOM 3231 C CA . LEU A 1 411 ? -6.884 -0.815 -15.549 1.00 21.39 431 LEU A CA 1
ATOM 3232 C C . LEU A 1 411 ? -7.128 -2.311 -15.364 1.00 28.02 431 LEU A C 1
ATOM 3233 O O . LEU A 1 411 ? -7.122 -2.829 -14.246 1.00 35.57 431 LEU A O 1
#

Nearest PDB structures (foldseek):
  6pnv-assembly1_A  TM=1.002E+00  e=4.295E-89  Salmonella enterica subsp. enterica serovar Typhimurium str. LT2-4
  2w8b-assembly1_A  TM=9.912E-01  e=3.372E-80  Escherichia coli
  3iax-assembly1_A  TM=9.706E-01  e=1.024E-75  Escherichia coli
  2ivz-assembly2_B  TM=9.624E-01  e=2.767E-74  Escherichia coli
  4r40-assembly2_C  TM=9.862E-01  e=5.231E-72  Yersinia pestis CO92

Sequence (411 aa):
SNAVRIEIITQGVDSARPIGVVPPFKKWAGPGAAPEEDIGGIVAADLRNSGKKFNPLDDRSRRLPQQPATAQEVQPTTAWSALGIDAVVVGQVTPNPDGSYNVAYQLVDTGGAPGTTVLAQNSSYKVNKQWLRYAGHTASDEVFEKLTGIKKGAFRTRRIAYVVQTNGGQFPYELRVSDYDGYNQFVVHRRSPQPLMSPAWSPDGSKLAYVTFESGRSALVIQTLANGAVRQVASFPRHNGAPAFSPDGTKLAFALSKTGSLNLYVMDLASGQIRQITDGRSNNTEPTWFPDSQQTTLAFTSDQAGRPQVYKMNINGGAAQRITWEGSSQNQDADVSSSDGKFMVMVSSNNGQQHIAKQDLVTGGVQQVLSSTFLDEETPSLAPNGTMVIYSSSSSQGMGSVLNLVSTDGRFKARLLPATTDGQVKSPAWSPYL

Secondary structure (DSSP, 8-state):
---B--EEEE--TTSEEEEEPPPEE-SSSS-SS-HHHHHHHHHHHTTSEEEPPGGG-S---SSSTT--HHHHHTTT--EEEEEEEEE-TTS-EEEEEEEEE-SSSTT-EEEEEEEEE-GGGHHHHHHHHHHHHHHHHHSS---TT-EEEEEEE-S-SS--EEEEEEETTS-S-EEEEEESS-EEEEEE-TTSSEEEEEE-TTSS-EEEEEETTT--EEEEE--SS-EEEEEE-TTSSEEEEEE-TTSS-EEEEEETTT--EEE---SSS-EEEEEE-TTSSEEEEEE-TTSS-EEEEEETTS---EE---SSSEEEEEEE-TTSSEEEEEEEETTEEEEEEEETTT--EEE---SSSEEEEEE-TTSSEEEEEEE-SS-EEEEEEETTS--EEEE-BTTBEEEEEEE----

Radius of gyration: 22.77 Å; Cα contacts (8 Å, |Δi|>4): 1188; chains: 1; bounding box: 63×50×52 Å

B-factor: mean 18.2, std 7.78, range [6.79, 56.78]

Solvent-accessible surface area: 17724 Å² total; per-residue (Å²): 106,34,7,0,126,38,93,60,78,78,41,21,143,91,10,85,54,0,0,7,0,29,23,121,43,68,17,118,72,96,49,47,66,60,4,0,24,9,0,24,50,1,0,92,20,11,8,74,3,54,6,36,88,97,102,153,24,59,39,108,5,23,59,22,168,92,10,109,31,105,26,0,55,88,84,56,2,61,1,0,0,0,0,38,9,50,58,33,150,102,58,4,23,43,0,16,0,24,0,0,20,1,36,86,44,80,39,67,62,64,18,113,65,58,28,131,18,96,125,112,120,8,38,79,0,0,4,12,0,0,6,49,0,1,78,115,33,46,67,57,85,2,9,9,66,3,59,0,0,0,6,0,70,30,164,42,74,135,85,20,47,22,0,8,0,0,18,11,15,0,88,52,25,72,53,16,47,114,0,57,77,52,6,59,44,12,14,22,8,47,102,11,39,71,0,0,3,0,12,52,79,95,65,117,4,10,0,6,6,11,35,30,108,114,39,47,72,90,126,16,8,62,68,81,140,62,0,0,20,12,15,19,0,62,84,38,57,52,0,0,0,0,0,9,79,70,58,17,34,1,0,4,11,4,52,34,106,79,28,90,55,157,73,36,17,117,48,227,26,52,11,23,45,9,9,16,18,63,83,4,82,16,0,0,4,7,2,51,104,54,50,126,35,7,0,11,69,15,54,23,113,45,68,100,46,113,49,28,0,178,121,34,52,31,1,41,34,10,35,12,3,80,83,16,119,29,0,0,0,6,9,13,57,153,82,95,51,24,0,0,47,11,48,50,111,107,41,40,45,119,93,10,5,74,46,158,92,0,39,45,10,14,14,3,16,26,12,17,7,0,0,6,0,8,32,112,61,191,9,7,16,0,8,6,0,8,16,82,18,124,3,41,2,79,0,40,12,89,68,16,71,0,95,11,9,9,22,1,29,71,104

CATH classification: 3.40.50.10070 (+1 more: 2.120.10.30)

Organism: Salmonella typhimurium (strain LT2 / SGSC1412 / ATCC 700720) (NCBI:txid99287)

InterPro domains:
  IPR007195 TolB, N-terminal [PF04052] (23-121)
  IPR011042 Six-bladed beta-propeller, TolB-like [G3DSA:2.120.10.30] (165-430)
  IPR011659 WD40-like beta-propeller [PF07676] (199-223)
  IPR011659 WD40-like beta-propeller [PF07676] (237-272)
  IPR011659 WD40-like beta-propeller [PF07676] (281-315)
  IPR011659 WD40-like beta-propeller [PF07676] (369-396)
  IPR014167 Tol-Pal system protein TolB [MF_00671] (4-426)
  IPR014167 Tol-Pal system protein TolB [TIGR02800] (15-427)